Protein AF-A0A264W5E1-F1 (afdb_monomer)

Organism: NCBI:txid2020506

Structure (mmCIF, N/CA/C/O backbone):
data_AF-A0A264W5E1-F1
#
_entry.id   AF-A0A264W5E1-F1
#
loop_
_atom_site.group_PDB
_atom_site.id
_atom_site.type_symbol
_atom_site.label_atom_id
_atom_site.label_alt_id
_atom_site.label_comp_id
_atom_site.label_asym_id
_atom_site.label_entity_id
_atom_site.label_seq_id
_atom_site.pdbx_PDB_ins_code
_atom_site.Cartn_x
_atom_site.Cartn_y
_atom_site.Cartn_z
_atom_site.occupancy
_atom_site.B_iso_or_equiv
_atom_site.auth_seq_id
_atom_site.auth_comp_id
_atom_site.auth_asym_id
_atom_site.auth_atom_id
_atom_site.pdbx_PDB_model_num
ATOM 1 N N . MET A 1 1 ? -18.504 -47.252 7.169 1.00 36.72 1 MET A N 1
ATOM 2 C CA . MET A 1 1 ? -17.057 -47.548 7.202 1.00 36.72 1 MET A CA 1
ATOM 3 C C . MET A 1 1 ? -16.395 -46.365 7.879 1.00 36.72 1 MET A C 1
ATOM 5 O O . MET A 1 1 ? -16.572 -45.257 7.396 1.00 36.72 1 MET A O 1
ATOM 9 N N . ALA A 1 2 ? -15.767 -46.562 9.036 1.00 39.09 2 ALA A N 1
ATOM 10 C CA . ALA A 1 2 ? -15.030 -45.496 9.705 1.00 39.09 2 ALA A CA 1
ATOM 11 C C . ALA A 1 2 ? -13.755 -45.227 8.894 1.00 39.09 2 ALA A C 1
ATOM 13 O O . ALA A 1 2 ? -12.948 -46.137 8.716 1.00 39.09 2 ALA A O 1
ATOM 14 N N . HIS A 1 3 ? -13.598 -44.019 8.355 1.00 44.97 3 HIS A N 1
ATOM 15 C CA . HIS A 1 3 ? -12.312 -43.598 7.814 1.00 44.97 3 HIS A CA 1
ATOM 16 C C . HIS A 1 3 ? -11.329 -43.535 8.986 1.00 44.97 3 HIS A C 1
ATOM 18 O O . HIS A 1 3 ? -11.510 -42.723 9.889 1.00 44.97 3 HIS A O 1
ATOM 24 N N . SER A 1 4 ? -10.326 -44.419 9.009 1.00 46.34 4 SER A N 1
ATOM 25 C CA . SER A 1 4 ? -9.204 -44.267 9.930 1.00 46.34 4 SER A CA 1
ATOM 26 C C . SER A 1 4 ? -8.482 -42.984 9.537 1.00 46.34 4 SER A C 1
ATOM 28 O O . SER A 1 4 ? -7.853 -42.924 8.479 1.00 46.34 4 SER A O 1
ATOM 30 N N . THR A 1 5 ? -8.608 -41.942 10.345 1.00 49.25 5 THR A N 1
ATOM 31 C CA . THR A 1 5 ? -7.749 -40.771 10.235 1.00 49.25 5 THR A CA 1
ATOM 32 C C . THR A 1 5 ? -6.320 -41.248 10.472 1.00 49.25 5 THR A C 1
ATOM 34 O O . THR A 1 5 ? -5.993 -41.748 11.546 1.00 49.25 5 THR A O 1
ATOM 37 N N . SER A 1 6 ? -5.468 -41.181 9.447 1.00 52.34 6 SER A N 1
ATOM 38 C CA . SER A 1 6 ? -4.037 -41.401 9.634 1.00 52.34 6 SER A CA 1
ATOM 39 C C . SER A 1 6 ? -3.536 -40.307 10.572 1.00 52.34 6 SER A C 1
ATOM 41 O O . SER A 1 6 ? -3.460 -39.144 10.172 1.00 52.34 6 SER A O 1
ATOM 43 N N . SER A 1 7 ? -3.251 -40.639 11.830 1.00 56.91 7 SER A N 1
ATOM 44 C CA . SER A 1 7 ? -2.581 -39.699 12.720 1.00 56.91 7 SER A CA 1
ATOM 45 C C . SER A 1 7 ? -1.146 -39.551 12.228 1.00 56.91 7 SER A C 1
ATOM 47 O O . SER A 1 7 ? -0.390 -40.524 12.224 1.00 56.91 7 SER A O 1
ATOM 49 N N . PHE A 1 8 ? -0.781 -38.357 11.774 1.00 68.06 8 PHE A N 1
ATOM 50 C CA . PHE A 1 8 ? 0.616 -38.033 11.512 1.00 68.06 8 PHE A CA 1
ATOM 51 C C . PHE A 1 8 ? 1.403 -38.107 12.825 1.00 68.06 8 PHE A C 1
ATOM 53 O O . PHE A 1 8 ? 0.877 -37.747 13.880 1.00 68.06 8 PHE A O 1
ATOM 60 N N . GLU A 1 9 ? 2.652 -38.571 12.773 1.00 73.75 9 GLU A N 1
ATOM 61 C CA . GLU A 1 9 ? 3.551 -38.464 13.924 1.00 73.75 9 GLU A CA 1
ATOM 62 C C . GLU A 1 9 ? 3.736 -36.984 14.278 1.00 73.75 9 GLU A C 1
ATOM 64 O O . GLU A 1 9 ? 4.071 -36.161 13.420 1.00 73.75 9 GLU A O 1
ATOM 69 N N . SER A 1 10 ? 3.496 -36.637 15.543 1.00 69.44 10 SER A N 1
ATOM 70 C CA . SER A 1 10 ? 3.701 -35.283 16.049 1.00 69.44 10 SER A CA 1
ATOM 71 C C . SER A 1 10 ? 5.186 -34.934 15.980 1.00 69.44 10 SER A C 1
ATOM 73 O O . SER A 1 10 ? 6.007 -35.610 16.604 1.00 69.44 10 SER A O 1
ATOM 75 N N . LYS A 1 11 ? 5.534 -33.877 15.241 1.00 73.94 11 LYS A N 1
ATOM 76 C CA . LYS A 1 11 ? 6.900 -33.347 15.210 1.00 73.94 11 LYS A CA 1
ATOM 77 C C . LYS A 1 11 ? 7.106 -32.297 16.293 1.00 73.94 11 LYS A C 1
ATOM 79 O O . LYS A 1 11 ? 6.230 -31.464 16.510 1.00 73.94 11 LYS A O 1
ATOM 84 N N . THR A 1 12 ? 8.271 -32.313 16.932 1.00 79.00 12 THR A N 1
ATOM 85 C CA . THR A 1 12 ? 8.674 -31.262 17.877 1.00 79.00 12 THR A CA 1
ATOM 86 C C . THR A 1 12 ? 9.016 -29.962 17.144 1.00 79.00 12 THR A C 1
ATOM 88 O O . THR A 1 12 ? 9.249 -29.952 15.931 1.00 79.00 12 THR A O 1
ATOM 91 N N . LEU A 1 13 ? 9.076 -28.847 17.878 1.00 72.62 13 LEU A N 1
ATOM 92 C CA . LEU A 1 13 ? 9.447 -27.544 17.323 1.00 72.62 13 LEU A CA 1
ATOM 93 C C . LEU A 1 13 ? 10.837 -27.574 16.671 1.00 72.62 13 LEU A C 1
ATOM 95 O O . LEU A 1 13 ? 11.025 -27.026 15.588 1.00 72.62 13 LEU A O 1
ATOM 99 N N . GLU A 1 14 ? 11.802 -28.246 17.296 1.00 79.38 14 GLU A N 1
ATOM 100 C CA . GLU A 1 14 ? 13.153 -28.424 16.760 1.00 79.38 14 GLU A CA 1
ATOM 101 C C . GLU A 1 14 ? 13.130 -29.197 15.438 1.00 79.38 14 GLU A C 1
ATOM 103 O O . GLU A 1 14 ? 13.769 -28.783 14.474 1.00 79.38 14 GLU A O 1
ATOM 108 N N . GLN A 1 15 ? 12.328 -30.260 15.349 1.00 80.94 15 GLN A N 1
ATOM 109 C CA . GLN A 1 15 ? 12.189 -31.046 14.121 1.00 80.94 15 GLN A CA 1
ATOM 110 C C . GLN A 1 15 ? 11.545 -30.237 12.988 1.00 80.94 15 GLN A C 1
ATOM 112 O O . GLN A 1 15 ? 11.915 -30.398 11.823 1.00 80.94 15 GLN A O 1
ATOM 117 N N . TRP A 1 16 ? 10.595 -29.352 13.307 1.00 80.00 16 TRP A N 1
ATOM 118 C CA . TRP A 1 16 ? 10.041 -28.405 12.337 1.00 80.00 16 TRP A CA 1
ATOM 119 C C . TRP A 1 16 ? 11.069 -27.364 11.899 1.00 80.00 16 TRP A C 1
ATOM 121 O O . TRP A 1 16 ? 11.200 -27.110 10.699 1.00 80.00 16 TRP A O 1
ATOM 131 N N . LYS A 1 17 ? 11.840 -26.806 12.840 1.00 79.69 17 LYS A N 1
ATOM 132 C CA . LYS A 1 17 ? 12.917 -25.851 12.548 1.00 79.69 17 LYS A CA 1
ATOM 133 C C . LYS A 1 17 ? 13.980 -26.460 11.638 1.00 79.69 17 LYS A C 1
ATOM 135 O O . LYS A 1 17 ? 14.359 -25.829 10.654 1.00 79.69 17 LYS A O 1
ATOM 140 N N . GLU A 1 18 ? 14.418 -27.688 11.904 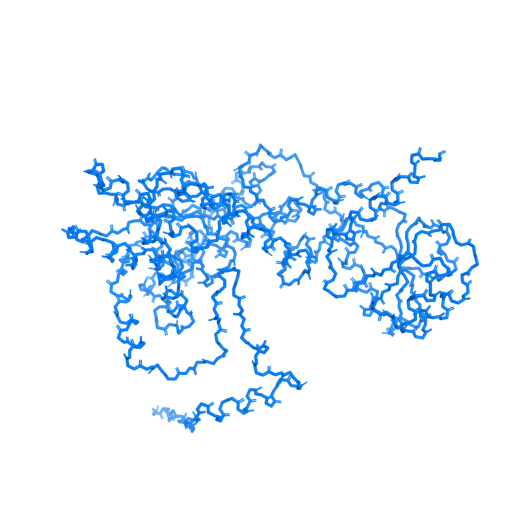1.00 81.69 18 GLU A N 1
ATOM 141 C CA . GLU A 1 18 ? 15.379 -28.410 11.061 1.00 81.69 18 GLU A CA 1
ATOM 142 C C . GLU A 1 18 ? 14.847 -28.624 9.641 1.00 81.69 18 GLU A C 1
ATOM 144 O O . GLU A 1 18 ? 15.544 -28.354 8.662 1.00 81.69 18 GLU A O 1
ATOM 149 N N . LEU A 1 19 ? 13.589 -29.053 9.512 1.00 81.38 19 LEU A N 1
ATOM 150 C CA . LEU A 1 19 ? 12.973 -29.331 8.215 1.00 81.38 19 LEU A CA 1
ATOM 151 C C . LEU A 1 19 ? 12.820 -28.056 7.377 1.00 81.38 19 LEU A C 1
ATOM 153 O O . LEU A 1 19 ? 13.173 -28.031 6.194 1.00 81.38 19 LEU A O 1
ATOM 157 N N . VAL A 1 20 ? 12.370 -26.971 8.001 1.00 79.81 20 VAL A N 1
ATOM 158 C CA . VAL A 1 20 ? 12.272 -25.662 7.355 1.00 79.81 20 VAL A CA 1
ATOM 159 C C . VAL A 1 20 ? 13.660 -25.132 6.986 1.00 79.81 20 VAL A C 1
ATOM 161 O O . VAL A 1 20 ? 13.865 -24.738 5.840 1.00 79.81 20 VAL A O 1
ATOM 164 N N . THR A 1 21 ? 14.648 -25.222 7.881 1.00 80.81 21 THR A N 1
ATOM 165 C CA . THR A 1 21 ? 16.029 -24.782 7.604 1.00 80.81 21 THR A CA 1
ATOM 166 C C . THR A 1 21 ? 16.658 -25.572 6.456 1.00 80.81 21 THR A C 1
ATOM 168 O O . THR A 1 21 ? 17.300 -24.992 5.581 1.00 80.81 21 THR A O 1
ATOM 171 N N . SER A 1 22 ? 16.405 -26.882 6.373 1.00 81.44 22 SER A N 1
ATOM 172 C CA . SER A 1 22 ? 16.862 -27.708 5.247 1.00 81.44 22 SER A CA 1
ATOM 173 C C . SER A 1 22 ? 16.266 -27.263 3.901 1.00 81.44 22 SER A C 1
ATOM 175 O O . SER A 1 22 ? 16.904 -27.390 2.855 1.00 81.44 22 SER A O 1
ATOM 177 N N . SER A 1 23 ? 15.073 -26.660 3.926 1.00 80.75 23 SER A N 1
ATOM 178 C CA . SER A 1 23 ? 14.373 -26.152 2.741 1.00 80.75 23 SER A CA 1
ATOM 179 C C . SER A 1 23 ? 14.832 -24.746 2.324 1.00 80.75 23 SER A C 1
ATOM 181 O O . SER A 1 23 ? 14.581 -24.333 1.191 1.00 80.75 23 SER A O 1
ATOM 183 N N . LEU A 1 24 ? 15.551 -24.020 3.190 1.00 79.44 24 LEU A N 1
ATOM 184 C CA . LEU A 1 24 ? 15.976 -22.630 2.971 1.00 79.44 24 LEU A CA 1
ATOM 185 C C . LEU A 1 24 ? 17.151 -22.448 1.994 1.00 79.44 24 LEU A C 1
ATOM 187 O O . LEU A 1 24 ? 17.560 -21.313 1.741 1.00 79.44 24 LEU A O 1
ATOM 191 N N . ARG A 1 25 ? 17.689 -23.530 1.407 1.00 78.50 25 ARG A N 1
ATOM 192 C CA . ARG A 1 25 ? 18.772 -23.507 0.394 1.00 78.50 25 ARG A CA 1
ATOM 193 C C . ARG A 1 25 ? 19.939 -22.570 0.767 1.00 78.50 25 ARG A C 1
ATOM 195 O O . ARG A 1 25 ? 20.420 -21.810 -0.070 1.00 78.50 25 ARG A O 1
ATOM 202 N N . GLY A 1 26 ? 20.377 -22.611 2.027 1.00 74.25 26 GLY A N 1
ATOM 203 C CA . GLY A 1 26 ? 21.511 -21.826 2.532 1.00 74.25 26 GLY A CA 1
ATOM 204 C C . GLY A 1 26 ? 21.170 -20.441 3.094 1.00 74.25 26 GLY A C 1
ATOM 205 O O . GLY A 1 26 ? 22.084 -19.724 3.491 1.00 74.25 26 GLY A O 1
ATOM 206 N N . LYS A 1 27 ? 19.888 -20.052 3.153 1.00 75.75 27 LYS A N 1
ATOM 207 C CA . LYS A 1 27 ? 19.450 -18.877 3.923 1.00 75.75 27 LYS A CA 1
ATOM 208 C C . LYS A 1 27 ? 19.271 -19.227 5.401 1.00 75.75 27 LYS A C 1
ATOM 210 O O . LYS A 1 27 ? 18.895 -20.346 5.736 1.00 75.75 27 LYS A O 1
ATOM 215 N N . ASP A 1 28 ? 19.526 -18.249 6.263 1.00 76.12 28 ASP A N 1
ATOM 216 C CA . ASP A 1 28 ? 19.372 -18.382 7.712 1.00 76.12 28 ASP A CA 1
ATOM 217 C C . ASP A 1 28 ? 17.895 -18.344 8.146 1.00 76.12 28 ASP A C 1
ATOM 219 O O . ASP A 1 28 ? 17.057 -17.751 7.460 1.00 76.12 28 ASP A O 1
ATOM 223 N N . TRP A 1 29 ? 17.585 -18.935 9.304 1.00 71.81 29 TRP A N 1
ATOM 224 C CA . TRP A 1 29 ? 16.253 -18.927 9.923 1.00 71.81 29 TRP A CA 1
ATOM 225 C C . TRP A 1 29 ? 15.644 -17.524 10.017 1.00 71.81 29 TRP A C 1
ATOM 227 O O . TRP A 1 29 ? 14.469 -17.328 9.707 1.00 71.81 29 TRP A O 1
ATOM 237 N N . SER A 1 30 ? 16.464 -16.531 10.372 1.00 72.69 30 SER A N 1
ATOM 238 C CA . SER A 1 30 ? 16.060 -15.125 10.483 1.00 72.69 30 SER A CA 1
ATOM 239 C C . SER A 1 30 ? 15.482 -14.542 9.188 1.00 72.69 30 SER A C 1
ATOM 241 O O . SER A 1 30 ? 14.743 -13.565 9.240 1.00 72.69 30 SER A O 1
ATOM 243 N N . SER A 1 31 ? 15.757 -15.149 8.027 1.00 74.00 31 SER A N 1
ATOM 244 C CA . SER A 1 31 ? 15.201 -14.714 6.738 1.00 74.00 31 SER A CA 1
ATOM 245 C C . SER A 1 31 ? 13.708 -15.002 6.563 1.00 74.00 31 SER A C 1
ATOM 247 O O . SER A 1 31 ? 13.093 -14.455 5.649 1.00 74.00 31 SER A O 1
ATOM 249 N N . LEU A 1 32 ? 13.138 -15.866 7.406 1.00 70.50 32 LEU A N 1
ATOM 250 C CA . LEU A 1 32 ? 11.710 -16.179 7.419 1.00 70.50 32 LEU A CA 1
ATOM 251 C C . LEU A 1 32 ? 10.912 -15.259 8.342 1.00 70.50 32 LEU A C 1
ATOM 253 O O . LEU A 1 32 ? 9.700 -15.122 8.186 1.00 70.50 32 LEU A O 1
ATOM 257 N N . THR A 1 33 ? 11.593 -14.618 9.285 1.00 72.81 33 THR A N 1
ATOM 258 C CA . THR A 1 33 ? 11.003 -13.612 10.153 1.00 72.81 33 THR A CA 1
ATOM 259 C C . THR A 1 33 ? 10.781 -12.341 9.344 1.00 72.81 33 THR A C 1
ATOM 261 O O . THR A 1 33 ? 11.730 -11.705 8.883 1.00 72.81 33 THR A O 1
ATOM 264 N N . THR A 1 34 ? 9.518 -11.965 9.155 1.00 68.88 34 THR A N 1
ATOM 265 C CA . THR A 1 34 ? 9.167 -10.764 8.389 1.00 68.88 34 THR A CA 1
ATOM 266 C C . THR A 1 34 ? 8.701 -9.680 9.348 1.00 68.88 34 THR A C 1
ATOM 268 O O . THR A 1 34 ? 7.765 -9.892 10.114 1.00 68.88 34 THR A O 1
ATOM 271 N N . ALA A 1 35 ? 9.358 -8.520 9.308 1.00 72.06 35 ALA A N 1
ATOM 272 C CA . ALA A 1 35 ? 8.879 -7.328 9.993 1.00 72.06 35 ALA A CA 1
ATOM 273 C C . ALA A 1 35 ? 7.852 -6.608 9.109 1.00 72.06 35 ALA A C 1
ATOM 275 O O . ALA A 1 35 ? 8.138 -6.317 7.943 1.00 72.06 35 ALA A O 1
ATOM 276 N N . THR A 1 36 ? 6.674 -6.319 9.654 1.00 73.62 36 THR A N 1
ATOM 277 C CA . THR A 1 36 ? 5.681 -5.467 8.986 1.00 73.62 36 THR A CA 1
ATOM 278 C C . THR A 1 36 ? 6.125 -3.994 9.024 1.00 73.62 36 THR A C 1
ATOM 280 O O . THR A 1 36 ? 7.024 -3.650 9.804 1.00 73.62 36 THR A O 1
ATOM 283 N N . PRO A 1 37 ? 5.532 -3.096 8.212 1.00 68.25 37 PRO A N 1
ATOM 284 C CA . PRO A 1 37 ? 5.804 -1.655 8.290 1.00 68.25 37 PRO A CA 1
ATOM 285 C C . PRO A 1 37 ? 5.642 -1.063 9.704 1.00 68.25 37 PRO A C 1
ATOM 287 O O . PRO A 1 37 ? 6.394 -0.173 10.085 1.00 68.25 37 PRO A O 1
ATOM 290 N N . GLU A 1 38 ? 4.742 -1.631 10.508 1.00 68.75 38 GLU A N 1
ATOM 291 C CA . GLU A 1 38 ? 4.448 -1.305 11.914 1.00 68.75 38 GLU A CA 1
ATOM 292 C C . GLU A 1 38 ? 5.498 -1.865 12.904 1.00 68.75 38 GLU A C 1
ATOM 294 O O . GLU A 1 38 ? 5.303 -1.875 14.127 1.00 68.75 38 GLU A O 1
ATOM 299 N N . MET A 1 39 ? 6.607 -2.408 12.390 1.00 73.25 39 MET A N 1
ATOM 300 C CA . MET A 1 39 ? 7.667 -3.089 13.142 1.00 73.25 39 MET A CA 1
ATOM 301 C C . MET A 1 39 ? 7.163 -4.300 13.948 1.00 73.25 39 MET A C 1
ATOM 303 O O . MET A 1 39 ? 7.697 -4.609 15.015 1.00 73.25 39 MET A O 1
ATOM 307 N N . ILE A 1 40 ? 6.069 -4.941 13.523 1.00 72.38 40 ILE A N 1
ATOM 308 C CA . ILE A 1 40 ? 5.546 -6.173 14.137 1.00 72.38 40 ILE A CA 1
ATOM 309 C C . ILE A 1 40 ? 6.305 -7.355 13.546 1.00 72.38 40 ILE A C 1
ATOM 311 O O . ILE A 1 40 ? 6.526 -7.408 12.337 1.00 72.38 40 ILE A O 1
ATOM 315 N N . THR A 1 41 ? 6.726 -8.287 14.398 1.00 73.38 41 THR A N 1
ATOM 316 C CA . THR A 1 41 ? 7.483 -9.460 13.960 1.00 73.38 41 THR A CA 1
ATOM 317 C C . THR A 1 41 ? 6.521 -10.610 13.693 1.00 73.38 41 THR A C 1
ATOM 319 O O . THR A 1 41 ? 5.848 -11.081 14.607 1.00 73.38 41 THR A O 1
ATOM 322 N N . ILE A 1 42 ? 6.457 -11.067 12.440 1.00 66.19 42 ILE A N 1
ATOM 323 C CA . ILE A 1 42 ? 5.701 -12.263 12.058 1.00 66.19 42 ILE A CA 1
ATOM 324 C C . ILE A 1 42 ? 6.657 -13.455 12.069 1.00 66.19 42 ILE A C 1
ATOM 326 O O . ILE A 1 42 ? 7.626 -13.500 11.301 1.00 66.19 42 ILE A O 1
ATOM 330 N N . GLU A 1 43 ? 6.381 -14.413 12.952 1.00 68.56 43 GLU A N 1
ATOM 331 C CA . GLU A 1 43 ? 7.133 -15.661 13.044 1.00 68.56 43 GLU A CA 1
ATOM 332 C C . GLU A 1 43 ? 6.652 -16.698 12.014 1.00 68.56 43 GLU A C 1
ATOM 334 O O . GLU A 1 43 ? 5.467 -16.749 11.680 1.00 68.56 43 GLU A O 1
ATOM 339 N N . PRO A 1 44 ? 7.555 -17.545 11.494 1.00 63.31 44 PRO A N 1
ATOM 340 C CA . PRO A 1 44 ? 7.250 -18.395 10.344 1.00 63.31 44 PRO A CA 1
ATOM 341 C C . PRO A 1 44 ? 6.620 -19.751 10.678 1.00 63.31 44 PRO A C 1
ATOM 343 O O . PRO A 1 44 ? 6.224 -20.471 9.761 1.00 63.31 44 PRO A O 1
ATOM 346 N N . LEU A 1 45 ? 6.568 -20.142 11.955 1.00 61.53 45 LEU A N 1
ATOM 347 C CA . LEU A 1 45 ? 6.051 -21.442 12.377 1.00 61.53 45 LEU A CA 1
ATOM 348 C C . LEU A 1 45 ? 4.835 -21.289 13.278 1.00 61.53 45 LEU A C 1
ATOM 350 O O . LEU A 1 45 ? 4.865 -20.560 14.262 1.00 61.53 45 LEU A O 1
ATOM 354 N N . TYR A 1 46 ? 3.816 -22.090 12.981 1.00 60.94 46 TYR A N 1
ATOM 355 C CA . TYR A 1 46 ? 2.770 -22.417 13.936 1.00 60.94 46 TYR A CA 1
ATOM 356 C C . TYR A 1 46 ? 3.393 -23.268 15.042 1.00 60.94 46 TYR A C 1
ATOM 358 O O . TYR A 1 46 ? 3.823 -24.398 14.794 1.00 60.94 46 TYR A O 1
ATOM 366 N N . THR A 1 47 ? 3.472 -22.720 16.246 1.00 60.25 47 THR A N 1
ATOM 367 C CA . THR A 1 47 ? 3.819 -23.485 17.442 1.00 60.25 47 THR A CA 1
ATOM 368 C C . THR A 1 47 ? 2.550 -23.875 18.179 1.00 60.25 47 THR A C 1
ATOM 370 O O . THR A 1 47 ? 1.514 -23.224 18.036 1.00 60.25 47 THR A O 1
ATOM 373 N N . GLU A 1 48 ? 2.623 -24.945 18.967 1.00 59.22 48 GLU A N 1
ATOM 374 C CA . GLU A 1 48 ? 1.597 -25.200 19.974 1.00 59.22 48 GLU A CA 1
ATOM 375 C C . GLU A 1 48 ? 1.471 -23.942 20.843 1.00 59.22 48 GLU A C 1
ATOM 377 O O . GLU A 1 48 ? 2.484 -23.365 21.256 1.00 59.22 48 GLU A O 1
ATOM 382 N N . LEU A 1 49 ? 0.239 -23.462 21.008 1.00 59.91 49 LEU A N 1
ATOM 383 C CA . LEU A 1 49 ? -0.034 -22.262 21.783 1.00 59.91 49 LEU A CA 1
ATOM 384 C C . LEU A 1 49 ? 0.367 -22.529 23.233 1.00 59.91 49 LEU A C 1
ATOM 386 O O . LEU A 1 49 ? 0.057 -23.580 23.797 1.00 59.91 49 LEU A O 1
ATOM 390 N N . THR A 1 50 ? 1.051 -21.581 23.864 1.00 68.75 50 THR A N 1
ATOM 391 C CA . THR A 1 50 ? 1.177 -21.626 25.320 1.00 68.75 50 THR A CA 1
ATOM 392 C C . THR A 1 50 ? -0.202 -21.396 25.935 1.00 68.75 50 THR A C 1
ATOM 394 O O . THR A 1 50 ? -1.045 -20.719 25.349 1.00 68.75 50 THR A O 1
ATOM 397 N N . LYS A 1 51 ? -0.438 -21.895 27.153 1.00 67.50 51 LYS A N 1
ATOM 398 C CA . LYS A 1 51 ? -1.701 -21.625 27.862 1.00 67.50 51 LYS A CA 1
ATOM 399 C C . LYS A 1 51 ? -2.024 -20.132 27.975 1.00 67.50 51 LYS A C 1
ATOM 401 O O . LYS A 1 51 ? -3.184 -19.756 27.922 1.00 67.50 51 LYS A O 1
ATOM 406 N N . GLU A 1 52 ? -1.006 -19.285 28.110 1.00 66.81 52 GLU A N 1
ATOM 407 C CA . GLU A 1 52 ? -1.183 -17.829 28.136 1.00 66.81 52 GLU A CA 1
ATOM 408 C C . GLU A 1 52 ? -1.694 -17.289 26.796 1.00 66.81 52 GLU A C 1
ATOM 410 O O . GLU A 1 52 ? -2.594 -16.452 26.793 1.00 66.81 52 GLU A O 1
ATOM 415 N N . GLN A 1 53 ? -1.183 -17.807 25.673 1.00 61.56 53 GLN A N 1
ATOM 416 C CA . GLN A 1 53 ? -1.667 -17.454 24.337 1.00 61.56 53 GLN A CA 1
ATOM 417 C C . GLN A 1 53 ? -3.088 -17.984 24.097 1.00 61.56 53 GLN A C 1
ATOM 419 O O . GLN A 1 53 ? -3.918 -17.271 23.542 1.00 61.56 53 GLN A O 1
ATOM 424 N N . GLU A 1 54 ? -3.405 -19.201 24.550 1.00 63.22 54 GLU A N 1
ATOM 425 C CA . GLU A 1 54 ? -4.771 -19.746 24.491 1.00 63.22 54 GLU A CA 1
ATOM 426 C C . GLU A 1 54 ? -5.759 -18.880 25.289 1.00 63.22 54 GLU A C 1
ATOM 428 O O . GLU A 1 54 ? -6.818 -18.510 24.779 1.00 63.22 54 GLU A O 1
ATOM 433 N N . ASP A 1 55 ? -5.396 -18.503 26.518 1.00 64.56 55 ASP A N 1
ATOM 434 C CA . ASP A 1 55 ? -6.213 -17.651 27.386 1.00 64.56 55 ASP A CA 1
ATOM 435 C C . ASP A 1 55 ? -6.365 -16.224 26.830 1.00 64.56 55 ASP A C 1
ATOM 437 O O . ASP A 1 55 ? -7.398 -15.583 27.049 1.00 64.56 55 ASP A O 1
ATOM 441 N N . GLN A 1 56 ? -5.354 -15.701 26.125 1.00 60.72 56 GLN A N 1
ATOM 442 C CA . GLN A 1 56 ? -5.437 -14.431 25.396 1.00 60.72 56 GLN A CA 1
ATOM 443 C C . GLN A 1 56 ? -6.420 -14.534 24.230 1.00 60.72 56 GLN A C 1
ATOM 445 O O . GLN A 1 56 ? -7.384 -13.770 24.193 1.00 60.72 56 GLN A O 1
ATOM 450 N N . ILE A 1 57 ? -6.261 -15.532 23.358 1.00 59.88 57 ILE A N 1
ATOM 451 C CA . ILE A 1 57 ? -7.150 -15.784 22.213 1.00 59.88 57 ILE A CA 1
ATOM 452 C C . ILE A 1 57 ? -8.610 -15.890 22.662 1.00 59.88 57 ILE A C 1
ATOM 454 O O . ILE A 1 57 ? -9.493 -15.250 22.087 1.00 59.88 57 ILE A O 1
ATOM 458 N N . LEU A 1 58 ? -8.873 -16.637 23.739 1.00 60.53 58 LEU A N 1
ATOM 459 C CA . LEU A 1 58 ? -10.226 -16.816 24.262 1.00 60.53 58 LEU A CA 1
ATOM 460 C C . LEU A 1 58 ? -10.862 -15.490 24.724 1.00 60.53 58 LEU A C 1
ATOM 462 O O . LEU A 1 58 ? -12.078 -15.324 24.622 1.00 60.53 58 LEU A O 1
ATOM 466 N N . LYS A 1 59 ? -10.061 -14.533 25.215 1.00 60.59 59 LYS A N 1
ATOM 467 C CA . LYS A 1 59 ? -10.533 -13.188 25.596 1.00 60.59 59 LYS A CA 1
ATOM 468 C C . LYS A 1 59 ? -10.838 -12.321 24.376 1.00 60.59 59 LYS A C 1
ATOM 470 O O . LYS A 1 59 ? -11.823 -11.587 24.405 1.00 60.59 59 LYS A O 1
ATOM 475 N N . LEU A 1 60 ? -10.038 -12.413 23.311 1.00 55.78 60 LEU A N 1
ATOM 476 C CA . LEU A 1 60 ? -10.251 -11.656 22.068 1.00 55.78 60 LEU A CA 1
ATOM 477 C C . LEU A 1 60 ? -11.527 -12.108 21.338 1.00 55.78 60 LEU A C 1
ATOM 479 O O . LEU A 1 60 ? -12.273 -11.283 20.810 1.00 55.78 60 LEU A O 1
ATOM 483 N N . GLN A 1 61 ? -11.814 -13.413 21.354 1.00 54.34 61 GLN A N 1
ATOM 484 C CA . GLN A 1 61 ? -12.975 -14.008 20.680 1.00 54.34 61 GLN A CA 1
ATOM 485 C C . GLN A 1 61 ? -14.329 -13.572 21.270 1.00 54.34 61 GLN A C 1
ATOM 487 O O . GLN A 1 61 ? -15.336 -13.582 20.568 1.00 54.34 61 GLN A O 1
ATOM 492 N N . GLN A 1 62 ? -14.378 -13.139 22.535 1.00 50.84 62 GLN A N 1
ATOM 493 C CA . GLN A 1 62 ? -15.624 -12.728 23.209 1.00 50.84 62 GLN A CA 1
ATOM 494 C C . GLN A 1 62 ? -16.126 -11.328 22.813 1.00 50.84 62 GLN A C 1
ATOM 496 O O . GLN A 1 62 ? -17.155 -10.878 23.314 1.00 50.84 62 GLN A O 1
ATOM 501 N N . VAL A 1 63 ? -15.410 -10.623 21.935 1.00 52.69 63 VAL A N 1
ATOM 502 C CA . VAL A 1 63 ? -15.681 -9.217 21.596 1.00 52.69 63 VAL A CA 1
ATOM 503 C C . VAL A 1 63 ? -16.530 -9.058 20.318 1.00 52.69 63 VAL A C 1
ATOM 505 O O . VAL A 1 63 ? -16.943 -7.954 19.956 1.00 52.69 63 VAL A O 1
ATOM 508 N N . TRP A 1 64 ? -16.824 -10.157 19.625 1.00 52.28 64 TRP A N 1
ATOM 509 C CA . TRP A 1 64 ? -17.523 -10.132 18.343 1.00 52.28 64 TRP A CA 1
ATOM 510 C C . TRP A 1 64 ? -19.047 -10.086 18.472 1.00 52.28 64 TRP A C 1
ATOM 512 O O . TRP A 1 64 ? -19.653 -10.830 19.239 1.00 52.28 64 TRP A O 1
ATOM 522 N N . VAL A 1 65 ? -19.674 -9.238 17.653 1.00 49.78 65 VAL A N 1
ATOM 523 C CA . VAL A 1 65 ? -21.130 -9.171 17.489 1.00 49.78 65 VAL A CA 1
ATOM 524 C C . VAL A 1 65 ? -21.430 -9.354 16.005 1.00 49.78 65 VAL A C 1
ATOM 526 O O . VAL A 1 65 ? -21.158 -8.464 15.202 1.00 49.78 65 VAL A O 1
ATOM 529 N N . ALA A 1 66 ? -21.946 -10.528 15.641 1.00 45.62 66 ALA A N 1
ATOM 530 C CA . ALA A 1 66 ? -22.344 -10.844 14.276 1.00 45.62 66 ALA A CA 1
ATOM 531 C C . ALA A 1 66 ? -23.743 -10.281 13.993 1.00 45.62 66 ALA A C 1
ATOM 533 O O . ALA A 1 66 ? -24.757 -10.925 14.262 1.00 45.62 66 ALA A O 1
ATOM 534 N N . GLU A 1 67 ? -23.784 -9.070 13.451 1.00 57.44 67 GLU A N 1
ATOM 535 C CA . GLU A 1 67 ? -24.931 -8.563 12.699 1.00 57.44 67 GLU A CA 1
ATOM 536 C C . GLU A 1 67 ? -24.538 -8.481 11.218 1.00 57.44 67 GLU A C 1
ATOM 538 O O . GLU A 1 67 ? -23.352 -8.389 10.896 1.00 57.44 67 GLU A O 1
ATOM 543 N N . GLY A 1 68 ? -25.518 -8.557 10.312 1.00 67.62 68 GLY A N 1
ATOM 544 C CA . GLY A 1 68 ? -25.269 -8.392 8.877 1.00 67.62 68 GLY A CA 1
ATOM 545 C C . GLY A 1 68 ? -24.559 -7.067 8.585 1.00 67.62 68 GLY A C 1
ATOM 546 O O . GLY A 1 68 ? -24.838 -6.051 9.226 1.00 67.62 68 GLY A O 1
ATOM 547 N N . VAL A 1 69 ? -23.625 -7.086 7.635 1.00 83.19 69 VAL A N 1
ATOM 548 C CA . VAL A 1 69 ? -22.839 -5.904 7.269 1.00 83.19 69 VAL A CA 1
ATOM 549 C C . VAL A 1 69 ? -23.706 -4.961 6.452 1.00 83.19 69 VAL A C 1
ATOM 551 O O . VAL A 1 69 ? -24.267 -5.342 5.432 1.00 83.19 69 VAL A O 1
ATOM 554 N N . LYS A 1 70 ? -23.802 -3.701 6.872 1.00 90.19 70 LYS A N 1
ATOM 555 C CA . LYS A 1 70 ? -24.573 -2.697 6.139 1.00 90.19 70 LYS A CA 1
ATOM 556 C C . LYS A 1 70 ? -23.689 -1.958 5.132 1.00 90.19 70 LYS A C 1
ATOM 558 O O . LYS A 1 70 ? -22.721 -1.304 5.519 1.00 90.19 70 LYS A O 1
ATOM 563 N N . ALA A 1 71 ? -24.066 -1.983 3.858 1.00 91.62 71 ALA A N 1
ATOM 564 C CA . ALA A 1 71 ? -23.451 -1.134 2.841 1.00 91.62 71 ALA A CA 1
ATOM 565 C C . ALA A 1 71 ? -23.770 0.355 3.086 1.00 91.62 71 ALA A C 1
ATOM 567 O O . ALA A 1 71 ? -24.909 0.722 3.399 1.00 91.62 71 ALA A O 1
ATOM 568 N N . ILE A 1 72 ? -22.760 1.211 2.944 1.00 95.00 72 ILE A N 1
ATOM 569 C C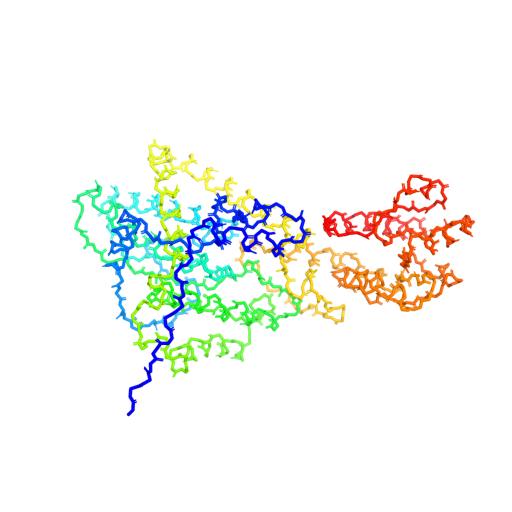A . ILE A 1 72 ? -22.852 2.668 3.109 1.00 95.00 72 ILE A CA 1
ATOM 570 C C . ILE A 1 72 ? -21.977 3.394 2.079 1.00 95.00 72 ILE A C 1
ATOM 572 O O . ILE A 1 72 ? -21.136 2.788 1.420 1.00 95.00 72 ILE A O 1
ATOM 576 N N . GLU A 1 73 ? -22.146 4.712 1.980 1.00 92.31 73 GLU A N 1
ATOM 577 C CA . GLU A 1 73 ? -21.313 5.556 1.121 1.00 92.31 73 GLU A CA 1
ATOM 578 C C . GLU A 1 73 ? -19.990 5.942 1.811 1.00 92.31 73 GLU A C 1
ATOM 580 O O . GLU A 1 73 ? -19.974 6.179 3.033 1.00 92.31 73 GLU A O 1
ATOM 585 N N . PRO A 1 74 ? -18.879 6.058 1.058 1.00 92.19 74 PRO A N 1
ATOM 586 C CA . PRO A 1 74 ? -17.622 6.572 1.593 1.00 92.19 74 PRO A CA 1
ATOM 587 C C . PRO A 1 74 ? -17.779 7.963 2.223 1.00 92.19 74 PRO A C 1
ATOM 589 O O . PRO A 1 74 ? -18.591 8.777 1.783 1.00 92.19 74 PRO A O 1
ATOM 592 N N . GLY A 1 75 ? -17.016 8.249 3.283 1.00 90.56 75 GLY A N 1
ATOM 593 C CA . GLY A 1 75 ? -17.125 9.533 3.990 1.00 90.56 75 GLY A CA 1
ATOM 594 C C . GLY A 1 75 ? -18.341 9.671 4.921 1.00 90.56 75 GLY A C 1
ATOM 595 O O . GLY A 1 75 ? -18.570 10.752 5.463 1.00 90.56 75 GLY A O 1
ATOM 596 N N . THR A 1 76 ? -19.099 8.594 5.170 1.00 93.25 76 THR A N 1
ATOM 597 C CA . THR A 1 76 ? -20.180 8.581 6.179 1.00 93.25 76 THR A CA 1
ATOM 598 C C . THR A 1 76 ? -19.670 9.077 7.540 1.00 93.25 76 THR A C 1
ATOM 600 O O . THR A 1 76 ? -18.607 8.652 7.994 1.00 93.25 76 THR A O 1
ATOM 603 N N . GLN A 1 77 ? -20.407 9.982 8.194 1.00 94.44 77 GLN A N 1
ATOM 604 C CA . GLN A 1 77 ? -20.023 10.567 9.486 1.00 94.44 77 GLN A CA 1
ATOM 605 C C . GLN A 1 77 ? -20.126 9.560 10.642 1.00 94.44 77 GLN A C 1
ATOM 607 O O . GLN A 1 77 ? -21.021 8.711 10.673 1.00 94.44 77 GLN A O 1
ATOM 612 N N . VAL A 1 78 ? -19.212 9.684 11.605 1.00 95.81 78 VAL A N 1
ATOM 613 C CA . VAL A 1 78 ? -19.072 8.806 12.777 1.00 95.81 78 VAL A CA 1
ATOM 614 C C . VAL A 1 78 ? -18.662 9.607 14.013 1.00 95.81 78 VAL A C 1
ATOM 616 O O . VAL A 1 78 ? -18.332 10.789 13.903 1.00 95.81 78 VAL A O 1
ATOM 619 N N . ASP A 1 79 ? -18.664 8.966 15.184 1.00 94.94 79 ASP A N 1
ATOM 620 C CA . ASP A 1 79 ? -18.233 9.616 16.419 1.00 94.94 79 ASP A CA 1
ATOM 621 C C . ASP A 1 79 ? -16.715 9.759 16.479 1.00 94.94 79 ASP A C 1
ATOM 623 O O . ASP A 1 79 ? -16.251 10.782 16.960 1.00 94.94 79 ASP A O 1
ATOM 627 N N . LEU A 1 80 ? -15.962 8.754 16.028 1.00 97.12 80 LEU A N 1
ATOM 628 C CA . LEU A 1 80 ? -14.497 8.718 16.057 1.00 97.12 80 LEU A CA 1
ATOM 629 C C . LEU A 1 80 ? -13.962 8.482 14.646 1.00 97.12 80 LEU A C 1
ATOM 631 O O . LEU A 1 80 ? -14.276 7.457 14.039 1.00 97.12 80 LEU A O 1
ATOM 635 N N . ASP A 1 81 ? -13.166 9.401 14.109 1.00 96.56 81 ASP A N 1
ATOM 636 C CA . ASP A 1 81 ? -12.765 9.368 12.701 1.00 96.56 81 ASP A CA 1
ATOM 637 C C . ASP A 1 81 ? -11.245 9.306 12.530 1.00 96.56 81 ASP A C 1
ATOM 639 O O . ASP A 1 81 ? -10.530 10.306 12.603 1.00 96.56 81 ASP A O 1
ATOM 643 N N . THR A 1 82 ? -10.739 8.106 12.237 1.00 97.69 82 THR A N 1
ATOM 644 C CA . THR A 1 82 ? -9.300 7.888 12.019 1.00 97.69 82 THR A CA 1
ATOM 645 C C . THR A 1 82 ? -8.872 8.085 10.563 1.00 97.69 82 THR A C 1
ATOM 647 O O . THR A 1 82 ? -7.673 8.110 10.266 1.00 97.69 82 THR A O 1
ATOM 650 N N . ARG A 1 83 ? -9.824 8.257 9.636 1.00 96.62 83 ARG A N 1
ATOM 651 C CA . ARG A 1 83 ? -9.568 8.229 8.186 1.00 96.62 83 ARG A CA 1
ATOM 652 C C . ARG A 1 83 ? -8.655 9.357 7.734 1.00 96.62 83 ARG A C 1
ATOM 654 O O . ARG A 1 83 ? -7.838 9.164 6.841 1.00 96.62 83 ARG A O 1
ATOM 661 N N . GLU A 1 84 ? -8.729 10.519 8.376 1.00 95.56 84 GLU A N 1
ATOM 662 C CA . GLU A 1 84 ? -7.829 11.642 8.089 1.00 95.56 84 GLU A CA 1
ATOM 663 C C . GLU A 1 84 ? -6.355 11.299 8.349 1.00 95.56 84 GLU A C 1
ATOM 665 O O . GLU A 1 84 ? -5.475 11.710 7.590 1.00 95.56 84 GLU A O 1
ATOM 670 N N . TRP A 1 85 ? -6.060 10.491 9.370 1.00 97.62 85 TRP A N 1
ATOM 671 C CA . TRP A 1 85 ? -4.699 10.015 9.624 1.00 97.62 85 TRP A CA 1
ATOM 672 C C . TRP A 1 85 ? -4.277 8.972 8.595 1.00 97.62 85 TRP A C 1
ATOM 674 O O . TRP A 1 85 ? -3.162 9.038 8.069 1.00 97.62 85 TRP A O 1
ATOM 684 N N . HIS A 1 86 ? -5.191 8.078 8.210 1.00 97.69 86 HIS A N 1
ATOM 685 C CA . HIS A 1 86 ? -4.949 7.145 7.115 1.00 97.69 86 HIS A CA 1
ATOM 686 C C . HIS A 1 86 ? -4.622 7.881 5.805 1.00 97.69 86 HIS A C 1
ATOM 688 O O . HIS A 1 86 ? -3.631 7.572 5.145 1.00 97.69 86 HIS A O 1
ATOM 694 N N . LYS A 1 87 ? -5.387 8.906 5.429 1.00 96.44 87 LYS A N 1
ATOM 695 C CA . LYS A 1 87 ? -5.110 9.723 4.235 1.00 96.44 87 LYS A CA 1
ATOM 696 C C . LYS A 1 87 ? -3.703 10.329 4.248 1.00 96.44 87 LYS A C 1
ATOM 698 O O . LYS A 1 87 ? -3.044 10.399 3.214 1.00 96.44 87 LYS A O 1
ATOM 703 N N . ARG A 1 88 ? -3.199 10.692 5.431 1.00 96.38 88 ARG A N 1
ATOM 704 C CA . ARG A 1 88 ? -1.856 11.267 5.632 1.00 96.38 88 ARG A CA 1
ATOM 705 C C . ARG A 1 88 ? -0.721 10.247 5.671 1.00 96.38 88 ARG A C 1
ATOM 707 O O . ARG A 1 88 ? 0.439 10.676 5.700 1.00 96.38 88 ARG A O 1
ATOM 714 N N . GLY A 1 89 ? -1.037 8.950 5.658 1.00 96.44 89 GLY A N 1
ATOM 715 C CA . GLY A 1 89 ? -0.054 7.871 5.614 1.00 96.44 89 GLY A CA 1
ATOM 716 C C . GLY A 1 89 ? 0.066 7.009 6.870 1.00 96.44 89 GLY A C 1
ATOM 717 O O . GLY A 1 89 ? 0.977 6.183 6.927 1.00 96.44 89 GLY A O 1
ATOM 718 N N . ALA A 1 90 ? -0.817 7.189 7.859 1.00 97.69 90 ALA A N 1
ATOM 719 C CA . ALA A 1 90 ? -0.813 6.398 9.088 1.00 97.69 90 ALA A CA 1
ATOM 720 C C . ALA A 1 90 ? -0.826 4.889 8.810 1.00 97.69 90 ALA A C 1
ATOM 722 O O . ALA A 1 90 ? -1.472 4.404 7.877 1.00 97.69 90 ALA A O 1
ATOM 723 N N . ASP A 1 91 ? -0.093 4.146 9.624 1.00 97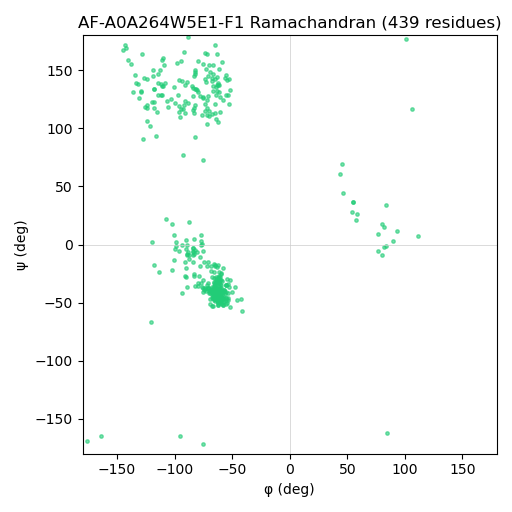.19 91 ASP A N 1
ATOM 724 C CA . ASP A 1 91 ? -0.199 2.694 9.678 1.00 97.19 91 ASP A CA 1
ATOM 725 C C . ASP A 1 91 ? -1.272 2.252 10.687 1.00 97.19 91 ASP A C 1
ATOM 727 O O . ASP A 1 91 ? -1.900 3.077 11.359 1.00 97.19 91 ASP A O 1
ATOM 731 N N . ALA A 1 92 ? -1.485 0.937 10.799 1.00 97.62 92 ALA A N 1
ATOM 732 C CA . ALA A 1 92 ? -2.519 0.378 11.665 1.00 97.62 92 ALA A CA 1
ATOM 733 C C . ALA A 1 92 ? -2.346 0.785 13.140 1.00 97.62 92 ALA A C 1
ATOM 735 O O . ALA A 1 92 ? -3.328 1.109 13.805 1.00 97.62 92 ALA A O 1
ATOM 736 N N . VAL A 1 93 ? -1.109 0.819 13.651 1.00 98.06 93 VAL A N 1
ATOM 737 C CA . VAL A 1 93 ? -0.831 1.229 15.040 1.00 98.06 93 VAL A CA 1
ATOM 738 C C . VAL A 1 93 ? -1.173 2.703 15.236 1.00 98.06 93 VAL A C 1
ATOM 740 O O . VAL A 1 93 ? -1.849 3.054 16.200 1.00 98.06 93 VAL A O 1
ATOM 743 N N . THR A 1 94 ? -0.749 3.566 14.314 1.00 98.50 94 THR A N 1
ATOM 744 C CA . THR A 1 94 ? -0.999 5.010 14.383 1.00 98.50 94 THR A CA 1
ATOM 745 C C . THR A 1 94 ? -2.497 5.326 14.326 1.00 98.50 94 THR A C 1
ATOM 747 O O . THR A 1 94 ? -2.968 6.173 15.084 1.00 98.50 94 THR A O 1
ATOM 750 N N . GLU A 1 95 ? -3.271 4.620 13.495 1.00 98.62 95 GLU A N 1
ATOM 751 C CA . GLU A 1 95 ? -4.738 4.745 13.456 1.00 98.62 95 GLU A CA 1
ATOM 752 C C . GLU A 1 95 ? -5.403 4.303 14.766 1.00 98.62 95 GLU A C 1
ATOM 754 O O . GLU A 1 95 ? -6.291 4.994 15.262 1.00 98.62 95 GLU A O 1
ATOM 759 N N . LEU A 1 96 ? -4.961 3.189 15.361 1.00 98.75 96 LEU A N 1
ATOM 760 C CA . LEU A 1 96 ? -5.481 2.709 16.648 1.00 98.75 96 LEU A CA 1
ATOM 761 C C . LEU A 1 96 ? -5.150 3.668 17.803 1.00 98.75 96 LEU A C 1
ATOM 763 O O . LEU A 1 96 ? -5.979 3.883 18.688 1.00 98.75 96 LEU A O 1
ATOM 767 N N . VAL A 1 97 ? -3.969 4.289 17.779 1.00 98.75 97 VAL A N 1
ATOM 768 C CA . VAL A 1 97 ? -3.589 5.341 18.734 1.00 98.75 97 VAL A CA 1
ATOM 769 C C . VAL A 1 97 ? -4.463 6.581 18.547 1.00 98.75 97 VAL A C 1
ATOM 771 O O . VAL A 1 97 ? -4.975 7.112 19.531 1.00 98.75 97 VAL A O 1
ATOM 774 N N . ALA A 1 98 ? -4.681 7.028 17.305 1.00 98.56 98 ALA A N 1
ATOM 775 C CA . ALA A 1 98 ? -5.571 8.152 17.012 1.00 98.56 98 ALA A CA 1
ATOM 776 C C . ALA A 1 98 ? -6.998 7.893 17.519 1.00 98.56 98 ALA A C 1
ATOM 778 O O . ALA A 1 98 ? -7.585 8.760 18.166 1.00 98.56 98 ALA A O 1
ATOM 779 N N . PHE A 1 99 ? -7.512 6.681 17.287 1.00 98.56 99 PHE A N 1
ATOM 780 C CA . PHE A 1 99 ? -8.797 6.218 17.806 1.00 98.56 99 PHE A CA 1
ATOM 781 C C . PHE A 1 99 ? -8.886 6.359 19.332 1.00 98.56 99 PHE A C 1
ATOM 783 O O . PHE A 1 99 ? -9.840 6.953 19.835 1.00 98.56 99 PHE A O 1
ATOM 790 N N . LEU A 1 100 ? -7.891 5.863 20.074 1.00 98.50 100 LEU A N 1
ATOM 791 C CA . LEU A 1 100 ? -7.892 5.930 21.538 1.00 98.50 100 LEU A CA 1
ATOM 792 C C . LEU A 1 100 ? -7.756 7.359 22.075 1.00 98.50 100 LEU A C 1
ATOM 794 O O . LEU A 1 100 ? -8.409 7.705 23.059 1.00 98.50 100 LEU A O 1
ATOM 798 N N . LEU A 1 101 ? -6.945 8.203 21.435 1.00 98.31 101 LEU A N 1
ATOM 799 C CA . LEU A 1 101 ? -6.799 9.611 21.818 1.00 98.31 101 LEU A CA 1
ATOM 800 C C . LEU A 1 101 ? -8.100 10.392 21.600 1.00 98.31 101 LEU A C 1
ATOM 802 O O . LEU A 1 101 ? -8.529 11.141 22.478 1.00 98.31 101 LEU A O 1
ATOM 806 N N . GLU A 1 102 ? -8.769 10.192 20.464 1.00 97.44 102 GLU A N 1
ATOM 807 C CA . GLU A 1 102 ? -10.054 10.839 20.205 1.00 97.44 102 GLU A CA 1
ATOM 808 C C . GLU A 1 102 ? -11.144 10.327 21.160 1.00 97.44 102 GLU A C 1
ATOM 810 O O . GLU A 1 102 ? -11.897 11.125 21.726 1.00 97.44 102 GLU A O 1
ATOM 815 N N . ALA A 1 103 ? -11.180 9.016 21.418 1.00 97.12 103 ALA A N 1
ATOM 816 C CA . ALA A 1 103 ? -12.064 8.414 22.411 1.00 97.12 103 ALA A CA 1
ATOM 817 C C . ALA A 1 103 ? -11.847 9.004 23.811 1.00 97.12 103 ALA A C 1
ATOM 819 O O . ALA A 1 103 ? -12.814 9.377 24.480 1.00 97.12 103 ALA A O 1
ATOM 820 N N . HIS A 1 104 ? -10.587 9.133 24.236 1.00 96.62 104 HIS A N 1
ATOM 821 C CA . HIS A 1 104 ? -10.211 9.763 25.497 1.00 96.62 104 HIS A CA 1
ATOM 822 C C . HIS A 1 104 ? -10.778 11.178 25.606 1.00 96.62 104 HIS A C 1
ATOM 824 O O . HIS A 1 104 ? -11.489 11.481 26.563 1.00 96.62 104 HIS A O 1
ATOM 830 N N . ASN A 1 105 ? -10.559 12.004 24.584 1.00 95.25 105 ASN A N 1
ATOM 831 C CA . ASN A 1 105 ? -11.046 13.379 24.559 1.00 95.25 105 ASN A CA 1
ATOM 832 C C . ASN A 1 105 ? -12.576 13.474 24.626 1.00 95.25 105 ASN A C 1
ATOM 834 O O . ASN A 1 105 ? -13.110 14.325 25.339 1.00 95.25 105 ASN A O 1
ATOM 838 N N . LYS A 1 106 ? -13.303 12.603 23.913 1.00 95.62 106 LYS A N 1
ATOM 839 C CA . LYS A 1 106 ? -14.775 12.597 23.959 1.00 95.62 106 LYS A CA 1
ATOM 840 C C . LYS A 1 106 ? -15.304 12.200 25.327 1.00 95.62 106 LYS A C 1
ATOM 842 O O . LYS A 1 106 ? -16.223 12.851 25.827 1.00 95.62 106 LYS A O 1
ATOM 847 N N . VAL A 1 107 ? -14.689 11.200 25.953 1.00 95.00 107 VAL A N 1
ATOM 848 C CA . VAL A 1 107 ? -15.054 10.767 27.304 1.00 95.00 107 VAL A CA 1
ATOM 849 C C . VAL A 1 107 ? -14.755 11.852 28.339 1.00 95.00 107 VAL A C 1
ATOM 851 O O . VAL A 1 107 ? -15.596 12.096 29.200 1.00 95.00 107 VAL A O 1
ATOM 854 N N . GLU A 1 108 ? -13.616 12.543 28.249 1.00 93.44 108 GLU A N 1
ATOM 855 C CA . GLU A 1 108 ? -13.310 13.704 29.106 1.00 93.44 108 GLU A CA 1
ATOM 856 C C . GLU A 1 108 ? -14.317 14.849 28.903 1.00 93.44 108 GLU A C 1
ATOM 858 O O . GLU A 1 108 ? -14.703 15.525 29.855 1.00 93.44 108 GLU A O 1
ATOM 863 N N . ALA A 1 109 ? -14.830 15.019 27.681 1.00 94.56 109 ALA A N 1
ATOM 864 C CA . ALA A 1 109 ? -15.920 15.945 27.374 1.00 94.56 109 ALA A CA 1
ATOM 865 C C . ALA A 1 109 ? -17.320 15.433 27.788 1.00 94.56 109 ALA A C 1
ATOM 867 O O . ALA A 1 109 ? -18.320 16.106 27.531 1.00 94.56 109 ALA A O 1
ATOM 868 N N . GLY A 1 110 ? -17.421 14.258 28.419 1.00 94.00 110 GLY A N 1
ATOM 869 C CA . GLY A 1 110 ? -18.674 13.684 28.918 1.00 94.00 110 GLY A CA 1
ATOM 870 C C . GLY A 1 110 ? -19.516 12.947 27.872 1.00 94.00 110 GLY A C 1
ATOM 871 O O . GLY A 1 110 ? -20.691 12.685 28.115 1.00 94.00 110 GLY A O 1
ATOM 872 N N . THR A 1 111 ? -18.944 12.614 26.712 1.00 93.56 111 THR A N 1
ATOM 873 C CA . THR A 1 111 ? -19.614 11.856 25.644 1.00 93.56 111 THR A CA 1
ATOM 874 C C . THR A 1 111 ? -18.979 10.478 25.496 1.00 93.56 111 THR A C 1
ATOM 876 O O . THR A 1 111 ? -17.767 10.370 25.333 1.00 93.56 111 THR A O 1
ATOM 879 N N . THR A 1 112 ? -19.787 9.416 25.504 1.00 89.69 112 THR A N 1
ATOM 880 C CA . THR A 1 112 ? -19.299 8.061 25.197 1.00 89.69 112 THR A CA 1
ATOM 881 C C . THR A 1 112 ? -19.550 7.781 23.716 1.00 89.69 112 THR A C 1
ATOM 883 O O . THR A 1 112 ? -20.714 7.685 23.331 1.00 89.69 112 THR A O 1
ATOM 886 N N . PRO A 1 113 ? -18.508 7.722 22.869 1.00 93.44 113 PRO A N 1
ATOM 887 C CA . PRO A 1 113 ? -18.678 7.404 21.456 1.00 93.44 113 PRO A CA 1
ATOM 888 C C . PRO A 1 113 ? -19.099 5.943 21.275 1.00 93.44 113 PRO A C 1
ATOM 890 O O . PRO A 1 113 ? -18.677 5.072 22.034 1.00 93.44 113 PRO A O 1
ATOM 893 N N . GLU A 1 114 ? -19.889 5.669 20.240 1.00 89.94 114 GLU A N 1
ATOM 894 C CA . GLU A 1 114 ? -20.345 4.315 19.914 1.00 89.94 114 GLU A CA 1
ATOM 895 C C . GLU A 1 114 ? -19.850 3.857 18.544 1.00 89.94 114 GLU A C 1
ATOM 897 O O . GLU A 1 114 ? -19.867 2.660 18.263 1.00 89.94 114 GLU A O 1
ATOM 902 N N . LYS A 1 115 ? -19.414 4.780 17.677 1.00 94.88 115 LYS A N 1
ATOM 903 C CA . LYS A 1 115 ? -19.095 4.490 16.278 1.00 94.88 115 LYS A CA 1
ATOM 904 C C . LYS A 1 115 ? -17.735 5.047 15.853 1.00 94.88 115 LYS A C 1
ATOM 906 O O . LYS A 1 115 ? -17.502 6.249 15.951 1.00 94.88 115 LYS A O 1
ATOM 911 N N . VAL A 1 116 ? -16.866 4.191 15.314 1.00 97.44 116 VAL A N 1
ATOM 912 C CA . VAL A 1 116 ? -15.536 4.557 14.786 1.00 97.44 116 VAL A CA 1
ATOM 913 C C . VAL A 1 116 ? -15.418 4.242 13.297 1.00 97.44 116 VAL A C 1
ATOM 915 O O . VAL A 1 116 ? -15.966 3.235 12.856 1.00 97.44 116 VAL A O 1
ATOM 918 N N . ALA A 1 117 ? -14.693 5.060 12.530 1.00 98.25 117 ALA A N 1
ATOM 919 C CA . ALA A 1 117 ? -14.334 4.775 11.140 1.00 98.25 117 ALA A CA 1
ATOM 920 C C . ALA A 1 117 ? -12.838 4.492 10.958 1.00 98.25 117 ALA A C 1
ATOM 922 O O . ALA A 1 117 ? -11.996 5.236 11.466 1.00 98.25 117 ALA A O 1
ATOM 923 N N . PHE A 1 118 ? -12.529 3.464 10.162 1.00 98.38 118 PHE A N 1
ATOM 924 C CA . PHE A 1 118 ? -11.188 3.115 9.683 1.00 98.38 118 PHE A CA 1
ATOM 925 C C . PHE A 1 118 ? -11.175 2.987 8.157 1.00 98.38 118 PHE A C 1
ATOM 927 O O . PHE A 1 118 ? -12.113 2.449 7.567 1.00 98.38 118 PHE A O 1
ATOM 934 N N . SER A 1 119 ? -10.090 3.419 7.511 1.00 97.81 119 SER A N 1
ATOM 935 C CA . SER A 1 119 ? -9.838 3.079 6.105 1.00 97.81 119 SER A CA 1
ATOM 936 C C . SER A 1 119 ? -9.006 1.796 6.030 1.00 97.81 119 SER A C 1
ATOM 938 O O . SER A 1 119 ? -8.056 1.645 6.797 1.00 97.81 119 SER A O 1
ATOM 940 N N . LEU A 1 120 ? -9.336 0.868 5.131 1.00 97.38 120 LEU A N 1
ATOM 941 C CA . LEU A 1 120 ? -8.635 -0.413 4.986 1.00 97.38 120 LEU A CA 1
ATOM 942 C C . LEU A 1 120 ? -7.916 -0.501 3.643 1.00 97.38 120 LEU A C 1
ATOM 944 O O . LEU A 1 120 ? -8.518 -0.295 2.588 1.00 97.38 120 LEU A O 1
ATOM 948 N N . ASP A 1 121 ? -6.631 -0.834 3.679 1.00 93.75 121 ASP A N 1
ATOM 949 C CA . ASP A 1 121 ? -5.798 -1.010 2.496 1.00 93.75 121 ASP A CA 1
ATOM 950 C C . ASP A 1 121 ? -5.731 -2.495 2.076 1.00 93.75 121 ASP A C 1
ATOM 952 O O . ASP A 1 121 ? -6.556 -3.331 2.452 1.00 93.75 121 ASP A O 1
ATOM 956 N N . THR A 1 122 ? -4.770 -2.837 1.226 1.00 95.25 122 THR A N 1
ATOM 957 C CA . THR A 1 122 ? -4.611 -4.152 0.599 1.00 95.25 122 THR A CA 1
ATO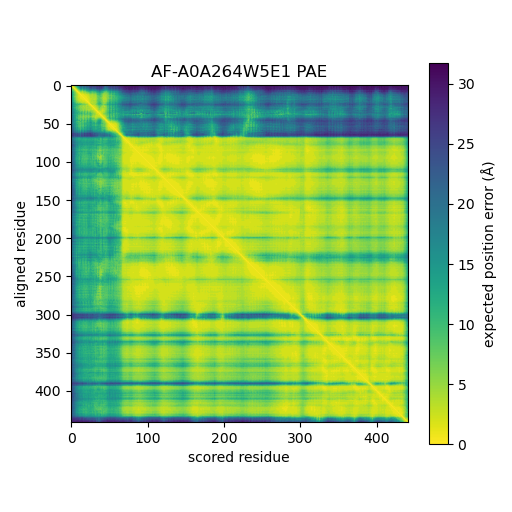M 958 C C . THR A 1 122 ? -3.868 -5.169 1.472 1.00 95.25 122 THR A C 1
ATOM 960 O O . THR A 1 122 ? -3.764 -6.339 1.098 1.00 95.25 122 THR A O 1
ATOM 963 N N . GLN A 1 123 ? -3.389 -4.769 2.657 1.00 94.06 123 GLN A N 1
ATOM 964 C CA . GLN A 1 123 ? -2.719 -5.650 3.622 1.00 94.06 123 GLN A CA 1
ATOM 965 C C . GLN A 1 123 ? -3.732 -6.555 4.348 1.00 94.06 123 GLN A C 1
ATOM 967 O O . GLN A 1 123 ? -4.025 -6.371 5.524 1.00 94.06 123 GLN A O 1
ATOM 972 N N . PHE A 1 124 ? -4.258 -7.553 3.639 1.00 94.69 124 PHE A N 1
ATOM 973 C CA . PHE A 1 124 ? -5.426 -8.354 4.028 1.00 94.69 124 PHE A CA 1
ATOM 974 C C . PHE A 1 124 ? -5.482 -8.765 5.513 1.00 94.69 124 PHE A C 1
ATOM 976 O O . PHE A 1 124 ? -6.424 -8.405 6.214 1.00 94.69 124 PHE A O 1
ATOM 983 N N . PHE A 1 125 ? -4.461 -9.466 6.021 1.00 94.25 125 PHE A N 1
ATOM 984 C CA . PHE A 1 125 ? -4.435 -9.928 7.417 1.00 94.25 125 PHE A CA 1
ATOM 985 C C . PHE A 1 125 ? -4.244 -8.798 8.436 1.00 94.25 125 PHE A C 1
ATOM 987 O O . PHE A 1 125 ? -4.796 -8.874 9.531 1.00 94.25 125 PHE A O 1
ATOM 994 N N . MET A 1 126 ? -3.491 -7.752 8.074 1.00 95.19 126 MET A N 1
ATOM 995 C CA . MET A 1 126 ? -3.287 -6.575 8.924 1.00 95.19 126 MET A CA 1
ATOM 996 C C . MET A 1 126 ? -4.602 -5.845 9.161 1.00 95.19 126 MET A C 1
ATOM 998 O O . MET A 1 126 ? -4.899 -5.480 10.292 1.00 95.19 126 MET A O 1
ATOM 1002 N N . GLU A 1 127 ? -5.418 -5.686 8.120 1.00 97.19 127 GLU A N 1
ATOM 1003 C CA . GLU A 1 127 ? -6.698 -4.989 8.239 1.00 97.19 127 GLU A CA 1
ATOM 1004 C C . GLU A 1 127 ? -7.711 -5.776 9.082 1.00 97.19 127 GLU A C 1
ATOM 1006 O O . GLU A 1 127 ? -8.388 -5.186 9.924 1.00 97.19 127 GLU A O 1
ATOM 1011 N N . ILE A 1 128 ? -7.754 -7.110 8.943 1.00 95.44 128 ILE A N 1
ATOM 1012 C CA . ILE A 1 128 ? -8.568 -7.978 9.816 1.00 95.44 128 ILE A CA 1
ATOM 1013 C C . ILE A 1 128 ? -8.133 -7.803 11.278 1.00 95.44 128 ILE A C 1
ATOM 1015 O O . ILE A 1 128 ? -8.959 -7.541 12.15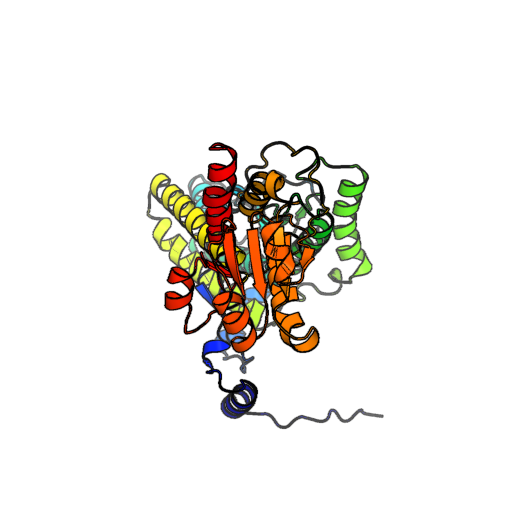4 1.00 95.44 128 ILE A O 1
ATOM 1019 N N . ALA A 1 129 ? -6.828 -7.910 11.545 1.00 95.31 129 ALA A N 1
ATOM 1020 C CA . ALA A 1 129 ? -6.282 -7.785 12.892 1.00 95.31 129 ALA A CA 1
ATOM 1021 C C . ALA A 1 129 ? -6.479 -6.379 13.484 1.00 95.31 129 ALA A C 1
ATOM 1023 O O . ALA A 1 129 ? -6.786 -6.262 14.667 1.00 95.31 129 ALA A O 1
ATOM 1024 N N . LYS A 1 130 ? -6.376 -5.314 12.676 1.00 97.75 130 LYS A N 1
ATOM 1025 C CA . LYS A 1 130 ? -6.608 -3.922 13.094 1.00 97.75 130 LYS A CA 1
ATOM 1026 C C . LYS A 1 130 ? -8.022 -3.722 13.626 1.00 97.75 130 LYS A C 1
ATOM 1028 O O . LYS A 1 130 ? -8.191 -3.169 14.711 1.00 97.75 130 LYS A O 1
ATOM 1033 N N . LEU A 1 131 ? -9.034 -4.198 12.898 1.00 96.12 131 LEU A N 1
ATOM 1034 C CA . LEU A 1 131 ? -10.425 -4.065 13.333 1.00 96.12 131 LEU A CA 1
ATOM 1035 C C . LEU A 1 131 ? -10.707 -4.864 14.611 1.00 96.12 131 LEU A C 1
ATOM 1037 O O . LEU A 1 131 ? -11.371 -4.356 15.516 1.00 96.12 131 LEU A O 1
ATOM 1041 N N . ARG A 1 132 ? -10.145 -6.073 14.731 1.00 93.75 132 ARG A N 1
ATOM 1042 C CA . ARG A 1 132 ? -10.234 -6.880 15.961 1.00 93.75 132 ARG A CA 1
ATOM 1043 C C . ARG A 1 132 ? -9.551 -6.166 17.135 1.00 93.75 132 ARG A C 1
ATOM 1045 O O . ARG A 1 132 ? -10.160 -6.012 18.194 1.00 93.75 132 ARG A O 1
ATOM 1052 N N . ALA A 1 133 ? -8.344 -5.639 16.925 1.00 95.75 133 ALA A N 1
ATOM 1053 C CA . ALA A 1 133 ? -7.577 -4.912 17.935 1.00 95.75 133 ALA A CA 1
ATOM 1054 C C . ALA A 1 133 ? -8.310 -3.652 18.416 1.00 95.75 133 ALA A C 1
ATOM 1056 O O . ALA A 1 133 ? -8.322 -3.380 19.614 1.00 95.75 133 ALA A O 1
ATOM 1057 N N . ALA A 1 134 ? -8.997 -2.925 17.528 1.00 96.88 134 ALA A N 1
ATOM 1058 C CA . ALA A 1 134 ? -9.794 -1.756 17.904 1.00 96.88 134 ALA A CA 1
ATOM 1059 C C . ALA A 1 134 ? -10.856 -2.091 18.964 1.00 96.88 134 ALA A C 1
ATOM 1061 O O . ALA A 1 134 ? -11.013 -1.357 19.940 1.00 96.88 134 ALA A O 1
ATOM 1062 N N . ARG A 1 135 ? -11.555 -3.224 18.822 1.00 94.00 135 ARG A N 1
ATOM 1063 C CA . ARG A 1 135 ? -12.584 -3.635 19.788 1.00 94.00 135 ARG A CA 1
ATOM 1064 C C . ARG A 1 135 ? -11.985 -4.078 21.125 1.00 94.00 135 ARG A C 1
ATOM 1066 O O . ARG A 1 135 ? -12.539 -3.789 22.184 1.00 94.00 135 ARG A O 1
ATOM 1073 N N . VAL A 1 136 ? -10.838 -4.751 21.081 1.00 92.44 136 VAL A N 1
ATOM 1074 C CA . VAL A 1 136 ? -10.083 -5.170 22.273 1.00 92.44 136 VAL A CA 1
ATOM 1075 C C . VAL A 1 136 ? -9.622 -3.946 23.059 1.00 92.44 136 VAL A C 1
ATOM 1077 O O . VAL A 1 136 ? -9.859 -3.851 24.264 1.00 92.44 136 VAL A O 1
ATOM 1080 N N . LEU A 1 137 ? -9.040 -2.973 22.358 1.00 96.12 137 LEU A N 1
ATOM 1081 C CA . LEU A 1 137 ? -8.601 -1.702 22.925 1.00 96.12 137 LEU A CA 1
ATOM 1082 C C . LEU A 1 137 ? -9.765 -0.894 23.488 1.00 96.12 137 LEU A C 1
ATOM 1084 O O . LEU A 1 137 ? -9.632 -0.315 24.560 1.00 96.12 137 LEU A O 1
ATOM 1088 N N . TRP A 1 138 ? -10.913 -0.891 22.812 1.00 95.50 138 TRP A N 1
ATOM 1089 C CA . TRP A 1 138 ? -12.119 -0.229 23.298 1.00 95.50 138 TRP A CA 1
ATOM 1090 C C . TRP A 1 138 ? -12.606 -0.798 24.631 1.00 95.50 138 TRP A C 1
ATOM 1092 O O . TRP A 1 138 ? -12.823 -0.050 25.583 1.00 95.50 138 TRP A O 1
ATOM 1102 N N . ASN A 1 139 ? -12.705 -2.125 24.738 1.00 92.19 139 ASN A N 1
ATOM 1103 C CA . ASN A 1 139 ? -13.092 -2.780 25.986 1.00 92.19 139 ASN A CA 1
ATOM 1104 C C . ASN A 1 139 ? -12.085 -2.496 27.109 1.00 92.19 139 ASN A C 1
ATOM 1106 O O . ASN A 1 139 ? -12.484 -2.189 28.234 1.00 92.19 139 ASN A O 1
ATOM 1110 N N . ALA A 1 140 ? -10.784 -2.557 26.804 1.00 91.50 140 ALA A N 1
ATOM 1111 C CA . ALA A 1 140 ? -9.729 -2.220 27.757 1.00 91.50 140 ALA A CA 1
ATOM 1112 C C . ALA A 1 140 ? -9.820 -0.754 28.216 1.00 91.50 140 ALA A C 1
ATOM 1114 O O . ALA A 1 140 ? -9.718 -0.473 29.411 1.00 91.50 140 ALA A O 1
ATOM 1115 N N . PHE A 1 141 ? -10.079 0.165 27.284 1.00 94.38 141 PHE A N 1
ATOM 1116 C CA . PHE A 1 141 ? -10.258 1.589 27.540 1.00 94.38 141 PHE A CA 1
ATOM 1117 C C . PHE A 1 141 ? -11.458 1.862 28.455 1.00 94.38 141 PHE A C 1
ATOM 1119 O O . PHE A 1 141 ? -11.294 2.505 29.494 1.00 94.38 141 PHE A O 1
ATOM 1126 N N . LEU A 1 142 ? -12.641 1.325 28.139 1.00 91.81 142 LEU A N 1
ATOM 1127 C CA . LEU A 1 142 ? -13.841 1.482 28.971 1.00 91.81 142 LEU A CA 1
ATOM 1128 C C . LEU A 1 142 ? -13.635 0.914 30.377 1.00 91.81 142 LEU A C 1
ATOM 1130 O O . LEU A 1 142 ? -13.942 1.580 31.369 1.00 91.81 142 LEU A O 1
ATOM 1134 N N . HIS A 1 143 ? -13.044 -0.280 30.471 1.00 91.12 143 HIS A N 1
ATOM 1135 C CA . HIS A 1 143 ? -12.740 -0.913 31.749 1.00 91.12 143 HIS A CA 1
ATOM 1136 C C . HIS A 1 143 ? -11.763 -0.072 32.587 1.00 91.12 143 HIS A C 1
ATOM 1138 O O . HIS A 1 143 ? -12.020 0.181 33.766 1.00 91.12 143 HIS A O 1
ATOM 1144 N N . ALA A 1 144 ? -10.680 0.434 31.985 1.00 90.56 144 ALA A N 1
ATOM 1145 C CA . ALA A 1 144 ? -9.718 1.309 32.659 1.00 90.56 144 ALA A CA 1
ATOM 1146 C C . ALA A 1 144 ? -10.367 2.612 33.160 1.00 90.56 144 ALA A C 1
ATOM 1148 O O . ALA A 1 144 ? -10.019 3.121 34.228 1.00 90.56 144 ALA A O 1
ATOM 1149 N N . ARG A 1 145 ? -11.354 3.124 32.419 1.00 90.06 145 ARG A N 1
ATOM 1150 C CA . ARG A 1 145 ? -12.133 4.321 32.757 1.00 90.06 145 ARG A CA 1
ATOM 1151 C C . ARG A 1 145 ? -13.305 4.056 33.705 1.00 90.06 145 ARG A C 1
ATOM 1153 O O . ARG A 1 145 ? -13.950 5.014 34.123 1.00 90.06 145 ARG A O 1
ATOM 1160 N N . LYS A 1 146 ? -13.549 2.796 34.089 1.00 92.50 146 LYS A N 1
ATOM 1161 C CA . LYS A 1 146 ? -14.694 2.362 34.913 1.00 92.50 146 LYS A CA 1
ATOM 1162 C C . LYS A 1 146 ? -16.042 2.787 34.317 1.00 92.50 146 LYS A C 1
ATOM 1164 O O . LYS A 1 146 ? -16.952 3.170 35.051 1.00 92.50 146 LYS A O 1
ATOM 1169 N N . LEU A 1 147 ? -16.135 2.752 32.992 1.00 90.12 147 LEU A N 1
ATOM 1170 C CA . LEU A 1 147 ? -17.364 2.988 32.247 1.00 90.12 147 LEU A CA 1
ATOM 1171 C C . LEU A 1 147 ? -18.057 1.658 31.951 1.00 90.12 147 LEU A C 1
ATOM 1173 O O . LEU A 1 147 ? -17.416 0.604 31.930 1.00 90.12 147 LEU A O 1
ATOM 1177 N N . ASP A 1 148 ? -19.361 1.721 31.701 1.00 86.88 148 ASP A N 1
ATOM 1178 C CA . ASP A 1 148 ? -20.113 0.558 31.246 1.00 86.88 148 ASP A CA 1
ATOM 1179 C C . ASP A 1 148 ? -19.574 0.083 29.894 1.00 86.88 148 ASP A C 1
ATOM 1181 O O . ASP A 1 148 ? -19.285 0.884 29.002 1.00 86.88 148 ASP A O 1
ATOM 1185 N N . ILE A 1 149 ? -19.432 -1.235 29.745 1.00 80.50 149 ILE A N 1
ATOM 1186 C CA . ILE A 1 149 ? -18.966 -1.838 28.497 1.00 80.50 149 ILE A CA 1
ATOM 1187 C C . ILE A 1 149 ? -20.083 -1.709 27.463 1.00 80.50 149 ILE A C 1
ATOM 1189 O O . ILE A 1 149 ? -21.121 -2.364 27.574 1.00 80.50 149 ILE A O 1
ATOM 1193 N N . VAL A 1 150 ? -19.851 -0.879 26.447 1.00 85.50 150 VAL A N 1
ATOM 1194 C CA . VAL A 1 150 ? -20.752 -0.694 25.306 1.00 85.50 150 VAL A CA 1
ATOM 1195 C C . VAL A 1 150 ? -20.108 -1.237 24.026 1.00 85.50 150 VAL A C 1
ATOM 1197 O O . VAL A 1 150 ? -18.912 -1.014 23.812 1.00 85.50 150 VAL A O 1
ATOM 1200 N N . PRO A 1 151 ? -20.855 -1.946 23.157 1.00 87.19 151 PRO A N 1
ATOM 1201 C CA . PRO A 1 151 ? -20.313 -2.435 21.894 1.00 87.19 151 PRO A CA 1
ATOM 1202 C C . PRO A 1 151 ? -19.854 -1.291 20.984 1.00 87.19 151 PRO A C 1
ATOM 1204 O O . PRO A 1 151 ? -20.607 -0.355 20.728 1.00 87.19 151 PRO A O 1
ATOM 1207 N N . LEU A 1 152 ? -18.641 -1.401 20.440 1.00 91.31 152 LEU A N 1
ATOM 1208 C CA . LEU A 1 152 ? -18.142 -0.482 19.417 1.00 91.31 152 LEU A CA 1
ATOM 1209 C C . LEU A 1 152 ? -18.738 -0.838 18.052 1.00 91.31 152 LEU A C 1
ATOM 1211 O O . LEU A 1 152 ? -18.605 -1.973 17.598 1.00 91.31 152 LEU A O 1
ATOM 1215 N N . LYS A 1 153 ? -19.341 0.117 17.351 1.00 93.62 153 LYS A N 1
ATOM 1216 C CA . LYS A 1 153 ? -19.711 -0.031 15.940 1.00 93.62 153 LYS A CA 1
ATOM 1217 C C . LYS A 1 153 ? -18.547 0.404 15.063 1.00 93.62 153 LYS A C 1
ATOM 1219 O O . LYS A 1 153 ? -18.094 1.544 15.132 1.00 93.62 153 LYS A O 1
ATOM 1224 N N . VAL A 1 154 ? -18.071 -0.505 14.225 1.00 95.50 154 VAL A N 1
ATOM 1225 C CA . VAL A 1 154 ? -16.948 -0.266 13.319 1.00 95.50 154 VAL A CA 1
ATOM 1226 C C . VAL A 1 154 ? -17.483 0.032 11.925 1.00 95.50 154 VAL A C 1
ATOM 1228 O O . VAL A 1 154 ? -18.176 -0.789 11.330 1.00 95.50 154 VAL A O 1
ATOM 1231 N N . VAL A 1 155 ? -17.135 1.201 11.405 1.00 97.25 155 VAL A N 1
ATOM 1232 C CA . VAL A 1 155 ? -17.276 1.562 9.998 1.00 97.25 155 VAL A CA 1
ATOM 1233 C C . VAL A 1 155 ? -15.943 1.336 9.309 1.00 97.25 155 VAL A C 1
ATOM 1235 O O . VAL A 1 155 ? -14.915 1.839 9.760 1.00 97.25 155 VAL A O 1
ATOM 1238 N N . ALA A 1 156 ? -15.960 0.611 8.203 1.00 97.12 156 ALA A N 1
ATOM 1239 C CA . ALA A 1 156 ? -14.802 0.454 7.344 1.00 97.12 156 ALA A CA 1
ATOM 1240 C C . ALA A 1 156 ? -15.062 1.109 5.989 1.00 97.12 156 ALA A C 1
ATOM 1242 O O . ALA A 1 156 ? -16.137 0.966 5.414 1.00 97.12 156 ALA A O 1
ATOM 1243 N N . GLU A 1 157 ? -14.064 1.791 5.445 1.00 96.88 157 GLU A N 1
ATOM 1244 C CA . GLU A 1 157 ? -14.060 2.179 4.037 1.00 96.88 157 GLU A CA 1
ATOM 1245 C C . GLU A 1 157 ? -12.807 1.649 3.348 1.00 96.88 157 GLU A C 1
ATOM 1247 O O . GLU A 1 157 ? -11.729 1.623 3.938 1.00 96.88 157 GLU A O 1
ATOM 1252 N N . THR A 1 158 ? -12.916 1.202 2.100 1.00 97.56 158 THR A N 1
ATOM 1253 C CA . THR A 1 158 ? -11.720 0.825 1.330 1.00 97.56 158 THR A CA 1
ATOM 1254 C C . THR A 1 158 ? -10.795 2.033 1.154 1.00 97.56 158 THR A C 1
ATOM 1256 O O . THR A 1 158 ? -11.264 3.164 1.118 1.00 97.56 158 THR A O 1
ATOM 1259 N N . SER A 1 159 ? -9.489 1.827 1.032 1.00 96.56 159 SER A N 1
ATOM 1260 C CA . SER A 1 159 ? -8.527 2.923 0.898 1.00 96.56 159 SER A CA 1
ATOM 1261 C C . SER A 1 159 ? -8.207 3.273 -0.555 1.00 96.56 159 SER A C 1
ATOM 1263 O O . SER A 1 159 ? -7.970 2.390 -1.380 1.00 96.56 159 SER A O 1
ATOM 1265 N N . LEU A 1 160 ? -8.082 4.573 -0.841 1.00 96.12 160 LEU A N 1
ATOM 1266 C CA . LEU A 1 160 ? -7.528 5.079 -2.101 1.00 96.12 160 LEU A CA 1
ATOM 1267 C C . LEU A 1 160 ? -5.989 5.126 -2.108 1.00 96.12 160 LEU A C 1
ATOM 1269 O O . LEU A 1 160 ? -5.396 5.362 -3.158 1.00 96.12 160 LEU A O 1
ATOM 1273 N N . ARG A 1 161 ? -5.313 4.874 -0.975 1.00 95.94 161 ARG A N 1
ATOM 1274 C CA . ARG A 1 161 ? -3.841 4.935 -0.842 1.00 95.94 161 ARG A CA 1
ATOM 1275 C C . ARG A 1 161 ? -3.121 4.050 -1.863 1.00 95.94 161 ARG A C 1
ATOM 1277 O O . ARG A 1 161 ? -2.108 4.460 -2.431 1.00 95.94 161 ARG A O 1
ATOM 1284 N N . SER A 1 162 ? -3.647 2.851 -2.102 1.00 94.12 162 SER A N 1
ATOM 1285 C CA . SER A 1 162 ? -3.092 1.894 -3.066 1.00 94.12 162 SER A CA 1
ATOM 1286 C C . SER A 1 162 ? -3.647 2.050 -4.482 1.00 94.12 162 SER A C 1
ATOM 1288 O O . SER A 1 162 ? -3.246 1.289 -5.361 1.00 94.12 162 SER A O 1
ATOM 1290 N N . TYR A 1 163 ? -4.566 2.988 -4.729 1.00 95.75 163 TYR A N 1
ATOM 1291 C CA . TYR A 1 163 ? -5.143 3.160 -6.059 1.00 95.75 163 TYR A CA 1
ATOM 1292 C C . TYR A 1 163 ? -4.153 3.815 -7.020 1.00 95.75 163 TYR A C 1
ATOM 1294 O O . TYR A 1 163 ? -3.423 4.747 -6.665 1.00 95.75 163 TYR A O 1
ATOM 1302 N N . SER A 1 164 ? -4.191 3.346 -8.263 1.00 94.19 164 SER A N 1
ATOM 1303 C CA . SER A 1 164 ? -3.415 3.879 -9.378 1.00 94.19 164 SER A CA 1
ATOM 1304 C C . SER A 1 164 ? -4.324 4.503 -10.436 1.00 94.19 164 SER A C 1
ATOM 1306 O O . SER A 1 164 ? -5.446 4.043 -10.654 1.00 94.19 164 SER A O 1
ATOM 1308 N N . LEU A 1 165 ? -3.829 5.556 -11.088 1.00 92.62 165 LEU A N 1
ATOM 1309 C CA . LEU A 1 165 ? -4.429 6.180 -12.270 1.00 92.62 165 LEU A CA 1
ATOM 1310 C C . LEU A 1 165 ? -4.316 5.267 -13.496 1.00 92.62 165 LEU A C 1
ATOM 1312 O O . LEU A 1 165 ? -5.249 5.166 -14.289 1.00 92.62 165 LEU A O 1
ATOM 1316 N N . TYR A 1 166 ? -3.169 4.602 -13.635 1.00 90.06 166 TYR A N 1
ATOM 1317 C CA . TYR A 1 166 ? -2.931 3.583 -14.655 1.00 90.06 166 TYR A CA 1
ATOM 1318 C C . TYR A 1 166 ? -3.490 2.232 -14.201 1.00 90.06 166 TYR A C 1
ATOM 1320 O O . TYR A 1 166 ? -3.527 1.948 -13.001 1.00 90.06 166 TYR A O 1
ATOM 1328 N N . ASP A 1 167 ? -3.909 1.414 -15.165 1.00 90.94 167 ASP A N 1
ATOM 1329 C CA . ASP A 1 167 ? -4.583 0.131 -14.953 1.00 90.94 167 ASP A CA 1
ATOM 1330 C C . ASP A 1 167 ? -5.679 0.164 -13.855 1.00 90.94 167 ASP A C 1
ATOM 1332 O O . ASP A 1 167 ? -5.597 -0.541 -12.840 1.00 90.94 167 ASP A O 1
ATOM 1336 N N . PRO A 1 168 ? -6.730 0.999 -14.010 1.00 91.00 168 PRO A N 1
ATOM 1337 C CA . PRO A 1 168 ? -7.734 1.206 -12.965 1.00 91.00 168 PRO A CA 1
ATOM 1338 C C . PRO A 1 168 ? -8.563 -0.053 -12.670 1.00 91.00 168 PRO A C 1
ATOM 1340 O O . PRO A 1 168 ? -9.164 -0.156 -11.604 1.00 91.00 168 PRO A O 1
ATOM 1343 N N . MET A 1 169 ? -8.567 -1.059 -13.555 1.00 92.81 169 MET A N 1
ATOM 1344 C CA . MET A 1 169 ? -9.195 -2.357 -13.276 1.00 92.81 169 MET A CA 1
ATOM 1345 C C . MET A 1 169 ? -8.546 -3.060 -12.077 1.00 92.81 169 MET A C 1
ATOM 1347 O O . MET A 1 169 ? -9.229 -3.766 -11.338 1.00 92.81 169 MET A O 1
ATOM 1351 N N . VAL A 1 170 ? -7.253 -2.835 -11.819 1.00 95.88 170 VAL A N 1
ATOM 1352 C CA . VAL A 1 170 ? -6.583 -3.376 -10.627 1.00 95.88 170 VAL A CA 1
ATOM 1353 C C . VAL A 1 170 ? -7.157 -2.759 -9.348 1.00 95.88 170 VAL A C 1
ATOM 1355 O O . VAL A 1 170 ? -7.226 -3.446 -8.329 1.00 95.88 170 VAL A O 1
ATOM 1358 N N . ASN A 1 171 ? -7.661 -1.518 -9.382 1.00 96.44 171 ASN A N 1
ATOM 1359 C CA . ASN A 1 171 ? -8.325 -0.906 -8.223 1.00 96.44 171 ASN A CA 1
ATOM 1360 C C . ASN A 1 171 ? -9.582 -1.679 -7.799 1.00 96.44 171 ASN A C 1
ATOM 1362 O O . ASN A 1 171 ? -9.858 -1.751 -6.605 1.00 96.44 171 ASN A O 1
ATOM 1366 N N . LEU A 1 172 ? -10.285 -2.330 -8.736 1.00 96.75 172 LEU A N 1
ATOM 1367 C CA . LEU A 1 172 ? -11.415 -3.212 -8.419 1.00 96.75 172 LEU A CA 1
ATOM 1368 C C . LEU A 1 172 ? -10.972 -4.415 -7.572 1.00 96.75 172 LEU A C 1
ATOM 1370 O O . LEU A 1 172 ? -11.657 -4.818 -6.638 1.00 96.75 172 LEU A O 1
ATOM 1374 N N . LEU A 1 173 ? -9.800 -4.981 -7.875 1.00 97.44 173 LEU A N 1
ATOM 1375 C CA . LEU A 1 173 ? -9.233 -6.089 -7.101 1.00 97.44 173 LEU A CA 1
ATOM 1376 C C . LEU A 1 173 ? -8.788 -5.621 -5.711 1.00 97.44 173 LEU A C 1
ATOM 1378 O O . LEU A 1 173 ? -8.997 -6.322 -4.722 1.00 97.44 173 LEU A O 1
ATOM 1382 N N . ARG A 1 174 ? -8.198 -4.420 -5.633 1.00 97.62 174 ARG A N 1
ATOM 1383 C CA . ARG A 1 174 ? -7.799 -3.792 -4.365 1.00 97.62 174 ARG A CA 1
ATOM 1384 C C . ARG A 1 174 ? -9.013 -3.573 -3.466 1.00 97.62 174 ARG A C 1
ATOM 1386 O O . ARG A 1 174 ? -8.986 -3.982 -2.310 1.00 97.62 174 ARG A O 1
ATOM 1393 N N . SER A 1 175 ? -10.081 -2.993 -4.010 1.00 97.06 175 SER A N 1
ATOM 1394 C CA . SER A 1 175 ? -11.300 -2.701 -3.258 1.00 97.06 175 SER A CA 1
ATOM 1395 C C . SER A 1 175 ? -12.033 -3.967 -2.822 1.00 97.06 175 SER A C 1
ATOM 1397 O O . SER A 1 175 ? -12.444 -4.041 -1.668 1.00 97.06 175 SER A O 1
ATOM 1399 N N . ALA A 1 176 ? -12.102 -4.999 -3.669 1.00 97.38 176 ALA A N 1
ATOM 1400 C CA . ALA A 1 176 ? -12.656 -6.299 -3.292 1.00 97.38 176 ALA A CA 1
ATOM 1401 C C . ALA A 1 176 ? -11.874 -6.953 -2.140 1.00 97.38 176 ALA A C 1
ATOM 1403 O O . ALA A 1 176 ? -12.474 -7.429 -1.178 1.00 97.38 176 ALA A O 1
ATOM 1404 N N . ASN A 1 177 ? -10.537 -6.926 -2.196 1.00 97.50 177 ASN A N 1
ATOM 1405 C CA . ASN A 1 177 ? -9.685 -7.434 -1.120 1.00 97.50 177 ASN A CA 1
ATOM 1406 C C . ASN A 1 177 ? -9.904 -6.670 0.197 1.00 97.50 177 ASN A C 1
ATOM 1408 O O . ASN A 1 177 ? -10.077 -7.296 1.240 1.00 97.50 177 ASN A O 1
ATOM 1412 N N . SER A 1 178 ? -9.913 -5.335 0.150 1.00 97.62 178 SER A N 1
ATOM 1413 C CA . SER A 1 178 ? -10.119 -4.483 1.329 1.00 97.62 178 SER A CA 1
ATOM 1414 C C . SER A 1 178 ? -11.535 -4.595 1.907 1.00 97.62 178 SER A C 1
ATOM 1416 O O . SER A 1 178 ? -11.713 -4.573 3.121 1.00 97.62 178 SER A O 1
ATOM 1418 N N . ALA A 1 179 ? -12.555 -4.748 1.060 1.00 96.75 179 ALA A N 1
ATOM 1419 C CA . ALA A 1 179 ? -13.923 -4.992 1.507 1.00 96.75 179 ALA A CA 1
ATOM 1420 C C . ALA A 1 179 ? -14.034 -6.357 2.195 1.00 96.75 179 ALA A C 1
ATOM 1422 O O . ALA A 1 179 ? -14.651 -6.479 3.250 1.00 96.75 179 ALA A O 1
ATOM 1423 N N . PHE A 1 180 ? -13.388 -7.383 1.639 1.00 96.00 180 PHE A N 1
ATOM 1424 C CA . PHE A 1 180 ? -13.421 -8.712 2.232 1.00 96.00 180 PHE A CA 1
ATOM 1425 C C . PHE A 1 180 ? -12.678 -8.771 3.574 1.00 96.00 180 PHE A C 1
ATOM 1427 O O . PHE A 1 180 ? -13.194 -9.366 4.521 1.00 96.00 180 PHE A O 1
ATOM 1434 N N . SER A 1 181 ? -11.531 -8.093 3.712 1.00 95.62 181 SER A N 1
ATOM 1435 C CA . SER A 1 181 ? -10.864 -7.961 5.014 1.00 95.62 181 SER A CA 1
ATOM 1436 C C . SER A 1 181 ? -11.699 -7.166 6.023 1.00 95.62 181 SER A C 1
ATOM 1438 O O . SER A 1 181 ? -11.690 -7.513 7.201 1.00 95.62 181 SER A O 1
ATOM 1440 N N . ALA A 1 182 ? -12.472 -6.162 5.588 1.00 95.00 182 ALA A N 1
ATOM 1441 C CA . ALA A 1 182 ? -13.399 -5.436 6.461 1.00 95.00 182 ALA A CA 1
ATOM 1442 C C . ALA A 1 182 ? -14.477 -6.351 7.051 1.00 95.00 182 ALA A C 1
ATOM 1444 O O . ALA A 1 182 ? -14.708 -6.342 8.261 1.00 95.00 182 ALA A O 1
ATOM 1445 N N . VAL A 1 183 ? -15.112 -7.160 6.198 1.00 92.88 183 VAL A N 1
ATOM 1446 C CA . VAL A 1 183 ? -16.161 -8.101 6.611 1.00 92.88 183 VAL A CA 1
ATOM 1447 C C . VAL A 1 183 ? -15.588 -9.158 7.556 1.00 92.88 183 VAL A C 1
ATOM 1449 O O . VAL A 1 183 ? -16.133 -9.371 8.63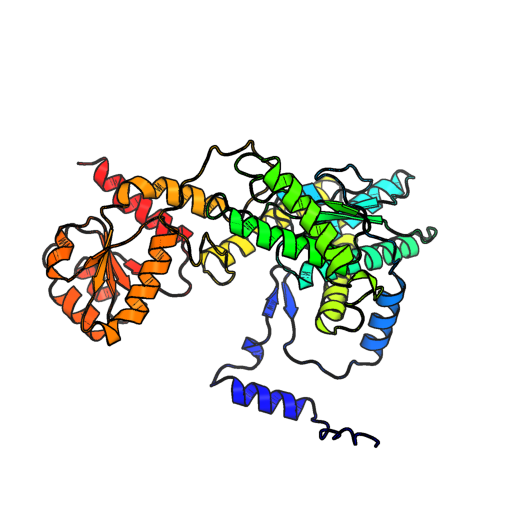6 1.00 92.88 183 VAL A O 1
ATOM 1452 N N . LEU A 1 184 ? -14.440 -9.754 7.217 1.00 91.69 184 LEU A N 1
ATOM 1453 C CA . LEU A 1 184 ? -13.762 -10.734 8.078 1.00 91.69 184 LEU A CA 1
ATOM 1454 C C . LEU A 1 184 ? -13.172 -10.136 9.362 1.00 91.69 184 LEU A C 1
ATOM 1456 O O . LEU A 1 184 ? -12.945 -10.865 10.320 1.00 91.69 184 LEU A O 1
ATOM 1460 N N . GLY A 1 185 ? -12.904 -8.830 9.391 1.00 91.25 185 GLY A N 1
ATOM 1461 C CA . GLY A 1 185 ? -12.499 -8.091 10.589 1.00 91.25 185 GLY A CA 1
ATOM 1462 C C . GLY A 1 185 ? -13.674 -7.640 11.461 1.00 91.25 185 GLY A C 1
ATOM 1463 O O . GLY A 1 185 ? -13.455 -7.099 12.546 1.00 91.25 185 GLY A O 1
ATOM 1464 N N . GLY A 1 186 ? -14.912 -7.859 11.008 1.00 89.50 186 GLY A N 1
ATOM 1465 C CA . GLY A 1 186 ? -16.120 -7.606 11.787 1.00 89.50 186 GLY A CA 1
ATOM 1466 C C . GLY A 1 186 ? -16.579 -6.161 11.736 1.00 89.50 186 GLY A C 1
ATOM 1467 O O . GLY A 1 186 ? -17.072 -5.637 12.738 1.00 89.50 186 GLY A O 1
ATOM 1468 N N . ALA A 1 187 ? -16.383 -5.485 10.603 1.00 93.19 187 ALA A N 1
ATOM 1469 C CA . ALA A 1 187 ? -16.996 -4.187 10.359 1.00 93.19 187 ALA A CA 1
ATOM 1470 C C . ALA A 1 187 ? -18.530 -4.304 10.376 1.00 93.19 187 ALA A C 1
ATOM 1472 O O . ALA A 1 187 ? -19.102 -5.228 9.806 1.00 93.19 187 ALA A O 1
ATOM 1473 N N . ASN A 1 188 ? -19.201 -3.352 11.022 1.00 92.94 188 ASN A N 1
ATOM 1474 C CA . ASN A 1 188 ? -20.661 -3.269 11.057 1.00 92.94 188 ASN A CA 1
ATOM 1475 C C . ASN A 1 188 ? -21.213 -2.587 9.800 1.00 92.94 188 ASN A C 1
ATOM 1477 O O . ASN A 1 188 ? -22.282 -2.943 9.310 1.00 92.94 188 ASN A O 1
ATOM 1481 N N . GLU A 1 189 ? -20.489 -1.595 9.284 1.00 94.56 189 GLU A N 1
ATOM 1482 C CA . GLU A 1 189 ? -20.839 -0.890 8.053 1.00 94.56 189 GLU A CA 1
ATOM 1483 C C . GLU A 1 189 ? -19.612 -0.812 7.143 1.00 94.56 189 GLU A C 1
ATOM 1485 O O . GLU A 1 189 ? -18.508 -0.555 7.631 1.00 94.56 189 GLU A O 1
ATOM 1490 N N . VAL A 1 190 ? -19.792 -1.031 5.839 1.00 96.06 190 VAL A N 1
ATOM 1491 C CA . VAL A 1 190 ? -18.692 -1.016 4.864 1.00 96.06 190 VAL A CA 1
ATOM 1492 C C . VAL A 1 190 ? -19.021 -0.111 3.682 1.00 96.06 190 VAL A C 1
ATOM 1494 O O . VAL A 1 190 ? -20.089 -0.218 3.082 1.00 96.06 190 VAL A O 1
ATOM 1497 N N . ALA A 1 191 ? -18.072 0.758 3.339 1.00 96.69 191 ALA A N 1
ATOM 1498 C CA . ALA A 1 191 ? -18.067 1.563 2.125 1.00 96.69 191 ALA A CA 1
ATOM 1499 C C . ALA A 1 191 ? -16.961 1.098 1.169 1.00 96.69 191 ALA A C 1
ATOM 1501 O O . ALA A 1 191 ? -15.816 0.872 1.571 1.00 96.69 191 ALA A O 1
ATOM 1502 N N . VAL A 1 192 ? -17.286 1.005 -0.117 1.00 97.69 192 VAL A N 1
ATOM 1503 C CA . VAL A 1 192 ? -16.346 0.608 -1.171 1.00 97.69 192 VAL A CA 1
ATOM 1504 C C . VAL A 1 192 ? -16.235 1.750 -2.170 1.00 97.69 192 VAL A C 1
ATOM 1506 O O . VAL A 1 192 ? -17.240 2.164 -2.740 1.00 97.69 192 VAL A O 1
ATOM 1509 N N . TYR A 1 193 ? -15.022 2.260 -2.395 1.00 96.44 193 TYR A N 1
ATOM 1510 C CA . TYR A 1 193 ? -14.802 3.240 -3.455 1.00 96.44 193 TYR A CA 1
ATOM 1511 C C . TYR A 1 193 ? -14.884 2.556 -4.834 1.00 96.44 193 TYR A C 1
ATOM 1513 O O . TYR A 1 193 ? -14.366 1.445 -5.012 1.00 96.44 193 TYR A O 1
ATOM 1521 N N . PRO A 1 194 ? -15.505 3.206 -5.831 1.00 95.81 194 PRO A N 1
ATOM 1522 C CA . PRO A 1 194 ? -15.426 2.804 -7.230 1.00 95.81 194 PRO A CA 1
ATOM 1523 C C . PRO A 1 194 ? -13.985 2.726 -7.746 1.00 95.81 194 PRO A C 1
ATOM 1525 O O . PRO A 1 194 ? -13.145 3.560 -7.424 1.00 95.81 194 PRO A O 1
ATOM 1528 N N . PHE A 1 195 ? -13.693 1.752 -8.611 1.00 95.12 195 PHE A N 1
ATOM 1529 C CA . PHE A 1 195 ? -12.335 1.521 -9.129 1.00 95.12 195 PHE A CA 1
ATOM 1530 C C . PHE A 1 195 ? -11.763 2.715 -9.932 1.00 95.12 195 PHE A C 1
ATOM 1532 O O . PHE A 1 195 ? -10.546 2.858 -10.058 1.00 95.12 195 PHE A O 1
ATOM 1539 N N . ASP A 1 196 ? -12.637 3.565 -10.475 1.00 93.12 196 ASP A N 1
ATOM 1540 C CA . ASP A 1 196 ? -12.344 4.771 -11.256 1.00 93.12 196 ASP A CA 1
ATOM 1541 C C . ASP A 1 196 ? -12.506 6.066 -10.436 1.00 93.12 196 ASP A C 1
ATOM 1543 O O . ASP A 1 196 ? -12.538 7.153 -11.014 1.00 93.12 196 ASP A O 1
ATOM 1547 N N . GLN A 1 197 ? -12.532 5.985 -9.095 1.00 93.75 197 GLN A N 1
ATOM 1548 C CA . GLN A 1 197 ? -12.635 7.145 -8.191 1.00 93.75 197 GLN A CA 1
ATOM 1549 C C . GLN A 1 197 ? -11.660 8.278 -8.552 1.00 93.75 197 GLN A C 1
ATOM 1551 O O . GLN A 1 197 ? -11.982 9.461 -8.435 1.00 93.75 197 GLN A O 1
ATOM 1556 N N . LEU A 1 198 ? -10.452 7.917 -8.998 1.00 92.50 198 LEU A N 1
ATOM 1557 C CA . LEU A 1 198 ? -9.393 8.865 -9.344 1.00 92.50 198 LEU A CA 1
ATOM 1558 C C . LEU A 1 198 ? -9.583 9.537 -10.711 1.00 92.50 198 LEU A C 1
ATOM 1560 O O . LEU A 1 198 ? -8.966 10.569 -10.956 1.00 92.50 198 LEU A O 1
ATOM 1564 N N . THR A 1 199 ? -10.405 8.976 -11.599 1.00 88.38 199 THR A N 1
ATOM 1565 C CA . THR A 1 199 ? -10.589 9.459 -12.982 1.00 88.38 199 THR A CA 1
ATOM 1566 C C . THR A 1 199 ? -12.019 9.888 -13.308 1.00 88.38 199 THR A C 1
ATOM 1568 O O . THR A 1 199 ? -12.312 10.272 -14.439 1.00 88.38 199 THR A O 1
ATOM 1571 N N . GLY A 1 200 ? -12.913 9.826 -12.323 1.00 86.44 200 GLY A N 1
ATOM 1572 C CA . GLY A 1 200 ? -14.324 10.162 -12.466 1.00 86.44 200 GLY A CA 1
ATOM 1573 C C . GLY A 1 200 ? -15.189 8.908 -12.466 1.00 86.44 200 GLY A C 1
ATOM 1574 O O . GLY A 1 200 ? -15.093 8.071 -13.360 1.00 86.44 200 GLY A O 1
ATOM 1575 N N . GLU A 1 201 ? -16.040 8.808 -11.450 1.00 88.94 201 GLU A N 1
ATOM 1576 C CA . GLU A 1 201 ? -16.926 7.669 -11.239 1.00 88.94 201 GLU A CA 1
ATOM 1577 C C . GLU A 1 201 ? -17.967 7.533 -12.359 1.00 88.94 201 GLU A C 1
ATOM 1579 O O . GLU A 1 201 ? -18.556 8.515 -12.821 1.00 88.94 201 GLU A O 1
ATOM 1584 N N . THR A 1 202 ? -18.262 6.294 -12.740 1.00 92.00 202 THR A N 1
ATOM 1585 C CA . THR A 1 202 ? -19.339 5.944 -13.666 1.00 92.00 202 THR A CA 1
ATOM 1586 C C . THR A 1 202 ? -20.458 5.197 -12.939 1.00 92.00 202 THR A C 1
ATOM 1588 O O . THR A 1 202 ? -20.255 4.560 -11.909 1.00 92.00 202 THR A O 1
ATOM 1591 N N . GLU A 1 203 ? -21.670 5.192 -13.497 1.00 95.25 203 GLU A N 1
ATOM 1592 C CA . GLU A 1 203 ? -22.766 4.378 -12.938 1.00 95.25 203 GLU A CA 1
ATOM 1593 C C . GLU A 1 203 ? -22.416 2.880 -12.919 1.00 95.25 203 GLU A C 1
ATOM 1595 O O . GLU A 1 203 ? -22.836 2.134 -12.033 1.00 95.25 203 GLU A O 1
ATOM 1600 N N . LEU A 1 204 ? -21.597 2.434 -13.879 1.00 95.38 204 LEU A N 1
ATOM 1601 C CA . LEU A 1 204 ? -21.066 1.077 -13.892 1.00 95.38 204 LEU A CA 1
ATOM 1602 C C . LEU A 1 204 ? -20.137 0.829 -12.701 1.00 95.38 204 LEU A C 1
ATOM 1604 O O . LEU A 1 204 ? -20.270 -0.206 -12.051 1.00 95.38 204 LEU A O 1
ATOM 1608 N N . SER A 1 205 ? -19.203 1.736 -12.420 1.00 95.06 205 SER A N 1
ATOM 1609 C CA . SER A 1 205 ? -18.216 1.535 -11.362 1.00 95.06 205 SER A CA 1
ATOM 1610 C C . SER A 1 205 ? -18.822 1.608 -9.964 1.00 95.06 205 SER A C 1
ATOM 1612 O O . SER A 1 205 ? -18.486 0.768 -9.131 1.00 95.06 205 SER A O 1
ATOM 1614 N N . LYS A 1 206 ? -19.795 2.499 -9.737 1.00 94.94 206 LYS A N 1
ATOM 1615 C CA . LYS A 1 206 ? -20.608 2.522 -8.508 1.00 94.94 206 LYS A CA 1
ATOM 1616 C C . LYS A 1 206 ? -21.359 1.213 -8.297 1.00 94.94 206 LYS A C 1
ATOM 1618 O O . LYS A 1 206 ? -21.312 0.634 -7.215 1.00 94.94 206 LYS A O 1
ATOM 1623 N N . ARG A 1 207 ? -21.996 0.691 -9.353 1.00 95.50 207 ARG A N 1
ATOM 1624 C CA . ARG A 1 207 ? -22.666 -0.615 -9.292 1.00 95.50 207 ARG A CA 1
ATOM 1625 C C . ARG A 1 207 ? -21.685 -1.740 -8.969 1.00 95.50 207 ARG A C 1
ATOM 1627 O O . ARG A 1 207 ? -22.021 -2.616 -8.185 1.00 95.50 207 ARG A O 1
ATOM 1634 N N . LEU A 1 208 ? -20.491 -1.743 -9.564 1.00 96.69 208 LEU A N 1
ATOM 1635 C CA . LEU A 1 208 ? -19.474 -2.755 -9.260 1.00 96.69 208 LEU A CA 1
ATOM 1636 C C . LEU A 1 208 ? -18.983 -2.658 -7.809 1.00 96.69 208 LEU A C 1
ATOM 1638 O O . LEU A 1 208 ? -18.826 -3.695 -7.172 1.00 96.69 208 LEU A O 1
ATOM 1642 N N . ALA A 1 209 ? -18.800 -1.447 -7.277 1.00 95.50 209 ALA A N 1
ATOM 1643 C CA . ALA A 1 209 ? -18.444 -1.234 -5.875 1.00 95.50 209 ALA A CA 1
ATOM 1644 C C . ALA A 1 209 ? -19.516 -1.779 -4.916 1.00 95.50 209 ALA A C 1
ATOM 1646 O O . ALA A 1 209 ? -19.182 -2.498 -3.977 1.00 95.50 209 ALA A O 1
ATOM 1647 N N . ALA A 1 210 ? -20.798 -1.523 -5.192 1.00 93.06 210 ALA A N 1
ATOM 1648 C CA . ALA A 1 210 ? -21.903 -2.091 -4.417 1.00 93.06 210 ALA A CA 1
ATOM 1649 C C . ALA A 1 210 ? -21.969 -3.626 -4.541 1.00 93.06 210 ALA A C 1
ATOM 1651 O O . ALA A 1 210 ? -22.056 -4.332 -3.538 1.00 93.06 210 ALA A O 1
ATOM 1652 N N . ASN A 1 211 ? -21.845 -4.156 -5.763 1.00 94.94 211 ASN A N 1
ATOM 1653 C CA . ASN A 1 211 ? -21.900 -5.596 -6.022 1.00 94.94 211 ASN A CA 1
ATOM 1654 C C . ASN A 1 211 ? -20.791 -6.385 -5.311 1.00 94.94 211 ASN A C 1
ATOM 1656 O O . ASN A 1 211 ? -20.991 -7.562 -5.034 1.00 94.94 211 ASN A O 1
ATOM 1660 N N . ILE A 1 212 ? -19.634 -5.779 -5.017 1.00 96.31 212 ILE A N 1
ATOM 1661 C CA . ILE A 1 212 ? -18.590 -6.435 -4.212 1.00 96.31 212 ILE A CA 1
ATOM 1662 C C . ILE A 1 212 ? -19.161 -6.888 -2.864 1.00 96.31 212 ILE A C 1
ATOM 1664 O O . ILE A 1 212 ? -18.929 -8.027 -2.466 1.00 96.31 212 ILE A O 1
ATOM 1668 N N . LEU A 1 213 ? -19.925 -6.030 -2.181 1.00 92.75 213 LEU A N 1
ATOM 1669 C CA . LEU A 1 213 ? -20.513 -6.358 -0.881 1.00 92.75 213 LEU A CA 1
ATOM 1670 C C . LEU A 1 213 ? -21.623 -7.403 -1.011 1.00 92.75 213 LEU A C 1
ATOM 1672 O O . LEU A 1 213 ? -21.637 -8.352 -0.236 1.00 92.75 213 LEU A O 1
ATOM 1676 N N . GLU A 1 214 ? -22.473 -7.288 -2.033 1.00 91.56 214 GLU A N 1
ATOM 1677 C CA . GLU A 1 214 ? -23.531 -8.268 -2.327 1.00 91.56 214 GLU A CA 1
ATOM 1678 C C . GLU A 1 214 ? -22.958 -9.670 -2.589 1.00 91.56 214 GLU A C 1
ATOM 1680 O O . GLU A 1 214 ? -23.441 -10.661 -2.044 1.00 91.56 214 GLU A O 1
ATOM 1685 N N . ILE A 1 215 ? -21.885 -9.765 -3.383 1.00 94.12 215 ILE A N 1
ATOM 1686 C CA . ILE A 1 215 ? -21.193 -11.034 -3.652 1.00 94.12 215 ILE A CA 1
ATOM 1687 C C . ILE A 1 215 ? -20.594 -11.585 -2.357 1.00 94.12 215 ILE A C 1
ATOM 1689 O O . ILE A 1 215 ? -20.748 -12.772 -2.064 1.00 94.12 215 ILE A O 1
ATOM 1693 N N . ILE A 1 216 ? -19.926 -10.739 -1.562 1.00 91.81 216 ILE A N 1
ATOM 1694 C CA . ILE A 1 216 ? -19.372 -11.155 -0.271 1.00 91.81 216 ILE A CA 1
ATOM 1695 C C . ILE A 1 216 ? -20.491 -11.707 0.625 1.00 91.81 216 ILE A C 1
ATOM 1697 O O . ILE A 1 216 ? -20.360 -12.821 1.127 1.00 91.81 216 ILE A O 1
ATOM 1701 N N . GLU A 1 217 ? -21.606 -11.000 0.778 1.00 86.94 217 GLU A N 1
ATOM 1702 C CA . GLU A 1 217 ? -22.698 -11.405 1.664 1.00 86.94 217 GLU A CA 1
ATOM 1703 C C . GLU A 1 217 ? -23.427 -12.671 1.189 1.00 86.94 217 GLU A C 1
ATOM 1705 O O . GLU A 1 217 ? -23.676 -13.579 1.989 1.00 86.94 217 GLU A O 1
ATOM 1710 N N . HIS A 1 218 ? -23.762 -12.750 -0.101 1.00 88.31 218 HIS A N 1
ATOM 1711 C CA . HIS A 1 218 ? -24.693 -13.752 -0.623 1.00 88.31 218 HIS A CA 1
ATOM 1712 C C . HIS A 1 218 ? -24.033 -14.929 -1.348 1.00 88.31 218 HIS A C 1
ATOM 1714 O O . HIS A 1 218 ? -24.646 -15.994 -1.434 1.00 88.31 218 HIS A O 1
ATOM 1720 N N . GLU A 1 219 ? -22.802 -14.785 -1.848 1.00 91.75 219 GLU A N 1
ATOM 1721 C CA . GLU A 1 219 ? -22.153 -15.815 -2.675 1.00 91.75 219 GLU A CA 1
ATOM 1722 C C . GLU A 1 219 ? -20.933 -16.465 -2.009 1.00 91.75 219 GLU A C 1
ATOM 1724 O O . GLU A 1 219 ? -20.593 -17.603 -2.338 1.00 91.75 219 GLU A O 1
ATOM 1729 N N . THR A 1 220 ? -20.280 -15.796 -1.050 1.00 87.69 220 THR A N 1
ATOM 1730 C CA . THR A 1 220 ? -19.073 -16.352 -0.400 1.00 87.69 220 THR A CA 1
ATOM 1731 C C . THR A 1 220 ? -19.354 -17.202 0.837 1.00 87.69 220 THR A C 1
ATOM 1733 O O . THR A 1 220 ? -18.443 -17.854 1.345 1.00 87.69 220 THR A O 1
ATOM 1736 N N . PHE A 1 221 ? -20.599 -17.212 1.329 1.00 84.81 221 PHE A N 1
ATOM 1737 C CA . PHE A 1 221 ? -20.992 -17.841 2.599 1.00 84.81 221 PHE A CA 1
ATOM 1738 C C . PHE A 1 221 ? -20.238 -17.305 3.828 1.00 84.81 221 PHE A C 1
ATOM 1740 O O . PHE A 1 221 ? -20.204 -17.971 4.863 1.00 84.81 221 PHE A O 1
ATOM 1747 N N . VAL A 1 222 ? -19.659 -16.100 3.758 1.00 82.69 222 VAL A N 1
ATOM 1748 C CA . VAL A 1 222 ? -18.926 -15.501 4.887 1.00 82.69 222 VAL A CA 1
ATOM 1749 C C . VAL A 1 222 ? -19.799 -15.344 6.137 1.00 82.69 222 VAL A C 1
ATOM 1751 O O . VAL A 1 222 ? -19.316 -15.506 7.249 1.00 82.69 222 VAL A O 1
ATOM 1754 N N . SER A 1 223 ? -21.103 -15.125 5.956 1.00 75.56 223 SER A N 1
ATOM 1755 C CA . SER A 1 223 ? -22.097 -14.994 7.027 1.00 75.56 223 SER A CA 1
ATOM 1756 C C . SER A 1 223 ? -22.492 -16.324 7.684 1.00 75.56 223 SER A C 1
ATOM 1758 O O . SER A 1 223 ? -23.228 -16.327 8.672 1.00 75.56 223 SER A O 1
ATOM 1760 N N . ALA A 1 224 ? -22.008 -17.466 7.178 1.00 81.19 224 ALA A N 1
ATOM 1761 C CA . ALA A 1 224 ? -22.286 -18.775 7.769 1.00 81.19 224 ALA A CA 1
ATOM 1762 C C . ALA A 1 224 ? -21.553 -19.004 9.106 1.00 81.19 224 ALA A C 1
ATOM 1764 O O . ALA A 1 224 ? -21.942 -19.888 9.870 1.00 81.19 224 ALA A O 1
ATOM 1765 N N . VAL A 1 225 ? -20.499 -18.230 9.392 1.00 78.88 225 VAL A N 1
ATOM 1766 C CA . VAL A 1 225 ? -19.688 -18.302 10.618 1.00 78.88 225 VAL A CA 1
ATOM 1767 C C . VAL A 1 225 ? -19.474 -16.885 11.155 1.00 78.88 225 VAL A C 1
ATOM 1769 O O . VAL A 1 225 ? -19.233 -15.969 10.381 1.00 78.88 225 VAL A O 1
ATOM 1772 N N . GLN A 1 226 ? -19.563 -16.696 12.476 1.00 72.62 226 GLN A N 1
ATOM 1773 C CA . GLN A 1 226 ? -19.518 -15.360 13.090 1.00 72.62 226 GLN A CA 1
ATOM 1774 C C . GLN A 1 226 ? -18.144 -14.672 13.002 1.00 72.62 226 GLN A C 1
ATOM 1776 O O . GLN A 1 226 ? -18.081 -13.533 12.562 1.00 72.62 226 GLN A O 1
ATOM 1781 N N . ASP A 1 227 ? -17.063 -15.349 13.407 1.00 76.88 227 ASP A N 1
ATOM 1782 C CA . ASP A 1 227 ? -15.674 -14.884 13.238 1.00 76.88 227 ASP A CA 1
ATOM 1783 C C . ASP A 1 227 ? -14.870 -16.004 12.555 1.00 76.88 227 ASP A C 1
ATOM 1785 O O . ASP A 1 227 ? -14.338 -16.885 13.235 1.00 76.88 227 ASP A O 1
ATOM 1789 N N . PRO A 1 228 ? -14.798 -16.029 11.210 1.00 80.25 228 PRO A N 1
ATOM 1790 C CA . PRO A 1 228 ? -14.031 -17.042 10.486 1.00 80.25 228 PRO A CA 1
ATOM 1791 C C . PRO A 1 228 ? -12.518 -16.972 10.747 1.00 80.25 228 PRO A C 1
ATOM 1793 O O . PRO A 1 228 ? -11.808 -17.934 10.456 1.00 80.25 228 PRO A O 1
ATOM 1796 N N . ALA A 1 229 ? -12.016 -15.839 11.253 1.00 82.69 229 ALA A N 1
ATOM 1797 C CA . ALA A 1 229 ? -10.603 -15.627 11.551 1.00 82.69 229 ALA A CA 1
ATOM 1798 C C . ALA A 1 229 ? -10.215 -16.091 12.968 1.00 82.69 229 ALA A C 1
ATOM 1800 O O . ALA A 1 229 ? -9.021 -16.217 13.259 1.00 82.69 229 ALA A O 1
ATOM 1801 N N . ALA A 1 230 ? -11.195 -16.370 13.833 1.00 79.25 230 ALA A N 1
ATOM 1802 C CA . ALA A 1 230 ? -10.975 -16.830 15.197 1.00 79.25 230 ALA A CA 1
ATOM 1803 C C . ALA A 1 230 ? -10.097 -18.091 15.247 1.00 79.25 230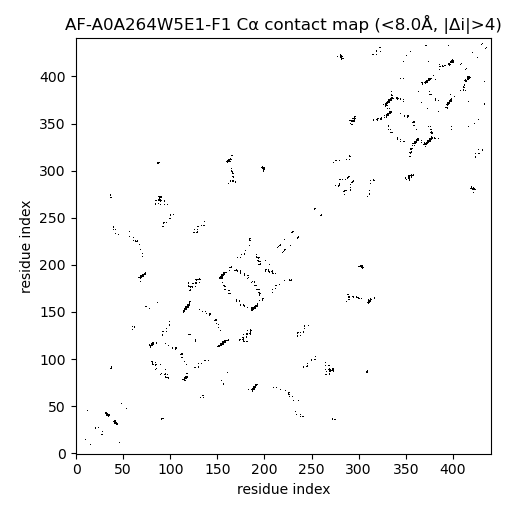 ALA A C 1
ATOM 1805 O O . ALA A 1 230 ? -10.361 -19.095 14.584 1.00 79.25 230 ALA A O 1
ATOM 1806 N N . GLY A 1 231 ? -9.049 -18.047 16.071 1.00 77.69 231 GLY A N 1
ATOM 1807 C CA . GLY A 1 231 ? -8.116 -19.160 16.261 1.00 77.69 231 GLY A CA 1
ATOM 1808 C C . GLY A 1 231 ? -7.033 -19.274 15.184 1.00 77.69 231 GLY A C 1
ATOM 1809 O O . GLY A 1 231 ? -6.143 -20.119 15.301 1.00 77.69 231 GLY A O 1
ATOM 1810 N N . ALA A 1 232 ? -7.039 -18.416 14.159 1.00 83.62 232 ALA A N 1
ATOM 1811 C CA . ALA A 1 232 ? -5.923 -18.321 13.229 1.00 83.62 232 ALA A CA 1
ATOM 1812 C C . ALA A 1 232 ? -4.724 -17.660 13.928 1.00 83.62 232 ALA A C 1
ATOM 1814 O O . ALA A 1 232 ? -4.690 -16.440 14.074 1.00 83.62 232 ALA A O 1
ATOM 1815 N N . TYR A 1 233 ? -3.719 -18.458 14.314 1.00 80.31 233 TYR A N 1
ATOM 1816 C CA . TYR A 1 233 ? -2.527 -18.007 15.055 1.00 80.31 233 TYR A CA 1
ATOM 1817 C C . TYR A 1 233 ? -1.943 -16.680 14.546 1.00 80.31 233 TYR A C 1
ATOM 1819 O O . TYR A 1 233 ? -1.674 -15.780 15.335 1.00 80.31 233 TYR A O 1
ATOM 1827 N N . ALA A 1 234 ? -1.783 -16.539 13.226 1.00 81.19 234 ALA A N 1
ATOM 1828 C CA . ALA A 1 234 ? -1.219 -15.332 12.631 1.00 81.19 234 ALA A CA 1
ATOM 1829 C C . ALA A 1 234 ? -2.086 -14.082 12.871 1.00 81.19 234 ALA A C 1
ATOM 1831 O O . ALA A 1 234 ? -1.544 -13.020 13.155 1.00 81.19 234 ALA A O 1
ATOM 1832 N N . ILE A 1 235 ? -3.415 -14.199 12.774 1.00 87.56 235 ILE A N 1
ATOM 1833 C CA . ILE A 1 235 ? -4.340 -13.075 12.980 1.00 87.56 235 ILE A CA 1
ATOM 1834 C C . ILE A 1 235 ? -4.458 -12.762 14.471 1.00 87.56 235 ILE A C 1
ATOM 1836 O O . ILE A 1 235 ? -4.455 -11.590 14.835 1.00 87.56 235 ILE A O 1
ATOM 1840 N N . GLU A 1 236 ? -4.517 -13.779 15.330 1.00 82.75 236 GLU A N 1
ATOM 1841 C CA . GLU A 1 236 ? -4.566 -13.598 16.784 1.00 82.75 236 GLU A CA 1
ATOM 1842 C C . GLU A 1 236 ? -3.297 -12.911 17.304 1.00 82.75 236 GLU A C 1
ATOM 1844 O O . GLU A 1 236 ? -3.377 -11.842 17.902 1.00 82.75 236 GLU A O 1
ATOM 1849 N N . SER A 1 237 ? -2.118 -13.440 16.958 1.00 84.00 237 SER A N 1
ATOM 1850 C CA . SER A 1 237 ? -0.828 -12.844 17.330 1.00 84.00 237 SER A CA 1
ATOM 1851 C C . SER A 1 237 ? -0.679 -11.415 16.800 1.00 84.00 237 SER A C 1
ATOM 1853 O O . SER A 1 237 ? -0.195 -10.530 17.505 1.00 84.00 237 SER A O 1
ATOM 1855 N N . LEU A 1 238 ? -1.129 -11.155 15.568 1.00 88.50 238 LEU A N 1
ATOM 1856 C CA . LEU A 1 238 ? -1.104 -9.810 15.000 1.00 88.50 238 LEU A CA 1
ATOM 1857 C C . LEU A 1 238 ? -2.069 -8.861 15.725 1.00 88.50 238 LEU A C 1
ATOM 1859 O O . LEU A 1 238 ? -1.720 -7.707 15.961 1.00 88.50 238 LEU A O 1
ATOM 1863 N N . THR A 1 239 ? -3.254 -9.348 16.101 1.00 92.00 239 THR A N 1
ATOM 1864 C CA . THR A 1 239 ? -4.258 -8.594 16.869 1.00 92.00 239 THR A CA 1
ATOM 1865 C C . THR A 1 239 ? -3.688 -8.186 18.227 1.00 92.00 239 THR A C 1
ATOM 1867 O O . THR A 1 239 ? -3.754 -7.008 18.583 1.00 92.00 239 THR A O 1
ATOM 1870 N N . ASP A 1 240 ? -3.075 -9.129 18.947 1.00 87.75 240 ASP A N 1
ATOM 1871 C CA . ASP A 1 240 ? -2.447 -8.881 20.247 1.00 87.75 240 ASP A CA 1
ATOM 1872 C C . ASP A 1 240 ? -1.303 -7.872 20.145 1.00 87.75 240 ASP A C 1
ATOM 1874 O O . ASP A 1 240 ? -1.276 -6.888 20.883 1.00 87.75 240 ASP A O 1
ATOM 1878 N N . GLN A 1 241 ? -0.392 -8.054 19.183 1.00 89.38 241 GLN A N 1
ATOM 1879 C CA . GLN A 1 241 ? 0.740 -7.144 18.993 1.00 89.38 241 GLN A CA 1
ATOM 1880 C C . GLN A 1 241 ? 0.294 -5.725 18.605 1.00 89.38 241 GLN A C 1
ATOM 1882 O O . GLN A 1 241 ? 0.901 -4.749 19.051 1.00 89.38 241 GLN A O 1
ATOM 1887 N N . LEU A 1 242 ? -0.756 -5.585 17.785 1.00 95.88 242 LEU A N 1
ATOM 1888 C CA . LEU A 1 242 ? -1.341 -4.281 17.457 1.00 95.88 242 LEU A CA 1
ATOM 1889 C C . LEU A 1 242 ? -1.949 -3.619 18.694 1.00 95.88 242 LEU A C 1
ATOM 1891 O O . LEU A 1 242 ? -1.693 -2.438 18.935 1.00 95.88 242 LEU A O 1
ATOM 1895 N N . ALA A 1 243 ? -2.726 -4.374 19.474 1.00 94.75 243 ALA A N 1
ATOM 1896 C CA . ALA A 1 243 ? -3.355 -3.873 20.686 1.00 94.75 243 ALA A CA 1
ATOM 1897 C C . ALA A 1 243 ? -2.305 -3.433 21.718 1.00 94.75 243 ALA A C 1
ATOM 1899 O O . ALA A 1 243 ? -2.351 -2.300 22.191 1.00 94.75 243 ALA A O 1
ATOM 1900 N N . GLU A 1 244 ? -1.314 -4.274 22.017 1.00 93.88 244 GLU A N 1
ATOM 1901 C CA . GLU A 1 244 ? -0.254 -3.954 22.976 1.00 93.88 244 GLU A CA 1
ATOM 1902 C C . GLU A 1 244 ? 0.504 -2.686 22.569 1.00 93.88 244 GLU A C 1
ATOM 1904 O O . GLU A 1 244 ? 0.585 -1.732 23.345 1.00 93.88 244 GLU A O 1
ATOM 1909 N N . LYS A 1 245 ? 0.982 -2.621 21.320 1.00 96.56 245 LYS A N 1
ATOM 1910 C CA . LYS A 1 245 ? 1.720 -1.455 20.820 1.00 96.56 245 LYS A CA 1
ATOM 1911 C C . LYS A 1 245 ? 0.892 -0.178 20.864 1.00 96.56 245 LYS A C 1
ATOM 1913 O O . LYS A 1 245 ? 1.382 0.848 21.338 1.00 96.56 245 LYS A O 1
ATOM 1918 N N . ALA A 1 246 ? -0.344 -0.227 20.368 1.00 98.00 246 ALA A N 1
ATOM 1919 C CA . ALA A 1 246 ? -1.217 0.939 20.362 1.00 98.00 246 ALA A CA 1
ATOM 1920 C C . ALA A 1 246 ? -1.534 1.401 21.790 1.00 98.00 246 ALA A C 1
ATOM 1922 O O . ALA A 1 246 ? -1.503 2.600 22.055 1.00 98.00 246 ALA A O 1
ATOM 1923 N N . TRP A 1 247 ? -1.771 0.472 22.722 1.00 97.50 247 TRP A N 1
ATOM 1924 C CA . TRP A 1 247 ? -2.039 0.789 24.123 1.00 97.50 247 TRP A CA 1
ATOM 1925 C C . TRP A 1 247 ? -0.841 1.435 24.824 1.00 97.50 247 TRP A C 1
ATOM 1927 O O . TRP A 1 247 ? -1.007 2.435 25.528 1.00 97.50 247 TRP A O 1
ATOM 1937 N N . THR A 1 248 ? 0.366 0.900 24.618 1.00 97.44 248 THR A N 1
ATOM 1938 C CA . THR A 1 248 ? 1.605 1.468 25.168 1.00 97.44 248 THR A CA 1
ATOM 1939 C C . THR A 1 248 ? 1.796 2.903 24.696 1.00 97.44 248 THR A C 1
ATOM 1941 O O . THR A 1 248 ? 1.942 3.808 25.514 1.00 97.44 248 THR A O 1
ATOM 1944 N N . VAL A 1 249 ? 1.718 3.131 23.384 1.00 97.94 249 VAL A N 1
ATOM 1945 C CA . VAL A 1 249 ? 1.889 4.467 22.804 1.00 97.94 249 VAL A CA 1
ATOM 1946 C C . VAL A 1 249 ? 0.779 5.418 23.254 1.00 97.94 249 VAL A C 1
ATOM 1948 O O . VAL A 1 249 ? 1.060 6.551 23.639 1.00 97.94 249 VAL A O 1
ATOM 1951 N N . PHE A 1 250 ? -0.478 4.968 23.251 1.00 98.31 250 PHE A N 1
ATOM 1952 C CA . PHE A 1 250 ? -1.602 5.755 23.754 1.00 98.31 250 PHE A CA 1
ATOM 1953 C C . PHE A 1 250 ? -1.368 6.209 25.199 1.00 98.31 250 PHE A C 1
ATOM 1955 O O . PHE A 1 250 ? -1.529 7.391 25.487 1.00 98.31 250 PHE A O 1
ATOM 1962 N N . SER A 1 251 ? -0.923 5.307 26.078 1.00 97.00 251 SER A N 1
ATOM 1963 C CA . SER A 1 251 ? -0.659 5.611 27.491 1.00 97.00 251 SER A CA 1
ATOM 1964 C C . SER A 1 251 ? 0.441 6.667 27.675 1.00 97.00 251 SER A C 1
ATOM 1966 O O . SER A 1 251 ? 0.396 7.462 28.609 1.00 97.00 251 SER A O 1
ATOM 1968 N N . GLU A 1 252 ? 1.436 6.709 26.785 1.00 96.75 252 GLU A N 1
ATOM 1969 C CA . GLU A 1 252 ? 2.479 7.745 26.797 1.00 96.75 252 GLU A CA 1
ATOM 1970 C C . GLU A 1 252 ? 1.988 9.102 26.264 1.00 96.75 252 GLU A C 1
ATOM 1972 O O . GLU A 1 252 ? 2.512 10.156 26.649 1.00 96.75 252 GLU A O 1
ATOM 1977 N N . LEU A 1 253 ? 1.026 9.084 25.337 1.00 97.69 253 LEU A N 1
ATOM 1978 C CA . LEU A 1 253 ? 0.496 10.269 24.663 1.00 97.69 253 LEU A CA 1
ATOM 1979 C C . LEU A 1 253 ? -0.708 10.892 25.377 1.00 97.69 253 LEU A C 1
ATOM 1981 O O . LEU A 1 253 ? -0.904 12.101 25.245 1.00 97.69 253 LEU A O 1
ATOM 1985 N N . SER A 1 254 ? -1.491 10.121 26.137 1.00 94.38 254 SER A N 1
ATOM 1986 C CA . SER A 1 254 ? -2.695 10.606 26.830 1.00 94.38 254 SER A CA 1
ATOM 1987 C C . SER A 1 254 ? -2.391 11.719 27.834 1.00 94.38 254 SER A C 1
ATOM 1989 O O . SER A 1 254 ? -3.193 12.626 28.007 1.00 94.38 254 SER A O 1
ATOM 1991 N N . GLU A 1 255 ? -1.197 11.705 28.430 1.00 93.44 255 GLU A N 1
ATOM 1992 C CA . GLU A 1 255 ? -0.725 12.728 29.377 1.00 93.44 255 GLU A CA 1
ATOM 1993 C C . GLU A 1 255 ? -0.148 13.985 28.692 1.00 93.44 255 GLU A C 1
ATOM 1995 O O . GLU A 1 255 ? 0.265 14.940 29.355 1.00 93.44 255 GLU A O 1
ATOM 2000 N N . LYS A 1 256 ? -0.046 13.989 27.357 1.00 96.31 256 LYS A N 1
ATOM 2001 C CA . LYS A 1 256 ? 0.502 15.108 26.577 1.00 96.31 256 LYS A CA 1
ATOM 2002 C C . LYS A 1 256 ? -0.594 16.074 26.142 1.00 96.31 256 LYS A C 1
ATOM 2004 O O . LYS A 1 256 ? -1.779 15.762 26.163 1.00 96.31 256 LYS A O 1
ATOM 2009 N N . THR A 1 257 ? -0.197 17.265 25.698 1.00 96.81 257 THR A N 1
ATOM 2010 C CA . THR A 1 257 ? -1.159 18.222 25.137 1.00 96.81 257 THR A CA 1
ATOM 2011 C C . THR A 1 257 ? -1.681 17.747 23.779 1.00 96.81 257 THR A C 1
ATOM 2013 O O . THR A 1 257 ? -0.974 17.061 23.038 1.00 96.81 257 THR A O 1
ATOM 2016 N N . GLN A 1 258 ? -2.883 18.191 23.395 1.00 95.06 258 GLN A N 1
ATOM 2017 C CA . GLN A 1 258 ? -3.460 17.901 22.074 1.00 95.06 258 GLN A CA 1
ATOM 2018 C C . GLN A 1 258 ? -2.513 18.266 20.921 1.00 95.06 258 GLN A C 1
ATOM 2020 O O . GLN A 1 258 ? -2.448 17.568 19.912 1.00 95.06 258 GLN A O 1
ATOM 2025 N N . GLN A 1 259 ? -1.761 19.361 21.068 1.00 97.38 259 GLN A N 1
ATOM 2026 C CA . GLN A 1 259 ? -0.777 19.770 20.071 1.00 97.38 259 GLN A CA 1
ATOM 2027 C C . GLN A 1 259 ? 0.319 18.710 19.916 1.00 97.38 259 GLN A C 1
ATOM 2029 O O . GLN A 1 259 ? 0.594 18.284 18.800 1.00 97.38 259 GLN A O 1
ATOM 2034 N N . GLN A 1 260 ? 0.901 18.247 21.024 1.00 97.88 260 GLN A N 1
ATOM 2035 C CA . GLN A 1 260 ? 1.956 17.229 21.007 1.00 97.88 260 GLN A CA 1
ATOM 2036 C C . GLN A 1 260 ? 1.452 15.888 20.459 1.00 97.88 260 GLN A C 1
ATOM 2038 O O . GLN A 1 260 ? 2.171 15.211 19.728 1.00 97.88 260 GLN A O 1
ATOM 2043 N N . GLN A 1 261 ? 0.212 15.515 20.784 1.00 97.88 261 GLN A N 1
ATOM 2044 C CA . GLN A 1 261 ? -0.445 14.327 20.235 1.00 97.88 261 GLN A CA 1
ATOM 2045 C C . GLN A 1 261 ? -0.591 14.424 18.709 1.00 97.88 261 GLN A C 1
ATOM 2047 O O . GLN A 1 261 ? -0.189 13.513 17.987 1.00 97.88 261 GLN A O 1
ATOM 2052 N N . ASN A 1 262 ? -1.096 15.554 18.205 1.00 97.44 262 ASN A N 1
ATOM 2053 C CA . ASN A 1 262 ? -1.262 15.786 16.770 1.00 97.44 262 ASN A CA 1
ATOM 2054 C C . ASN A 1 262 ? 0.083 15.837 16.028 1.00 97.44 262 ASN A C 1
ATOM 2056 O O . ASN A 1 262 ? 0.192 15.306 14.924 1.00 97.44 262 ASN A O 1
ATOM 2060 N N . GLU A 1 263 ? 1.107 16.454 16.622 1.00 98.12 263 GLU A N 1
ATOM 2061 C CA . GLU A 1 263 ? 2.471 16.471 16.079 1.00 98.12 263 GLU A CA 1
ATOM 2062 C C . GLU A 1 263 ? 3.043 15.053 15.970 1.00 98.12 263 GLU A C 1
ATOM 2064 O O . GLU A 1 263 ? 3.612 14.699 14.934 1.00 98.12 263 GLU A O 1
ATOM 2069 N N . TRP A 1 264 ? 2.837 14.215 16.993 1.00 98.38 264 TRP A N 1
ATOM 2070 C CA . TRP A 1 264 ? 3.248 12.812 16.959 1.00 98.38 264 TRP A CA 1
ATOM 2071 C C . TRP A 1 264 ? 2.525 12.040 15.849 1.00 98.38 264 TRP A C 1
ATOM 2073 O O . TRP A 1 264 ? 3.186 11.400 15.031 1.00 98.38 264 TRP A O 1
ATOM 2083 N N . LEU A 1 265 ? 1.194 12.154 15.764 1.00 98.31 265 LEU A N 1
ATOM 2084 C CA . LEU A 1 265 ? 0.382 11.478 14.743 1.00 98.31 265 LEU A CA 1
ATOM 2085 C C . LEU A 1 265 ? 0.798 11.886 13.324 1.00 98.31 265 LEU A C 1
ATOM 2087 O O . LEU A 1 265 ? 0.936 11.036 12.442 1.00 98.31 265 LEU A O 1
ATOM 2091 N N . GLN A 1 266 ? 1.059 13.176 13.102 1.00 98.00 266 GLN A N 1
ATOM 2092 C CA . GLN A 1 266 ? 1.515 13.697 11.815 1.00 98.00 266 GLN A CA 1
ATOM 2093 C C . GLN A 1 266 ? 2.899 13.155 11.431 1.00 98.00 266 GLN A C 1
ATOM 2095 O O . GLN A 1 266 ? 3.120 12.774 10.274 1.00 98.00 266 GLN A O 1
ATOM 2100 N N . LEU A 1 267 ? 3.828 13.128 12.391 1.00 98.19 267 LEU A N 1
ATOM 2101 C CA . LEU A 1 267 ? 5.181 12.623 12.181 1.00 98.19 267 LEU A CA 1
ATOM 2102 C C . LEU A 1 267 ? 5.163 11.125 11.862 1.00 98.19 267 LEU A C 1
ATOM 2104 O O . LEU A 1 267 ? 5.761 10.719 10.867 1.00 98.19 267 LEU A O 1
ATOM 2108 N N . GLN A 1 268 ? 4.439 10.319 12.645 1.00 97.81 268 GLN A N 1
ATOM 2109 C CA . GLN A 1 268 ? 4.338 8.879 12.391 1.00 97.81 268 GLN A CA 1
ATOM 2110 C C . GLN A 1 268 ? 3.660 8.581 11.059 1.00 97.81 268 GLN A C 1
ATOM 2112 O O . GLN A 1 268 ? 4.196 7.808 10.275 1.00 97.81 268 GLN A O 1
ATOM 2117 N N . SER A 1 269 ? 2.565 9.273 10.732 1.00 97.75 269 SER A N 1
ATOM 2118 C CA . SER A 1 269 ? 1.899 9.113 9.431 1.00 97.75 269 SER A CA 1
ATOM 2119 C C . SER A 1 269 ? 2.847 9.384 8.258 1.00 97.75 269 SER A C 1
ATOM 2121 O O . SER A 1 269 ? 2.832 8.676 7.253 1.00 97.75 269 SER A O 1
ATOM 2123 N N . THR A 1 270 ? 3.711 10.395 8.385 1.00 97.56 270 THR A N 1
ATOM 2124 C CA . THR A 1 270 ? 4.701 10.718 7.348 1.00 97.56 270 THR A CA 1
ATOM 2125 C C . THR A 1 270 ? 5.785 9.645 7.260 1.00 97.56 270 THR A C 1
ATOM 2127 O O . THR A 1 270 ? 6.068 9.158 6.166 1.00 97.56 270 THR A O 1
ATOM 2130 N N . ASN A 1 271 ? 6.338 9.223 8.397 1.00 97.50 271 ASN A N 1
ATOM 2131 C CA . ASN A 1 271 ? 7.371 8.189 8.450 1.00 97.50 271 ASN A CA 1
ATOM 2132 C C . ASN A 1 271 ? 6.872 6.849 7.892 1.00 97.50 271 ASN A C 1
ATOM 2134 O O . ASN A 1 271 ? 7.547 6.241 7.058 1.00 97.50 271 ASN A O 1
ATOM 2138 N N . SER A 1 272 ? 5.683 6.402 8.304 1.00 96.19 272 SER A N 1
ATOM 2139 C CA . SER A 1 272 ? 5.099 5.135 7.857 1.00 96.19 272 SER A CA 1
ATOM 2140 C C . SER A 1 272 ? 4.809 5.150 6.354 1.00 96.19 272 SER A C 1
ATOM 2142 O O . SER A 1 272 ? 5.084 4.159 5.671 1.00 96.19 272 SER A O 1
ATOM 2144 N N . PHE A 1 273 ? 4.350 6.279 5.801 1.00 96.81 273 PHE A N 1
ATOM 2145 C CA . PHE A 1 273 ? 4.202 6.432 4.352 1.00 96.81 273 PHE A CA 1
ATOM 2146 C C . PHE A 1 273 ? 5.539 6.364 3.617 1.00 96.81 273 PHE A C 1
ATOM 2148 O O . PHE A 1 273 ? 5.655 5.652 2.623 1.00 96.81 273 PHE A O 1
ATOM 2155 N N . GLU A 1 274 ? 6.572 7.055 4.103 1.00 96.94 274 GLU A N 1
ATOM 2156 C CA . GLU A 1 274 ? 7.897 7.000 3.482 1.00 96.94 274 GLU A CA 1
ATOM 2157 C C . GLU A 1 274 ? 8.492 5.589 3.490 1.00 96.94 274 GLU A C 1
ATOM 2159 O O . GLU A 1 274 ? 9.144 5.187 2.524 1.00 96.94 274 GLU A O 1
ATOM 2164 N N . VAL A 1 275 ? 8.288 4.828 4.569 1.00 96.44 275 VAL A N 1
ATOM 2165 C CA . VAL A 1 275 ? 8.721 3.428 4.662 1.00 96.44 275 VAL A CA 1
ATOM 2166 C C . VAL A 1 275 ? 8.016 2.580 3.603 1.00 96.44 275 VAL A C 1
ATOM 2168 O O . VAL A 1 275 ? 8.690 1.859 2.859 1.00 96.44 275 VAL A O 1
ATOM 2171 N N . GLN A 1 276 ? 6.691 2.707 3.480 1.00 95.56 276 GLN A N 1
ATOM 2172 C CA . GLN A 1 276 ? 5.903 2.009 2.458 1.00 95.56 276 GLN A CA 1
ATOM 2173 C C . GLN A 1 276 ? 6.341 2.410 1.043 1.00 95.56 276 GLN A C 1
ATOM 2175 O O . GLN A 1 276 ? 6.629 1.547 0.213 1.00 95.56 276 GLN A O 1
ATOM 2180 N N . LEU A 1 277 ? 6.503 3.709 0.776 1.00 97.31 277 LEU A N 1
ATOM 2181 C CA . LEU A 1 277 ? 6.941 4.214 -0.522 1.00 97.31 277 LEU A CA 1
ATOM 2182 C C . LEU A 1 277 ? 8.338 3.699 -0.887 1.00 97.31 277 LEU A C 1
ATOM 2184 O O . LEU A 1 277 ? 8.551 3.248 -2.011 1.00 97.31 277 LEU A O 1
ATOM 2188 N N . LYS A 1 278 ? 9.286 3.681 0.060 1.00 97.12 278 LYS A N 1
ATOM 2189 C CA . LYS A 1 278 ? 10.626 3.100 -0.147 1.00 97.12 278 LYS A CA 1
ATOM 2190 C C . LYS A 1 278 ? 10.550 1.600 -0.445 1.00 97.12 278 LYS A C 1
ATOM 2192 O O . LYS A 1 278 ? 11.318 1.107 -1.277 1.00 97.12 278 LYS A O 1
ATOM 2197 N N . ALA A 1 279 ? 9.647 0.863 0.206 1.00 96.06 279 ALA A N 1
ATOM 2198 C CA . ALA A 1 279 ? 9.436 -0.559 -0.061 1.00 96.06 279 ALA A CA 1
ATOM 2199 C C . ALA A 1 279 ? 8.862 -0.799 -1.468 1.00 96.06 279 ALA A C 1
ATOM 2201 O O . ALA A 1 279 ? 9.358 -1.679 -2.177 1.00 96.06 279 ALA A O 1
ATOM 2202 N N . VAL A 1 280 ? 7.893 0.015 -1.897 1.00 96.81 280 VAL A N 1
ATOM 2203 C CA . VAL A 1 280 ? 7.308 -0.023 -3.247 1.00 96.81 280 VAL A CA 1
ATOM 2204 C C . VAL A 1 280 ? 8.332 0.384 -4.310 1.00 96.81 280 VAL A C 1
ATOM 2206 O O . VAL A 1 280 ? 8.520 -0.333 -5.293 1.00 96.81 280 VAL A O 1
ATOM 2209 N N . ALA A 1 281 ? 9.084 1.464 -4.084 1.00 97.06 281 ALA A N 1
ATOM 2210 C CA . ALA A 1 281 ? 10.121 1.950 -4.995 1.00 97.06 281 ALA A CA 1
ATOM 2211 C C . ALA A 1 281 ? 11.243 0.932 -5.208 1.00 97.06 281 ALA A C 1
ATOM 2213 O O . ALA A 1 281 ? 11.796 0.849 -6.300 1.00 97.06 281 ALA A O 1
ATOM 2214 N N . LYS A 1 282 ? 11.564 0.120 -4.196 1.00 96.12 282 LYS A N 1
ATOM 2215 C CA . LYS A 1 282 ? 12.539 -0.979 -4.306 1.00 96.12 282 LYS A CA 1
ATOM 2216 C C . LYS A 1 282 ? 11.911 -2.314 -4.718 1.00 96.12 282 LYS A C 1
ATOM 2218 O O . LYS A 1 282 ? 12.621 -3.320 -4.756 1.00 96.12 282 LYS A O 1
ATOM 2223 N N . ARG A 1 283 ? 10.602 -2.338 -5.009 1.00 93.81 283 ARG A N 1
ATOM 2224 C CA . ARG A 1 283 ? 9.799 -3.532 -5.333 1.00 93.81 283 ARG A CA 1
ATOM 2225 C C . ARG A 1 283 ? 9.879 -4.640 -4.275 1.00 93.81 283 ARG A C 1
ATOM 2227 O O . ARG A 1 283 ? 9.725 -5.816 -4.592 1.00 93.81 283 ARG A O 1
ATOM 2234 N N . LYS A 1 284 ? 10.129 -4.275 -3.012 1.00 92.75 284 LYS A N 1
ATOM 2235 C CA . LYS A 1 284 ? 9.949 -5.182 -1.866 1.00 92.75 284 LYS A CA 1
ATOM 2236 C C . LYS A 1 284 ? 8.464 -5.420 -1.598 1.00 92.75 284 LYS A C 1
ATOM 2238 O O . LYS A 1 284 ? 8.082 -6.524 -1.235 1.00 92.75 284 LYS A O 1
ATOM 2243 N N . GLN A 1 285 ? 7.656 -4.387 -1.821 1.00 93.06 285 GLN A N 1
ATOM 2244 C CA . GLN A 1 285 ? 6.205 -4.463 -1.895 1.00 93.06 285 GLN A CA 1
ATOM 2245 C C . GLN A 1 285 ? 5.793 -4.210 -3.346 1.00 93.06 285 GLN A C 1
ATOM 2247 O O . GLN A 1 285 ? 6.250 -3.249 -3.965 1.00 93.06 285 GLN A O 1
ATOM 2252 N N . ALA A 1 286 ? 4.981 -5.099 -3.913 1.00 92.25 286 ALA A N 1
ATOM 2253 C CA . ALA A 1 286 ? 4.524 -4.964 -5.289 1.00 92.25 286 ALA A CA 1
ATOM 2254 C C . ALA A 1 286 ? 3.333 -4.003 -5.368 1.00 92.25 286 ALA A C 1
ATOM 2256 O O . ALA A 1 286 ? 2.379 -4.139 -4.605 1.00 92.25 286 ALA A O 1
ATOM 2257 N N . LEU A 1 287 ? 3.364 -3.084 -6.334 1.00 95.19 287 LEU A N 1
ATOM 2258 C CA . LEU A 1 287 ? 2.205 -2.292 -6.732 1.00 95.19 287 LEU A CA 1
ATOM 2259 C C . LEU A 1 287 ? 1.860 -2.656 -8.180 1.00 95.19 287 LEU A C 1
ATOM 2261 O O . LEU A 1 287 ? 2.469 -2.156 -9.127 1.00 95.19 287 LEU A O 1
ATOM 2265 N N . ILE A 1 288 ? 0.942 -3.613 -8.333 1.00 95.75 288 ILE A N 1
ATOM 2266 C CA . ILE A 1 288 ? 0.574 -4.200 -9.631 1.00 95.75 288 ILE A CA 1
ATOM 2267 C C . ILE A 1 288 ? -0.036 -3.136 -10.552 1.00 95.75 288 ILE A C 1
ATOM 2269 O O . ILE A 1 288 ? -0.813 -2.301 -10.095 1.00 95.75 288 ILE A O 1
ATOM 2273 N N . GLY A 1 289 ? 0.354 -3.147 -11.826 1.00 92.31 289 GLY A N 1
ATOM 2274 C CA . GLY A 1 289 ? -0.058 -2.149 -12.819 1.00 92.31 289 GLY A CA 1
ATOM 2275 C C . GLY A 1 289 ? 0.732 -0.836 -12.738 1.00 92.31 289 GLY A C 1
ATOM 2276 O O . GLY A 1 289 ? 0.641 -0.009 -13.639 1.00 92.31 289 GLY A O 1
ATOM 2277 N N . THR A 1 290 ? 1.561 -0.649 -11.701 1.00 92.94 290 THR A N 1
ATOM 2278 C CA . THR A 1 290 ? 2.377 0.563 -11.510 1.00 92.94 290 THR A CA 1
ATOM 2279 C C . THR A 1 290 ? 3.870 0.256 -11.462 1.00 92.94 290 THR A C 1
ATOM 2281 O O . THR A 1 290 ? 4.592 0.645 -12.367 1.00 92.94 290 THR A O 1
ATOM 2284 N N . THR A 1 291 ? 4.361 -0.454 -10.439 1.00 94.31 291 THR A N 1
ATOM 2285 C CA . THR A 1 291 ? 5.798 -0.786 -10.294 1.00 94.31 291 THR A CA 1
ATOM 2286 C C . THR A 1 291 ? 6.142 -2.203 -10.737 1.00 94.31 291 THR A C 1
ATOM 2288 O O . THR A 1 291 ? 7.315 -2.562 -10.876 1.00 94.31 291 THR A O 1
ATOM 2291 N N . VAL A 1 292 ? 5.117 -3.033 -10.929 1.00 93.56 292 VAL A N 1
ATOM 2292 C CA . VAL A 1 292 ? 5.231 -4.410 -11.404 1.00 93.56 292 VAL A CA 1
ATOM 2293 C C . VAL A 1 292 ? 4.143 -4.641 -12.445 1.00 93.56 292 VAL A C 1
ATOM 2295 O O . VAL A 1 292 ? 2.981 -4.327 -12.197 1.00 93.56 292 VAL A O 1
ATOM 2298 N N . TYR A 1 293 ? 4.524 -5.200 -13.596 1.00 92.88 293 TYR A N 1
ATOM 2299 C CA . TYR A 1 293 ? 3.626 -5.438 -14.736 1.00 92.88 293 TYR A CA 1
ATOM 2300 C C . TYR A 1 293 ? 2.885 -4.179 -15.215 1.00 92.88 293 TYR A C 1
ATOM 2302 O O . TYR A 1 293 ? 1.728 -4.253 -15.609 1.00 92.88 293 TYR A O 1
ATOM 2310 N N . ALA A 1 294 ? 3.547 -3.021 -15.173 1.00 94.00 294 ALA A N 1
ATOM 2311 C CA . ALA A 1 294 ? 3.002 -1.791 -15.735 1.00 94.00 294 ALA A CA 1
ATOM 2312 C C . ALA A 1 294 ? 2.799 -1.925 -17.248 1.00 94.00 294 ALA A C 1
ATOM 2314 O O . ALA A 1 294 ? 3.664 -2.469 -17.939 1.00 94.00 294 ALA A O 1
ATOM 2315 N N . ASN A 1 295 ? 1.688 -1.398 -17.759 1.00 93.69 295 ASN A N 1
ATOM 2316 C CA . ASN A 1 295 ? 1.418 -1.352 -19.190 1.00 93.69 295 ASN A CA 1
ATOM 2317 C C . ASN A 1 295 ? 1.820 0.018 -19.770 1.00 93.69 295 ASN A C 1
ATOM 2319 O O . ASN A 1 295 ? 1.169 1.016 -19.445 1.00 93.69 295 ASN A O 1
ATOM 2323 N N . PRO A 1 296 ? 2.839 0.101 -20.649 1.00 91.69 296 PRO A N 1
ATOM 2324 C CA . PRO A 1 296 ? 3.256 1.354 -21.286 1.00 91.69 296 PRO A CA 1
ATOM 2325 C C . PRO A 1 296 ? 2.167 2.014 -22.136 1.00 91.69 296 PRO A C 1
ATOM 2327 O O . PRO A 1 296 ? 2.153 3.234 -22.265 1.00 91.69 296 PRO A O 1
ATOM 2330 N N . ALA A 1 297 ? 1.243 1.219 -22.682 1.00 90.12 297 ALA A N 1
ATOM 2331 C CA . ALA A 1 297 ? 0.170 1.710 -23.541 1.00 90.12 297 ALA A CA 1
ATOM 2332 C C . ALA A 1 297 ? -0.990 2.360 -22.768 1.00 90.12 297 ALA A C 1
ATOM 2334 O O . ALA A 1 297 ? -1.858 2.971 -23.390 1.00 90.12 297 ALA A O 1
ATOM 2335 N N . ASP A 1 298 ? -1.026 2.229 -21.436 1.00 87.75 298 ASP A N 1
ATOM 2336 C CA . ASP A 1 298 ? -2.064 2.872 -20.631 1.00 87.75 298 ASP A CA 1
ATOM 2337 C C . ASP A 1 298 ? -1.983 4.396 -20.750 1.00 87.75 298 ASP A C 1
ATOM 2339 O O . ASP A 1 298 ? -0.924 5.003 -20.562 1.00 87.75 298 ASP A O 1
ATOM 2343 N N . ALA A 1 299 ? -3.137 5.006 -20.999 1.00 79.38 299 ALA A N 1
ATOM 2344 C CA . ALA A 1 299 ? -3.329 6.445 -20.975 1.00 79.38 299 ALA A CA 1
ATOM 2345 C C . ALA A 1 299 ? -4.151 6.828 -19.743 1.00 79.38 299 ALA A C 1
ATOM 2347 O O . ALA A 1 299 ? -5.124 6.154 -19.401 1.00 79.38 299 ALA A O 1
ATOM 2348 N N . VAL A 1 300 ? -3.777 7.927 -19.091 1.00 74.56 300 VAL A N 1
ATOM 2349 C CA . VAL A 1 300 ? -4.558 8.479 -17.979 1.00 74.56 300 VAL A CA 1
ATOM 2350 C C . VAL A 1 300 ? -5.711 9.299 -18.545 1.00 74.56 300 VAL A C 1
ATOM 2352 O O . VAL A 1 300 ? -5.524 10.099 -19.463 1.00 74.56 300 VAL A O 1
ATOM 2355 N N . ALA A 1 301 ? -6.908 9.098 -18.000 1.00 64.31 301 ALA A N 1
ATOM 2356 C CA . ALA A 1 301 ? -8.052 9.964 -18.260 1.00 64.31 301 ALA A CA 1
ATOM 2357 C C . ALA A 1 301 ? -7.928 11.297 -17.485 1.00 64.31 301 ALA A C 1
ATOM 2359 O O . ALA A 1 301 ? -6.897 11.607 -16.899 1.00 64.31 301 ALA A O 1
ATOM 2360 N N . VAL A 1 302 ? -8.977 12.120 -17.481 1.00 68.25 302 VAL A N 1
ATOM 2361 C CA . VAL A 1 302 ? -9.024 13.331 -16.645 1.00 68.25 302 VAL A CA 1
ATOM 2362 C C . VAL A 1 302 ? -8.836 12.935 -15.177 1.00 68.25 302 VAL A C 1
ATOM 2364 O O . VAL A 1 302 ? -9.586 12.108 -14.668 1.00 68.25 302 VAL A O 1
ATOM 2367 N N . VAL A 1 303 ? -7.842 13.516 -14.503 1.00 74.50 303 VAL A N 1
ATOM 2368 C CA . VAL A 1 303 ? -7.636 13.312 -13.062 1.00 74.50 303 VAL A CA 1
ATOM 2369 C C . VAL A 1 303 ? -8.752 14.039 -12.308 1.00 74.50 303 VAL A C 1
ATOM 2371 O O . VAL A 1 303 ? -9.023 15.214 -12.568 1.00 74.50 303 VAL A O 1
ATOM 2374 N N . SER A 1 304 ? -9.428 13.324 -11.410 1.00 64.25 304 SER A N 1
ATOM 2375 C CA . SER A 1 304 ? -10.440 13.875 -10.504 1.00 64.25 304 SER A CA 1
ATOM 2376 C C . SER A 1 304 ? -9.818 14.878 -9.518 1.00 64.25 304 SER A C 1
ATOM 2378 O O . SER A 1 304 ? -8.602 15.038 -9.444 1.00 64.25 304 SER A O 1
ATOM 2380 N N . GLN A 1 305 ? -10.656 15.574 -8.752 1.00 64.38 305 GLN A N 1
ATOM 2381 C CA . GLN A 1 305 ? -10.198 16.479 -7.696 1.00 64.38 305 GLN A CA 1
ATOM 2382 C C . GLN A 1 305 ? -9.348 15.748 -6.642 1.00 64.38 305 GLN A C 1
ATOM 2384 O O . GLN A 1 305 ? -9.467 14.534 -6.455 1.00 64.38 305 GLN A O 1
ATOM 2389 N N . ASP A 1 306 ? -8.510 16.515 -5.940 1.00 75.94 306 ASP A N 1
ATOM 2390 C CA . ASP A 1 306 ? -7.726 16.034 -4.804 1.00 75.94 306 ASP A CA 1
ATOM 2391 C C . ASP A 1 306 ? -8.639 15.342 -3.776 1.00 75.94 306 ASP A C 1
ATOM 2393 O O . ASP A 1 306 ? -9.592 15.927 -3.260 1.00 75.94 306 ASP A O 1
ATOM 2397 N N . ASN A 1 307 ? -8.352 14.068 -3.513 1.00 81.50 307 ASN A N 1
ATOM 2398 C CA . ASN A 1 307 ? -9.090 13.222 -2.575 1.00 81.50 307 ASN A CA 1
ATOM 2399 C C . ASN A 1 307 ? -8.459 13.219 -1.166 1.00 81.50 307 ASN A C 1
ATOM 2401 O O . ASN A 1 307 ? -8.965 12.552 -0.260 1.00 81.50 307 ASN A O 1
ATOM 2405 N N . GLY A 1 308 ? -7.362 13.956 -0.974 1.00 88.00 308 GLY A N 1
ATOM 2406 C CA . GLY A 1 308 ? -6.637 14.094 0.284 1.00 88.00 308 GLY A CA 1
ATOM 2407 C C . GLY A 1 308 ? -5.751 12.902 0.648 1.00 88.00 308 GLY A C 1
ATOM 2408 O O . GLY A 1 308 ? -5.031 12.984 1.645 1.00 88.00 308 GLY A O 1
ATOM 2409 N N . TYR A 1 309 ? -5.772 11.800 -0.114 1.00 93.00 309 TYR A N 1
ATOM 2410 C CA . TYR A 1 309 ? -4.892 10.660 0.138 1.00 93.00 309 TYR A CA 1
ATOM 2411 C C . TYR A 1 309 ? -3.496 10.917 -0.416 1.00 93.00 309 TYR A C 1
ATOM 2413 O O . TYR A 1 309 ? -3.321 11.177 -1.603 1.00 93.00 309 TYR A O 1
ATOM 2421 N N . LYS A 1 310 ? -2.481 10.663 0.410 1.00 94.31 310 LYS A N 1
ATOM 2422 C CA . LYS A 1 310 ? -1.145 10.344 -0.092 1.00 94.31 310 LYS A CA 1
ATOM 2423 C C . LYS A 1 310 ? -1.180 8.960 -0.729 1.00 94.31 310 LYS A C 1
ATOM 2425 O O . LYS A 1 310 ? -1.331 7.962 -0.019 1.00 94.31 310 LYS A O 1
ATOM 2430 N N . ARG A 1 311 ? -1.052 8.881 -2.053 1.00 95.25 311 ARG A N 1
ATOM 2431 C CA . ARG A 1 311 ? -1.107 7.604 -2.782 1.00 95.25 311 ARG A CA 1
ATOM 2432 C C . ARG A 1 311 ? 0.285 7.052 -3.047 1.00 95.25 311 ARG A C 1
ATOM 2434 O O . ARG A 1 311 ? 1.205 7.781 -3.397 1.00 95.25 311 ARG A O 1
ATOM 2441 N N . LEU A 1 312 ? 0.433 5.733 -2.944 1.00 96.31 312 LEU A N 1
ATOM 2442 C CA . LEU A 1 312 ? 1.699 5.049 -3.236 1.00 96.31 312 LEU A CA 1
ATOM 2443 C C . LEU A 1 312 ? 2.066 5.114 -4.726 1.00 96.31 312 LEU A C 1
ATOM 2445 O O . LEU A 1 312 ? 3.245 5.054 -5.064 1.00 96.31 312 LEU A O 1
ATOM 2449 N N . ALA A 1 313 ? 1.066 5.216 -5.606 1.00 95.56 313 ALA A N 1
ATOM 2450 C CA . ALA A 1 313 ? 1.253 5.262 -7.053 1.00 95.56 313 ALA A CA 1
ATOM 2451 C C . ALA A 1 313 ? 1.690 6.645 -7.565 1.00 95.56 313 ALA A C 1
ATOM 2453 O O . ALA A 1 313 ? 2.381 6.724 -8.577 1.00 95.56 313 ALA A O 1
ATOM 2454 N N . GLU A 1 314 ? 1.329 7.717 -6.857 1.00 94.19 314 GLU A N 1
ATOM 2455 C CA . GLU A 1 314 ? 1.457 9.104 -7.319 1.00 94.19 314 GLU A CA 1
ATOM 2456 C C . GLU A 1 314 ? 2.887 9.491 -7.740 1.00 94.19 314 GLU A C 1
ATOM 2458 O O . GLU A 1 314 ? 3.054 9.921 -8.883 1.00 94.19 314 GLU A O 1
ATOM 2463 N N . PRO A 1 315 ? 3.952 9.210 -6.959 1.00 95.38 315 PRO A N 1
ATOM 2464 C CA . PRO A 1 315 ? 5.316 9.526 -7.393 1.00 95.38 315 PRO A CA 1
ATOM 2465 C C . PRO A 1 315 ? 5.753 8.795 -8.675 1.00 95.38 315 PRO A C 1
ATOM 2467 O O . PRO A 1 315 ? 6.587 9.293 -9.428 1.00 95.38 315 PRO A O 1
ATOM 2470 N N . PHE A 1 316 ? 5.210 7.602 -8.943 1.00 95.31 316 PHE A N 1
ATOM 2471 C CA . PHE A 1 316 ? 5.496 6.859 -10.177 1.00 95.31 316 PHE A CA 1
ATOM 2472 C C . PHE A 1 316 ? 4.685 7.392 -11.356 1.00 95.31 316 PHE A C 1
ATOM 2474 O O . PHE A 1 316 ? 5.168 7.382 -12.486 1.00 95.31 316 PHE A O 1
ATOM 2481 N N . GLU A 1 317 ? 3.466 7.860 -11.099 1.00 93.44 317 GLU A N 1
ATOM 2482 C CA . GLU A 1 317 ? 2.594 8.468 -12.100 1.00 93.44 317 GLU A CA 1
ATOM 2483 C C . GLU A 1 317 ? 3.174 9.790 -12.614 1.00 93.44 317 GLU A C 1
ATOM 2485 O O . GLU A 1 317 ? 3.261 9.985 -13.828 1.00 93.44 317 GLU A O 1
ATOM 2490 N N . GLU A 1 318 ? 3.642 10.648 -11.703 1.00 92.25 318 GLU A N 1
ATOM 2491 C CA . GLU A 1 318 ? 4.342 11.903 -12.013 1.00 92.25 318 GLU A CA 1
ATOM 2492 C C . GLU A 1 318 ? 5.634 11.653 -12.796 1.00 92.25 318 GLU A C 1
ATOM 2494 O O . GLU A 1 318 ? 5.927 12.319 -13.796 1.00 92.25 318 GLU A O 1
ATOM 2499 N N . LEU A 1 319 ? 6.400 10.650 -12.366 1.00 92.50 319 LEU A N 1
ATOM 2500 C CA . LEU A 1 319 ? 7.634 10.257 -13.027 1.00 92.50 319 LEU A CA 1
ATOM 2501 C C . LEU A 1 319 ? 7.374 9.744 -14.449 1.00 92.50 319 LEU A C 1
ATOM 2503 O O . LEU A 1 319 ? 8.061 10.147 -15.386 1.00 92.50 319 LEU A O 1
ATOM 2507 N N . ARG A 1 320 ? 6.366 8.884 -14.628 1.00 92.25 320 ARG A N 1
ATOM 2508 C CA . ARG A 1 320 ? 5.955 8.377 -15.943 1.00 92.25 320 ARG A CA 1
ATOM 2509 C C . ARG A 1 320 ? 5.512 9.509 -16.870 1.00 92.25 320 ARG A C 1
ATOM 2511 O O . ARG A 1 320 ? 5.908 9.516 -18.032 1.00 92.25 320 ARG A O 1
ATOM 2518 N N . ALA A 1 321 ? 4.748 10.479 -16.365 1.00 90.50 321 ALA A N 1
ATOM 2519 C CA . ALA A 1 321 ? 4.359 11.658 -17.138 1.00 90.50 321 ALA A CA 1
ATOM 2520 C C . ALA A 1 321 ? 5.583 12.489 -17.566 1.00 90.50 321 ALA A C 1
ATOM 2522 O O . ALA A 1 321 ? 5.692 12.889 -18.723 1.00 90.50 321 ALA A O 1
ATOM 2523 N N . SER A 1 322 ? 6.547 12.675 -16.660 1.00 90.31 322 SER A N 1
ATOM 2524 C CA . SER A 1 322 ? 7.784 13.418 -16.935 1.00 90.31 322 SER A CA 1
ATOM 2525 C C . SER A 1 322 ? 8.672 12.732 -17.983 1.00 90.31 322 SER A C 1
ATOM 2527 O O . SER A 1 322 ? 9.329 13.403 -18.773 1.00 90.31 322 SER A O 1
ATOM 2529 N N . LEU A 1 323 ? 8.680 11.396 -18.021 1.00 90.88 323 LEU A N 1
ATOM 2530 C CA . LEU A 1 323 ? 9.486 10.594 -18.950 1.00 90.88 323 LEU A CA 1
ATOM 2531 C C . LEU A 1 323 ? 8.794 10.306 -20.295 1.00 90.88 323 LEU A C 1
ATOM 2533 O O . LEU A 1 323 ? 9.428 9.757 -21.201 1.00 90.88 323 LEU A O 1
ATOM 2537 N N . GLN A 1 324 ? 7.521 10.678 -20.458 1.00 88.19 324 GLN A N 1
ATOM 2538 C CA . GLN A 1 324 ? 6.738 10.411 -21.668 1.00 88.19 324 GLN A CA 1
ATOM 2539 C C . GLN A 1 324 ? 7.397 10.907 -22.978 1.00 88.19 324 GLN A C 1
ATOM 2541 O O . GLN A 1 324 ? 7.387 10.136 -23.947 1.00 88.19 324 GLN A O 1
ATOM 2546 N N . PRO A 1 325 ? 8.017 12.110 -23.047 1.00 88.38 325 PRO A N 1
ATOM 2547 C CA . PRO A 1 325 ? 8.651 12.608 -24.277 1.00 88.38 325 PRO A CA 1
ATOM 2548 C C . PRO A 1 325 ? 9.772 11.709 -24.819 1.00 88.38 325 PRO A C 1
ATOM 2550 O O . PRO A 1 325 ? 10.050 11.709 -26.015 1.00 88.38 325 PRO A O 1
ATOM 2553 N N . LEU A 1 326 ? 10.396 10.907 -23.953 1.00 86.19 326 LEU A N 1
ATOM 2554 C CA . LEU A 1 326 ? 11.530 10.051 -24.300 1.00 86.19 326 LEU A CA 1
ATOM 2555 C C . LEU A 1 326 ? 11.114 8.651 -24.772 1.00 86.19 326 LEU A C 1
ATOM 2557 O O . LEU A 1 326 ? 11.976 7.870 -25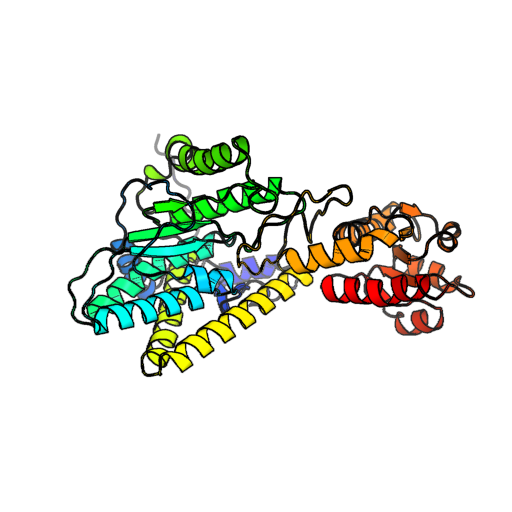.166 1.00 86.19 326 LEU A O 1
ATOM 2561 N N . SER A 1 327 ? 9.819 8.320 -24.745 1.00 81.50 327 SER A N 1
ATOM 2562 C CA . SER A 1 327 ? 9.304 6.952 -24.929 1.00 81.50 327 SER A CA 1
ATOM 2563 C C . SER A 1 327 ? 9.739 6.247 -26.219 1.00 81.50 327 SER A C 1
ATOM 2565 O O . SER A 1 327 ? 10.010 5.049 -26.186 1.00 81.50 327 SER A O 1
ATOM 2567 N N . GLU A 1 328 ? 9.891 6.972 -27.328 1.00 82.88 328 GLU A N 1
ATOM 2568 C CA . GLU A 1 328 ? 10.338 6.408 -28.614 1.00 82.88 328 GLU A CA 1
ATOM 2569 C C . GLU A 1 328 ? 11.870 6.301 -28.745 1.00 82.88 328 GLU A C 1
ATOM 2571 O O . GLU A 1 328 ? 12.379 5.686 -29.682 1.00 82.88 328 GLU A O 1
ATOM 2576 N N . LYS A 1 329 ? 12.631 6.881 -27.808 1.00 88.81 329 LYS A N 1
ATOM 2577 C CA . LYS A 1 329 ? 14.101 6.974 -27.853 1.00 88.81 329 LYS A CA 1
ATOM 2578 C C . LYS A 1 329 ? 14.799 6.044 -26.854 1.00 88.81 329 LYS A C 1
ATOM 2580 O O . LYS A 1 329 ? 15.968 6.272 -26.527 1.00 88.81 329 LYS A O 1
ATOM 2585 N N . VAL A 1 330 ? 14.118 4.987 -26.403 1.00 94.94 330 VAL A N 1
ATOM 2586 C CA . VAL A 1 330 ? 14.641 4.002 -25.442 1.00 94.94 330 VAL A CA 1
ATOM 2587 C C . VAL A 1 330 ? 14.720 2.600 -26.047 1.00 94.94 330 VAL A C 1
ATOM 2589 O O . VAL A 1 330 ? 13.757 2.116 -26.643 1.00 94.94 330 VAL A O 1
ATOM 2592 N N . ALA A 1 331 ? 15.844 1.909 -25.840 1.00 97.19 331 ALA A N 1
ATOM 2593 C CA . ALA A 1 331 ? 16.013 0.522 -26.272 1.00 97.19 331 ALA A CA 1
ATOM 2594 C C . ALA A 1 331 ? 16.771 -0.358 -25.268 1.00 97.19 331 ALA A C 1
ATOM 2596 O O . ALA A 1 331 ? 17.544 0.107 -24.433 1.00 97.19 331 ALA A O 1
ATOM 2597 N N . ILE A 1 332 ? 16.576 -1.670 -25.387 1.00 98.19 332 ILE A N 1
ATOM 2598 C CA . ILE A 1 332 ? 17.359 -2.695 -24.697 1.00 98.19 332 ILE A CA 1
ATOM 2599 C C . ILE A 1 332 ? 18.282 -3.346 -25.725 1.00 98.19 332 ILE A C 1
ATOM 2601 O O . ILE A 1 332 ? 17.824 -3.957 -26.691 1.00 98.19 332 ILE A O 1
ATOM 2605 N N . VAL A 1 333 ? 19.589 -3.239 -25.511 1.00 97.56 333 VAL A N 1
ATOM 2606 C CA . VAL A 1 333 ? 20.599 -3.893 -26.343 1.00 97.56 333 VAL A CA 1
ATOM 2607 C C . VAL A 1 333 ? 20.757 -5.333 -25.868 1.00 97.56 333 VAL A C 1
ATOM 2609 O O . VAL A 1 333 ? 21.240 -5.578 -24.762 1.00 97.56 333 VAL A O 1
ATOM 2612 N N . GLN A 1 334 ? 20.369 -6.292 -26.706 1.00 97.56 334 GLN A N 1
ATOM 2613 C CA . GLN A 1 334 ? 20.571 -7.710 -26.430 1.00 97.56 334 GLN A CA 1
ATOM 2614 C C . GLN A 1 334 ? 22.040 -8.076 -26.676 1.00 97.56 334 GLN A C 1
ATOM 2616 O O . GLN A 1 334 ? 22.507 -8.088 -27.817 1.00 97.56 334 GLN A O 1
ATOM 2621 N N . ALA A 1 335 ? 22.767 -8.384 -25.604 1.00 94.94 335 ALA A N 1
ATOM 2622 C CA . ALA A 1 335 ? 24.152 -8.830 -25.667 1.00 94.94 335 ALA A CA 1
ATOM 2623 C C . ALA A 1 335 ? 24.207 -10.366 -25.619 1.00 94.94 335 ALA A C 1
ATOM 2625 O O . ALA A 1 335 ? 23.751 -10.980 -24.653 1.00 94.94 335 ALA A O 1
ATOM 2626 N N . GLY A 1 336 ? 24.755 -10.978 -26.672 1.00 92.25 336 GLY A N 1
ATOM 2627 C CA . GLY A 1 336 ? 24.881 -12.432 -26.795 1.00 92.25 336 GLY A CA 1
ATOM 2628 C C . GLY A 1 336 ? 23.630 -13.141 -27.337 1.00 92.25 336 GLY A C 1
ATOM 2629 O O . GLY A 1 336 ? 22.751 -12.540 -27.965 1.00 92.25 336 GLY A O 1
ATOM 2630 N N . ASP A 1 337 ? 23.567 -14.458 -27.115 1.00 92.88 337 ASP A N 1
ATOM 2631 C CA . ASP A 1 337 ? 22.460 -15.317 -27.558 1.00 92.88 337 ASP A CA 1
ATOM 2632 C C . ASP A 1 337 ? 21.143 -14.987 -26.833 1.00 92.88 337 ASP A C 1
ATOM 2634 O O . ASP A 1 337 ? 21.118 -14.645 -25.645 1.00 92.88 337 ASP A O 1
ATOM 2638 N N . TYR A 1 338 ? 20.026 -15.144 -27.548 1.00 91.81 338 TYR A N 1
ATOM 2639 C CA . TYR A 1 338 ? 18.683 -14.868 -27.040 1.00 91.81 338 TYR A CA 1
ATOM 2640 C C . TYR A 1 338 ? 18.375 -15.606 -25.731 1.00 91.81 338 TYR A C 1
ATOM 2642 O O . TYR A 1 338 ? 17.907 -14.995 -24.776 1.00 91.81 338 TYR A O 1
ATOM 2650 N N . LYS A 1 339 ? 18.650 -16.913 -25.638 1.00 93.50 339 LYS A N 1
ATOM 2651 C CA . LYS A 1 339 ? 18.301 -17.712 -24.453 1.00 93.50 339 LYS A CA 1
ATOM 2652 C C . LYS A 1 339 ? 19.058 -17.259 -23.207 1.00 93.50 339 LYS A C 1
ATOM 2654 O O . LYS A 1 339 ? 18.480 -17.262 -22.123 1.00 93.50 339 LYS A O 1
ATOM 2659 N N . ALA A 1 340 ? 20.326 -16.884 -23.360 1.00 91.88 340 ALA A N 1
ATOM 2660 C CA . ALA A 1 340 ? 21.177 -16.462 -22.250 1.00 91.88 340 ALA A CA 1
ATOM 2661 C C . ALA A 1 340 ? 20.837 -15.043 -21.757 1.00 91.88 340 ALA A C 1
ATOM 2663 O O . ALA A 1 340 ? 20.838 -14.782 -20.555 1.00 91.88 340 ALA A O 1
ATOM 2664 N N . SER A 1 341 ? 20.497 -14.140 -22.680 1.00 93.75 341 SER A N 1
ATOM 2665 C CA . SER A 1 341 ? 20.171 -12.736 -22.389 1.00 93.75 341 SER A CA 1
ATOM 2666 C C . SER A 1 341 ? 18.723 -12.513 -21.941 1.00 93.75 341 SER A C 1
ATOM 2668 O O . SER A 1 341 ? 18.467 -11.582 -21.169 1.00 93.75 341 SER A O 1
ATOM 2670 N N . LYS A 1 342 ? 17.784 -13.380 -22.356 1.00 95.38 342 LYS A N 1
ATOM 2671 C CA . LYS A 1 342 ? 16.337 -13.228 -22.120 1.00 95.38 342 LYS A CA 1
ATOM 2672 C C . LYS A 1 342 ? 15.966 -12.833 -20.681 1.00 95.38 342 LYS A C 1
ATOM 2674 O O . LYS A 1 342 ? 15.201 -11.885 -20.541 1.00 95.38 342 LYS A O 1
ATOM 2679 N N . PRO A 1 343 ? 16.491 -13.460 -19.607 1.00 96.19 343 PRO A N 1
ATOM 2680 C CA . PRO A 1 343 ? 16.082 -13.103 -18.246 1.00 96.19 343 PRO A CA 1
ATOM 2681 C C . PRO A 1 343 ? 16.397 -11.648 -17.867 1.00 96.19 343 PRO A C 1
ATOM 2683 O O . PRO A 1 343 ? 15.590 -10.994 -17.207 1.00 96.19 343 PRO A O 1
ATOM 2686 N N . ARG A 1 344 ? 17.557 -11.121 -18.290 1.00 96.81 344 ARG A N 1
ATOM 2687 C CA . ARG A 1 344 ? 17.943 -9.724 -18.031 1.00 96.81 344 ARG A CA 1
ATOM 2688 C C . ARG A 1 344 ? 17.198 -8.760 -18.953 1.00 96.81 344 ARG A C 1
ATOM 2690 O O . ARG A 1 344 ? 16.793 -7.701 -18.489 1.00 96.81 344 ARG A O 1
ATOM 2697 N N . VAL A 1 345 ? 16.954 -9.150 -20.206 1.00 97.69 345 VAL A N 1
ATOM 2698 C CA . VAL A 1 345 ? 16.119 -8.379 -21.144 1.00 97.69 345 VAL A CA 1
ATOM 2699 C C . VAL A 1 345 ? 14.696 -8.224 -20.601 1.00 97.69 345 VAL A C 1
ATOM 2701 O O . VAL A 1 345 ? 14.213 -7.101 -20.500 1.00 97.69 345 VAL A O 1
ATOM 2704 N N . ASP A 1 346 ? 14.048 -9.316 -20.181 1.00 96.62 346 ASP A N 1
ATOM 2705 C CA . ASP A 1 346 ? 12.695 -9.285 -19.606 1.00 96.62 346 ASP A CA 1
ATOM 2706 C C . ASP A 1 346 ? 12.650 -8.436 -18.324 1.00 96.62 346 ASP A C 1
ATOM 2708 O O . ASP A 1 346 ? 11.720 -7.653 -18.120 1.00 96.62 346 ASP A O 1
ATOM 2712 N N . PHE A 1 347 ? 13.670 -8.560 -17.465 1.00 96.31 347 PHE A N 1
ATOM 2713 C CA . PHE A 1 347 ? 13.787 -7.758 -16.248 1.00 96.31 347 PHE A CA 1
ATOM 2714 C C . PHE A 1 347 ? 13.874 -6.262 -16.561 1.00 96.31 347 PHE A C 1
ATOM 2716 O O . PHE A 1 347 ? 13.122 -5.476 -15.985 1.00 96.31 347 PHE A O 1
ATOM 2723 N N . CYS A 1 348 ? 14.756 -5.867 -17.483 1.00 97.12 348 CYS A N 1
ATOM 2724 C CA . CYS A 1 348 ? 14.875 -4.482 -17.927 1.00 97.12 348 CYS A CA 1
ATOM 2725 C C . CYS A 1 348 ? 13.583 -3.998 -18.581 1.00 97.12 348 CYS A C 1
ATOM 2727 O O . CYS A 1 348 ? 13.139 -2.899 -18.263 1.00 97.12 348 CYS A O 1
ATOM 2729 N N . LYS A 1 349 ? 12.925 -4.824 -19.404 1.00 96.94 349 LYS A N 1
ATOM 2730 C CA . LYS A 1 349 ? 11.639 -4.470 -20.011 1.00 96.94 349 LYS A CA 1
ATOM 2731 C C . LYS A 1 349 ? 10.600 -4.132 -18.942 1.00 96.94 349 LYS A C 1
ATOM 2733 O O . LYS A 1 349 ? 10.012 -3.061 -19.003 1.00 96.94 349 LYS A O 1
ATOM 2738 N N . GLY A 1 350 ? 10.456 -4.969 -17.913 1.00 95.31 350 GLY A N 1
ATOM 2739 C CA . GLY A 1 350 ? 9.538 -4.697 -16.801 1.00 95.31 350 GLY A CA 1
ATOM 2740 C C . GLY A 1 350 ? 9.847 -3.398 -16.041 1.00 95.31 350 GLY A C 1
ATOM 2741 O O . GLY A 1 350 ? 8.924 -2.704 -15.616 1.00 95.31 350 GLY A O 1
ATOM 2742 N N . ILE A 1 351 ? 11.130 -3.040 -15.896 1.00 95.75 351 ILE A N 1
ATOM 2743 C CA . ILE A 1 351 ? 11.534 -1.761 -15.291 1.00 95.75 351 ILE A CA 1
ATOM 2744 C C . ILE A 1 351 ? 11.149 -0.580 -16.168 1.00 95.75 351 ILE A C 1
ATOM 2746 O O . ILE A 1 351 ? 10.484 0.336 -15.696 1.00 95.75 351 ILE A O 1
ATOM 2750 N N . LEU A 1 352 ? 11.538 -0.611 -17.439 1.00 96.06 352 LEU A N 1
ATOM 2751 C CA . LEU A 1 352 ? 11.288 0.491 -18.364 1.00 96.06 352 LEU A CA 1
ATOM 2752 C C . LEU A 1 352 ? 9.784 0.698 -18.588 1.00 96.06 352 LEU A C 1
ATOM 2754 O O . LEU A 1 352 ? 9.333 1.835 -18.699 1.00 96.06 352 LEU A O 1
ATOM 2758 N N . SER A 1 353 ? 8.982 -0.369 -18.524 1.00 95.25 353 SER A N 1
ATOM 2759 C CA . SER A 1 353 ? 7.525 -0.254 -18.584 1.00 95.25 353 SER A CA 1
ATOM 2760 C C . SER A 1 353 ? 6.914 0.512 -17.406 1.00 95.25 353 SER A C 1
ATOM 2762 O O . SER A 1 353 ? 5.894 1.170 -17.592 1.00 95.25 353 SER A O 1
ATOM 2764 N N . THR A 1 354 ? 7.547 0.513 -16.224 1.00 94.06 354 THR A N 1
ATOM 2765 C CA . THR A 1 354 ? 7.117 1.357 -15.083 1.00 94.06 354 THR A CA 1
ATOM 2766 C C . THR A 1 354 ? 7.227 2.846 -15.416 1.00 94.06 354 THR A C 1
ATOM 2768 O O . THR A 1 354 ? 6.408 3.648 -14.978 1.00 94.06 354 THR A O 1
ATOM 2771 N N . PHE A 1 355 ? 8.205 3.216 -16.242 1.00 94.31 355 PHE A N 1
ATOM 2772 C CA . PHE A 1 355 ? 8.394 4.583 -16.729 1.00 94.31 355 PHE A CA 1
ATOM 2773 C C . PHE A 1 355 ? 7.514 4.917 -17.943 1.00 94.31 355 PHE A C 1
ATOM 2775 O O . PHE A 1 355 ? 7.626 6.004 -18.498 1.00 94.31 355 PHE A O 1
ATOM 2782 N N . GLY A 1 356 ? 6.632 4.001 -18.359 1.00 92.88 356 GLY A N 1
ATOM 2783 C CA . GLY A 1 356 ? 5.776 4.175 -19.531 1.00 92.88 356 GLY A CA 1
ATOM 2784 C C . GLY A 1 356 ? 6.474 3.903 -20.862 1.00 92.88 356 GLY A C 1
ATOM 2785 O O . GLY A 1 356 ? 5.970 4.322 -21.899 1.00 92.88 356 GLY A O 1
ATOM 2786 N N . TRP A 1 357 ? 7.616 3.211 -20.863 1.00 94.56 357 TRP A N 1
ATOM 2787 C CA . TRP A 1 357 ? 8.370 2.921 -22.082 1.00 94.56 357 TRP A CA 1
ATOM 2788 C C . TRP A 1 357 ? 8.181 1.473 -22.546 1.00 94.56 357 TRP A C 1
ATOM 2790 O O . TRP A 1 357 ? 8.457 0.524 -21.805 1.00 94.56 357 TRP A O 1
ATOM 2800 N N . ASP A 1 358 ? 7.765 1.293 -23.801 1.00 93.94 358 ASP A N 1
ATOM 2801 C CA . ASP A 1 358 ? 7.845 0.005 -24.502 1.00 93.94 358 ASP A CA 1
ATOM 2802 C C . ASP A 1 358 ? 9.161 -0.066 -25.283 1.00 93.94 358 ASP A C 1
ATOM 2804 O O . ASP A 1 358 ? 9.225 0.173 -26.486 1.00 93.94 358 ASP A O 1
ATOM 2808 N N . ALA A 1 359 ? 10.247 -0.330 -24.555 1.00 95.12 359 ALA A N 1
ATOM 2809 C CA . ALA A 1 359 ? 11.588 -0.323 -25.123 1.00 95.12 359 ALA A CA 1
ATOM 2810 C C . ALA A 1 359 ? 11.765 -1.420 -26.187 1.00 95.12 359 ALA A C 1
ATOM 2812 O O . ALA A 1 359 ? 11.527 -2.609 -25.932 1.00 95.12 359 ALA A O 1
ATOM 2813 N N . ALA A 1 360 ? 12.260 -1.028 -27.362 1.00 94.62 360 ALA A N 1
ATOM 2814 C CA . ALA A 1 360 ? 12.606 -1.961 -28.426 1.00 94.62 360 ALA A CA 1
ATOM 2815 C C . ALA A 1 360 ? 13.812 -2.824 -28.023 1.00 94.62 360 ALA A C 1
ATOM 2817 O O . ALA A 1 360 ? 14.775 -2.325 -27.440 1.00 94.62 360 ALA A O 1
ATOM 2818 N N . VAL A 1 361 ? 13.795 -4.114 -28.364 1.00 96.62 361 VAL A N 1
ATOM 2819 C CA . VAL A 1 361 ? 14.963 -4.993 -28.196 1.00 96.62 361 VAL A CA 1
ATOM 2820 C C . VAL A 1 361 ? 15.774 -4.971 -29.486 1.00 96.62 361 VAL A C 1
ATOM 2822 O O . VAL A 1 361 ? 15.260 -5.318 -30.549 1.00 96.62 361 VAL A O 1
ATOM 2825 N N . ILE A 1 362 ? 17.033 -4.550 -29.396 1.00 96.25 362 ILE A N 1
ATOM 2826 C CA . ILE A 1 362 ? 17.890 -4.272 -30.552 1.00 96.25 362 ILE A CA 1
ATOM 2827 C C . ILE A 1 362 ? 19.236 -4.989 -30.454 1.00 96.25 362 ILE A C 1
ATOM 2829 O O . ILE A 1 362 ? 19.667 -5.420 -29.384 1.00 96.25 362 ILE A O 1
ATOM 2833 N N . SER A 1 363 ? 19.931 -5.073 -31.587 1.00 94.62 363 SER A N 1
ATOM 2834 C CA . SER A 1 363 ? 21.331 -5.504 -31.623 1.00 94.62 363 SER A CA 1
ATOM 2835 C C . SER A 1 363 ? 22.286 -4.360 -31.233 1.00 94.62 363 SER A C 1
ATOM 2837 O O . SER A 1 363 ? 21.936 -3.189 -31.415 1.00 94.62 363 SER A O 1
ATOM 2839 N N . PRO A 1 364 ? 23.521 -4.656 -30.776 1.00 93.00 364 PRO A N 1
ATOM 2840 C CA . PRO A 1 364 ? 24.507 -3.628 -30.419 1.00 93.00 364 PRO A CA 1
ATOM 2841 C C . PRO A 1 364 ? 24.798 -2.602 -31.525 1.00 93.00 364 PRO A C 1
ATOM 2843 O O . PRO A 1 364 ? 25.065 -1.442 -31.230 1.00 93.00 364 PRO A O 1
ATOM 2846 N N . ALA A 1 365 ? 24.685 -2.990 -32.799 1.00 91.12 365 ALA A N 1
ATOM 2847 C CA . ALA A 1 365 ? 24.936 -2.108 -33.941 1.00 91.12 365 ALA A CA 1
ATOM 2848 C C . ALA A 1 365 ? 23.897 -0.980 -34.107 1.00 91.12 365 ALA A C 1
ATOM 2850 O O . ALA A 1 365 ? 24.154 -0.011 -34.812 1.00 91.12 365 ALA A O 1
ATOM 2851 N N . GLN A 1 366 ? 22.720 -1.103 -33.487 1.00 91.56 366 GLN A N 1
ATOM 2852 C CA . GLN A 1 366 ? 21.615 -0.143 -33.614 1.00 91.56 366 GLN A CA 1
ATOM 2853 C C . GLN A 1 366 ? 21.549 0.846 -32.443 1.00 91.56 366 GLN A C 1
ATOM 2855 O O . GLN A 1 366 ? 20.682 1.718 -32.422 1.00 91.56 366 GLN A O 1
ATOM 2860 N N . MET A 1 367 ? 22.453 0.708 -31.469 1.00 90.94 367 MET A N 1
ATOM 2861 C CA . MET A 1 367 ? 22.494 1.503 -30.241 1.00 90.94 367 MET A CA 1
ATOM 2862 C C . MET A 1 367 ? 22.546 3.010 -30.507 1.00 90.94 367 MET A C 1
ATOM 2864 O O . MET A 1 367 ? 21.912 3.775 -29.787 1.00 90.94 367 MET A O 1
ATOM 2868 N N . SER A 1 368 ? 23.222 3.437 -31.578 1.00 89.75 368 SER A N 1
ATOM 2869 C CA . SER A 1 368 ? 23.379 4.854 -31.918 1.00 89.75 368 SER A CA 1
ATOM 2870 C C . SER A 1 368 ? 22.069 5.589 -32.226 1.00 89.75 368 SER A C 1
ATOM 2872 O O . SER A 1 368 ? 22.046 6.816 -32.201 1.00 89.75 368 SER A O 1
ATOM 2874 N N . ASN A 1 369 ? 20.991 4.856 -32.522 1.00 90.38 369 ASN A N 1
ATOM 2875 C CA . ASN A 1 369 ? 19.701 5.418 -32.932 1.00 90.38 369 ASN A CA 1
ATOM 2876 C C . ASN A 1 369 ? 18.811 5.844 -31.755 1.00 90.38 369 ASN A C 1
ATOM 2878 O O . ASN A 1 369 ? 17.743 6.410 -31.975 1.00 90.38 369 ASN A O 1
ATOM 2882 N N . TYR A 1 370 ? 19.219 5.544 -30.523 1.00 93.12 370 TYR A N 1
ATOM 2883 C CA . TYR A 1 370 ? 18.427 5.759 -29.316 1.00 93.12 370 TYR A CA 1
ATOM 2884 C C . TYR A 1 370 ? 19.146 6.729 -28.384 1.00 93.12 370 TYR A C 1
ATOM 2886 O O . TYR A 1 370 ? 20.370 6.789 -28.380 1.00 93.12 370 TYR A O 1
ATOM 2894 N N . ALA A 1 371 ? 18.402 7.500 -27.590 1.00 92.38 371 ALA A N 1
ATOM 2895 C CA . ALA A 1 371 ? 18.990 8.429 -26.622 1.00 92.38 371 ALA A CA 1
ATOM 2896 C C . ALA A 1 371 ? 19.434 7.702 -25.345 1.00 92.38 371 ALA A C 1
ATOM 2898 O O . ALA A 1 371 ? 20.461 8.045 -24.752 1.00 92.38 371 ALA A O 1
ATOM 2899 N N . TYR A 1 372 ? 18.669 6.683 -24.951 1.00 95.38 372 TYR A N 1
ATOM 2900 C CA . TYR A 1 372 ? 18.922 5.862 -23.777 1.00 95.38 372 TYR A CA 1
ATOM 2901 C C . TYR A 1 372 ? 18.891 4.379 -24.136 1.00 95.38 372 TYR A C 1
ATOM 2903 O O . TYR A 1 372 ? 17.961 3.902 -24.793 1.00 95.38 372 TYR A O 1
ATOM 2911 N N . VAL A 1 373 ? 19.907 3.644 -23.690 1.00 96.88 373 VAL A N 1
ATOM 2912 C CA . VAL A 1 373 ? 20.007 2.204 -23.919 1.00 96.88 373 VAL A CA 1
ATOM 2913 C C . VAL A 1 373 ? 20.392 1.448 -22.658 1.00 96.88 373 VAL A C 1
ATOM 2915 O O . VAL A 1 373 ? 21.187 1.917 -21.844 1.00 96.88 373 VAL A O 1
ATOM 2918 N N . VAL A 1 374 ? 19.861 0.232 -22.533 1.00 97.94 374 VAL A N 1
ATOM 2919 C CA . VAL A 1 374 ? 20.246 -0.709 -21.476 1.00 97.94 374 VAL A CA 1
ATOM 2920 C C . VAL A 1 374 ? 20.850 -1.958 -22.100 1.00 97.94 374 VAL A C 1
ATOM 2922 O O . VAL A 1 374 ? 20.169 -2.673 -22.831 1.00 97.94 374 VAL A O 1
ATOM 2925 N N . ILE A 1 375 ? 22.117 -2.247 -21.812 1.00 97.69 375 ILE A N 1
ATOM 2926 C CA . ILE A 1 375 ? 22.801 -3.446 -22.309 1.00 97.69 375 ILE A CA 1
ATOM 2927 C C . ILE A 1 375 ? 22.462 -4.628 -21.400 1.00 97.69 375 ILE A C 1
ATOM 2929 O O . ILE A 1 375 ? 22.799 -4.635 -20.214 1.00 97.69 375 ILE A O 1
ATOM 2933 N N . ALA A 1 376 ? 21.804 -5.641 -21.960 1.00 97.81 376 ALA A N 1
ATOM 2934 C CA . ALA A 1 376 ? 21.327 -6.812 -21.238 1.00 97.81 376 ALA A CA 1
ATOM 2935 C C . ALA A 1 376 ? 21.831 -8.114 -21.879 1.00 97.81 376 ALA A C 1
ATOM 2937 O O . ALA A 1 376 ? 21.496 -8.446 -23.014 1.00 97.81 376 ALA A O 1
ATOM 2938 N N . GLY A 1 377 ? 22.611 -8.874 -21.115 1.00 96.31 377 GLY A N 1
ATOM 2939 C CA . GLY A 1 377 ? 23.195 -10.159 -21.507 1.00 96.31 377 GLY A CA 1
ATOM 2940 C C . GLY A 1 377 ? 23.958 -10.780 -20.345 1.00 96.31 377 GLY A C 1
ATOM 2941 O O . GLY A 1 377 ? 23.848 -10.289 -19.222 1.00 96.31 377 GLY A O 1
ATOM 2942 N N . THR A 1 378 ? 24.728 -11.840 -20.581 1.00 95.56 378 THR A N 1
ATOM 2943 C CA . THR A 1 378 ? 25.627 -12.376 -19.541 1.00 95.56 378 THR A CA 1
ATOM 2944 C C . THR A 1 378 ? 26.701 -11.348 -19.160 1.00 95.56 378 THR A C 1
ATOM 2946 O O . THR A 1 378 ? 26.908 -10.373 -19.879 1.00 95.56 378 THR A O 1
ATOM 2949 N N . ASP A 1 379 ? 27.383 -11.528 -18.027 1.00 95.19 379 ASP A N 1
ATOM 2950 C CA . ASP A 1 379 ? 28.453 -10.601 -17.611 1.00 95.19 379 ASP A CA 1
ATOM 2951 C C . ASP A 1 379 ? 29.590 -10.540 -18.650 1.00 95.19 379 ASP A C 1
ATOM 2953 O O . ASP A 1 379 ? 30.094 -9.465 -18.979 1.00 95.19 379 ASP A O 1
ATOM 2957 N N . GLU A 1 380 ? 29.913 -11.682 -19.261 1.00 94.75 380 GLU A N 1
ATOM 2958 C CA . GLU A 1 380 ? 30.873 -11.770 -20.364 1.00 94.75 380 GLU A CA 1
ATOM 2959 C C . GLU A 1 380 ? 30.380 -11.021 -21.613 1.00 94.75 380 GLU A C 1
ATOM 2961 O O . GLU A 1 380 ? 31.108 -10.205 -22.180 1.00 94.75 380 GLU A O 1
ATOM 2966 N N . ASP A 1 381 ? 29.122 -11.225 -22.014 1.00 95.56 381 ASP A N 1
ATOM 2967 C CA . ASP A 1 381 ? 28.553 -10.553 -23.188 1.00 95.56 381 ASP A CA 1
ATOM 2968 C C . ASP A 1 381 ? 28.450 -9.034 -22.997 1.00 95.56 381 ASP A C 1
ATOM 2970 O O . ASP A 1 381 ? 28.736 -8.271 -23.922 1.00 95.56 381 ASP A O 1
ATOM 2974 N N . ILE A 1 382 ? 28.078 -8.578 -21.796 1.00 95.94 382 ILE A N 1
ATOM 2975 C CA . ILE A 1 382 ? 28.067 -7.151 -21.449 1.00 95.94 382 ILE A CA 1
ATOM 2976 C C . ILE A 1 382 ? 29.484 -6.586 -21.565 1.00 95.94 382 ILE A C 1
ATOM 2978 O O . ILE A 1 382 ? 29.669 -5.553 -22.208 1.00 95.94 382 ILE A O 1
ATOM 2982 N N . SER A 1 383 ? 30.484 -7.278 -21.011 1.00 95.56 383 SER A N 1
ATOM 2983 C CA . SER A 1 383 ? 31.891 -6.867 -21.098 1.00 95.56 383 SER A CA 1
ATOM 2984 C C . SER A 1 383 ? 32.360 -6.725 -22.548 1.00 95.56 383 SER A C 1
ATOM 2986 O O . SER A 1 383 ? 33.032 -5.750 -22.889 1.00 95.56 383 SER A O 1
ATOM 2988 N N . ASN A 1 384 ? 31.955 -7.652 -23.420 1.00 94.12 384 ASN A N 1
ATOM 2989 C CA . ASN A 1 384 ? 32.274 -7.618 -24.845 1.00 94.12 384 ASN A CA 1
ATOM 2990 C C . ASN A 1 384 ? 31.627 -6.424 -25.559 1.00 94.12 384 ASN A C 1
ATOM 2992 O O . ASN A 1 384 ? 32.293 -5.738 -26.335 1.00 94.12 384 ASN A O 1
ATOM 2996 N N . VAL A 1 385 ? 30.347 -6.141 -25.300 1.00 94.19 385 VAL A N 1
ATOM 2997 C CA . VAL A 1 385 ? 29.665 -4.987 -25.911 1.00 94.19 385 VAL A CA 1
ATOM 2998 C C . VAL A 1 385 ? 30.274 -3.677 -25.415 1.00 94.19 385 VAL A C 1
ATOM 3000 O O . VAL A 1 385 ? 30.637 -2.837 -26.235 1.00 94.19 385 VAL A O 1
ATOM 3003 N N . VAL A 1 386 ? 30.461 -3.525 -24.100 1.00 93.94 386 VAL A N 1
ATOM 3004 C CA . VAL A 1 386 ? 31.047 -2.316 -23.498 1.00 93.94 386 VAL A CA 1
ATOM 3005 C C . VAL A 1 386 ? 32.491 -2.105 -23.954 1.00 93.94 386 VAL A C 1
ATOM 3007 O O . VAL A 1 386 ? 32.918 -0.976 -24.187 1.00 93.94 386 VAL A O 1
ATOM 3010 N N . GLY A 1 387 ? 33.251 -3.187 -24.135 1.00 91.25 387 GLY A N 1
ATOM 3011 C CA . GLY A 1 387 ? 34.619 -3.140 -24.642 1.00 91.25 387 GLY A CA 1
ATOM 3012 C C . GLY A 1 387 ? 34.757 -2.526 -26.036 1.00 91.25 387 GLY A C 1
ATOM 3013 O O . GLY A 1 387 ? 35.815 -1.976 -26.328 1.00 91.25 387 GLY A O 1
ATOM 3014 N N . ASN A 1 388 ? 33.696 -2.582 -26.844 1.00 89.94 388 ASN A N 1
ATOM 3015 C CA . ASN A 1 388 ? 33.654 -2.089 -28.220 1.00 89.94 388 ASN A CA 1
ATOM 3016 C C . ASN A 1 388 ? 33.011 -0.698 -28.361 1.00 89.94 388 ASN A C 1
ATOM 3018 O O . ASN A 1 388 ? 32.876 -0.208 -29.482 1.00 89.94 388 ASN A O 1
ATOM 3022 N N . ILE A 1 389 ? 32.597 -0.062 -27.259 1.00 88.19 389 ILE A N 1
ATOM 3023 C CA . ILE A 1 389 ? 32.061 1.303 -27.290 1.00 88.19 389 ILE A CA 1
ATOM 3024 C C . ILE A 1 389 ? 33.212 2.275 -27.564 1.00 88.19 389 ILE A C 1
ATOM 3026 O O . ILE A 1 389 ? 34.202 2.306 -26.833 1.00 88.19 389 ILE A O 1
ATOM 3030 N N . ILE A 1 390 ? 33.067 3.079 -28.616 1.00 76.50 390 ILE A N 1
ATOM 3031 C CA . ILE A 1 390 ? 33.986 4.161 -28.979 1.00 76.50 390 ILE A CA 1
ATOM 3032 C C . ILE A 1 390 ? 33.142 5.433 -29.059 1.00 76.50 390 ILE A C 1
ATOM 3034 O O . ILE A 1 390 ? 32.226 5.483 -29.874 1.00 76.50 390 ILE A O 1
ATOM 3038 N N . ASP A 1 391 ? 33.427 6.419 -28.204 1.00 70.06 391 ASP A N 1
ATOM 3039 C CA . ASP A 1 391 ? 32.797 7.750 -28.192 1.00 70.06 391 ASP A CA 1
ATOM 3040 C C . ASP A 1 391 ? 31.260 7.735 -28.340 1.00 70.06 391 ASP A C 1
ATOM 3042 O O . ASP A 1 391 ? 30.691 8.155 -29.347 1.00 70.06 391 ASP A O 1
ATOM 3046 N N . SER A 1 392 ? 30.570 7.245 -27.303 1.00 78.31 392 SER A N 1
ATOM 3047 C CA . SER A 1 392 ? 29.103 7.217 -27.246 1.00 78.31 392 SER A CA 1
ATOM 3048 C C . SER A 1 392 ? 28.510 8.565 -26.830 1.00 78.31 392 SER A C 1
ATOM 3050 O O . SER A 1 392 ? 28.895 9.145 -25.814 1.00 78.31 392 SER A O 1
ATOM 3052 N N . THR A 1 393 ? 27.492 9.022 -27.562 1.00 84.06 393 THR A N 1
ATOM 3053 C CA . THR A 1 393 ? 26.633 10.150 -27.158 1.00 84.06 393 THR A CA 1
ATOM 3054 C C . THR A 1 393 ? 25.408 9.704 -26.357 1.00 84.06 393 THR A C 1
ATOM 3056 O O . THR A 1 393 ? 24.736 10.536 -25.740 1.00 84.06 393 THR A O 1
ATOM 3059 N N . GLN A 1 394 ? 25.102 8.404 -26.383 1.00 89.75 394 GLN A N 1
ATOM 3060 C CA . GLN A 1 394 ? 23.957 7.799 -25.711 1.00 89.75 394 GLN A CA 1
ATOM 3061 C C . GLN A 1 394 ? 24.176 7.754 -24.203 1.00 89.75 394 GLN A C 1
ATOM 3063 O O . GLN A 1 394 ? 25.307 7.632 -23.733 1.00 89.75 394 GLN A O 1
ATOM 3068 N N . TYR A 1 395 ? 23.083 7.812 -23.448 1.00 93.69 395 TYR A N 1
ATOM 3069 C CA . TYR A 1 395 ? 23.110 7.445 -22.040 1.00 93.69 395 TYR A CA 1
ATOM 3070 C C . TYR A 1 395 ? 22.997 5.918 -21.939 1.00 93.69 395 TYR A C 1
ATOM 3072 O O . TYR A 1 395 ? 22.030 5.334 -22.432 1.00 93.69 395 TYR A O 1
ATOM 3080 N N . ILE A 1 396 ? 23.991 5.265 -21.342 1.00 95.75 396 ILE A N 1
ATOM 3081 C CA . ILE A 1 396 ? 24.130 3.805 -21.351 1.00 95.75 396 ILE A CA 1
ATOM 3082 C C . ILE A 1 396 ? 24.057 3.265 -19.928 1.00 95.75 396 ILE A C 1
ATOM 3084 O O . ILE A 1 396 ? 24.902 3.583 -19.096 1.00 95.75 396 ILE A O 1
ATOM 3088 N N . ASP A 1 397 ? 23.110 2.368 -19.676 1.00 97.50 397 ASP A N 1
ATOM 3089 C CA . ASP A 1 397 ? 23.111 1.524 -18.483 1.00 97.50 397 ASP A CA 1
ATOM 3090 C C . ASP A 1 397 ? 23.399 0.062 -18.830 1.00 97.50 397 ASP A C 1
ATOM 3092 O O . ASP A 1 397 ? 23.182 -0.394 -19.953 1.00 97.50 397 ASP A O 1
ATOM 3096 N N . ILE A 1 398 ? 23.825 -0.711 -17.833 1.00 97.62 398 ILE A N 1
ATOM 3097 C CA . ILE A 1 398 ? 23.935 -2.172 -17.933 1.00 97.62 398 ILE A CA 1
ATOM 3098 C C . ILE A 1 398 ? 22.924 -2.886 -17.025 1.00 97.62 398 ILE A C 1
ATOM 3100 O O . ILE A 1 398 ? 22.545 -2.389 -15.961 1.00 97.62 398 ILE A O 1
ATOM 3104 N N . ALA A 1 399 ? 22.496 -4.081 -17.426 1.00 97.00 399 ALA A N 1
ATOM 3105 C CA . ALA A 1 399 ? 21.590 -4.913 -16.643 1.00 97.00 399 ALA A CA 1
ATOM 3106 C C . ALA A 1 399 ? 22.350 -5.751 -15.599 1.00 97.00 399 ALA A C 1
ATOM 3108 O O . ALA A 1 399 ? 23.095 -6.668 -15.941 1.00 97.00 399 ALA A O 1
ATOM 3109 N N . GLY A 1 400 ? 22.086 -5.498 -14.318 1.00 94.44 400 GLY A N 1
ATOM 3110 C CA . GLY A 1 400 ? 22.685 -6.201 -13.184 1.00 94.44 400 GLY A CA 1
ATOM 3111 C C . GLY A 1 400 ? 23.820 -5.432 -12.504 1.00 94.44 400 GLY A C 1
ATOM 3112 O O . GLY A 1 400 ? 24.199 -4.337 -12.910 1.00 94.44 400 GLY A O 1
ATOM 3113 N N . LYS A 1 401 ? 24.345 -6.010 -11.417 1.00 93.38 401 LYS A N 1
ATOM 3114 C CA . LYS A 1 401 ? 25.555 -5.515 -10.750 1.00 93.38 401 LYS A CA 1
ATOM 3115 C C . LYS A 1 401 ? 26.755 -6.224 -11.363 1.00 93.38 401 LYS A C 1
ATOM 3117 O O . LYS A 1 401 ? 26.881 -7.432 -11.182 1.00 93.38 401 LYS A O 1
ATOM 3122 N N . HIS A 1 402 ? 27.602 -5.485 -12.071 1.00 92.25 402 HIS A N 1
ATOM 3123 C CA . HIS A 1 402 ? 28.796 -6.035 -12.707 1.00 92.25 402 HIS A CA 1
ATOM 3124 C C . HIS A 1 402 ? 30.049 -5.727 -11.870 1.00 92.25 402 HIS A C 1
ATOM 3126 O O . HIS A 1 402 ? 30.192 -4.580 -11.440 1.00 92.25 402 HIS A O 1
ATOM 3132 N N . PRO A 1 403 ? 30.963 -6.692 -11.647 1.00 89.94 403 PRO A N 1
ATOM 3133 C CA . PRO A 1 403 ? 32.197 -6.457 -10.890 1.00 89.94 403 PRO A CA 1
ATOM 3134 C C . PRO A 1 403 ? 33.063 -5.334 -11.478 1.00 89.94 403 PRO A C 1
ATOM 3136 O O . PRO A 1 403 ? 33.557 -4.490 -10.741 1.00 89.94 403 PRO A O 1
ATOM 3139 N N . ASP A 1 404 ? 33.166 -5.273 -12.808 1.00 91.25 404 ASP A N 1
ATOM 3140 C CA . ASP A 1 404 ? 33.998 -4.287 -13.519 1.00 91.25 404 ASP A CA 1
ATOM 3141 C C . ASP A 1 404 ? 33.287 -2.955 -13.823 1.00 91.25 404 ASP A C 1
ATOM 3143 O O . ASP A 1 404 ? 33.707 -2.212 -14.713 1.00 91.25 404 ASP A O 1
ATOM 3147 N N . PHE A 1 405 ? 32.194 -2.635 -13.121 1.00 92.06 405 PHE A N 1
ATOM 3148 C CA . PHE A 1 405 ? 31.400 -1.434 -13.409 1.00 92.06 405 PHE A CA 1
ATOM 3149 C C . PHE A 1 405 ? 32.226 -0.136 -13.348 1.00 92.06 405 PHE A C 1
ATOM 3151 O O . PHE A 1 405 ? 32.071 0.718 -14.217 1.00 92.06 405 PHE A O 1
ATOM 3158 N N . GLU A 1 406 ? 33.158 -0.009 -12.398 1.00 91.00 406 GLU A N 1
ATOM 3159 C CA . GLU A 1 406 ? 34.040 1.168 -12.294 1.00 91.00 406 GLU A CA 1
ATOM 3160 C C . GLU A 1 406 ? 34.886 1.378 -13.561 1.00 91.00 406 GLU A C 1
ATOM 3162 O O . GLU A 1 406 ? 35.066 2.501 -14.029 1.00 91.00 406 GLU A O 1
ATOM 3167 N N . ASN A 1 407 ? 35.358 0.291 -14.179 1.00 90.69 407 ASN A N 1
ATOM 3168 C CA . ASN A 1 407 ? 36.089 0.361 -15.441 1.00 90.69 407 ASN A CA 1
ATOM 3169 C C . ASN A 1 407 ? 35.151 0.743 -16.598 1.00 90.69 407 ASN A C 1
ATOM 3171 O O . ASN A 1 407 ? 35.510 1.538 -17.465 1.00 90.69 407 ASN A O 1
ATOM 3175 N N . PHE A 1 408 ? 33.916 0.240 -16.594 1.00 93.06 408 PHE A N 1
ATOM 3176 C CA . PHE A 1 408 ? 32.924 0.567 -17.620 1.00 93.06 408 PHE A CA 1
ATOM 3177 C C . PHE A 1 408 ? 32.526 2.045 -17.625 1.00 93.06 408 PHE A C 1
ATOM 3179 O O . PHE A 1 408 ? 32.254 2.591 -18.695 1.00 93.06 408 PHE A O 1
ATOM 3186 N N . GLN A 1 409 ? 32.575 2.722 -16.475 1.00 90.94 409 GLN A N 1
ATOM 3187 C CA . GLN A 1 409 ? 32.338 4.166 -16.410 1.00 90.94 409 GLN A CA 1
ATOM 3188 C C . GLN A 1 409 ? 33.361 4.958 -17.230 1.00 90.94 409 GLN A C 1
ATOM 3190 O O . GLN A 1 409 ? 32.994 5.899 -17.932 1.00 90.94 409 GLN A O 1
ATOM 3195 N N . SER A 1 410 ? 34.628 4.527 -17.240 1.00 87.25 410 SER A N 1
ATOM 3196 C CA . SER A 1 410 ? 35.664 5.149 -18.081 1.00 87.25 410 SER A CA 1
ATOM 3197 C C . SER A 1 410 ? 35.414 4.981 -19.587 1.00 87.25 410 SER A C 1
ATOM 3199 O O . SER A 1 410 ? 35.966 5.729 -20.390 1.00 87.25 410 SER A O 1
ATOM 3201 N N . LYS A 1 411 ? 34.550 4.030 -19.968 1.00 87.12 411 LYS A N 1
ATOM 3202 C CA . LYS A 1 411 ? 34.145 3.737 -21.350 1.00 87.12 411 LYS A CA 1
ATOM 3203 C C . LYS A 1 411 ? 32.782 4.329 -21.729 1.00 87.12 411 LYS A C 1
ATOM 3205 O O . LYS A 1 411 ? 32.263 4.022 -22.798 1.00 87.12 411 LYS A O 1
ATOM 3210 N N . GLY A 1 412 ? 32.199 5.167 -20.869 1.00 88.19 412 GLY A N 1
ATOM 3211 C CA . GLY A 1 412 ? 30.946 5.870 -21.150 1.00 88.19 412 GLY A CA 1
ATOM 3212 C C . GLY A 1 412 ? 29.673 5.174 -20.662 1.00 88.19 412 GLY A C 1
ATOM 3213 O O . GLY A 1 412 ? 28.587 5.615 -21.024 1.00 88.19 412 GLY A O 1
ATOM 3214 N N . VAL A 1 413 ? 29.767 4.125 -19.833 1.00 93.50 413 VAL A N 1
ATOM 3215 C CA . VAL A 1 413 ? 28.591 3.585 -19.125 1.00 93.50 413 VAL A CA 1
ATOM 3216 C C . VAL A 1 413 ? 28.221 4.515 -17.968 1.00 93.50 413 VAL A C 1
ATOM 3218 O O . VAL A 1 413 ? 29.053 4.840 -17.125 1.00 93.50 413 VAL A O 1
ATOM 3221 N N . ASN A 1 414 ? 26.964 4.943 -17.915 1.00 95.00 414 ASN A N 1
ATOM 3222 C CA . ASN A 1 414 ? 26.463 5.911 -16.945 1.00 95.00 414 ASN A CA 1
ATOM 3223 C C . ASN A 1 414 ? 25.948 5.254 -15.661 1.00 95.00 414 ASN A C 1
ATOM 3225 O O . ASN A 1 414 ? 26.168 5.791 -14.577 1.00 95.00 414 ASN A O 1
ATOM 3229 N N . GLY A 1 415 ? 25.307 4.088 -15.760 1.00 95.38 415 GLY A N 1
ATOM 3230 C CA . GLY A 1 415 ? 24.638 3.478 -14.617 1.00 95.38 415 GLY A CA 1
ATOM 3231 C C . GLY A 1 415 ? 24.287 2.003 -14.795 1.00 95.38 415 GLY A C 1
ATOM 3232 O O . GLY A 1 415 ? 24.803 1.286 -15.656 1.00 95.38 415 GLY A O 1
ATOM 3233 N N . THR A 1 416 ? 23.408 1.523 -13.917 1.00 96.44 416 THR A N 1
ATOM 3234 C CA . THR A 1 416 ? 22.940 0.132 -13.913 1.00 96.44 416 THR A CA 1
ATOM 3235 C C . THR A 1 416 ? 21.439 0.059 -13.657 1.00 96.44 416 THR A C 1
ATOM 3237 O O . THR A 1 416 ? 20.872 0.935 -13.000 1.00 96.44 416 THR A O 1
ATOM 3240 N N . ILE A 1 417 ? 20.821 -1.028 -14.122 1.00 96.56 417 ILE A N 1
ATOM 3241 C CA . ILE A 1 417 ? 19.483 -1.471 -13.719 1.00 96.56 417 ILE A CA 1
ATOM 3242 C C . ILE A 1 417 ? 19.616 -2.811 -13.001 1.00 96.56 417 ILE A C 1
ATOM 3244 O O . ILE A 1 417 ? 19.982 -3.814 -13.614 1.00 96.56 417 ILE A O 1
ATOM 3248 N N . HIS A 1 418 ? 19.309 -2.868 -11.704 1.00 95.00 418 HIS A N 1
ATOM 3249 C CA . HIS A 1 418 ? 19.480 -4.094 -10.915 1.00 95.00 418 HIS A CA 1
ATOM 3250 C C . HIS A 1 418 ? 18.403 -4.307 -9.838 1.00 95.00 418 HIS A C 1
ATOM 3252 O O . HIS A 1 418 ? 17.592 -3.435 -9.524 1.00 95.00 418 HIS A O 1
ATOM 3258 N N . LEU A 1 419 ? 18.353 -5.519 -9.274 1.00 93.12 419 LEU A N 1
ATOM 3259 C CA . LEU A 1 419 ? 17.362 -5.891 -8.260 1.00 93.12 419 LEU A CA 1
ATOM 3260 C C . LEU A 1 419 ? 17.578 -5.113 -6.950 1.00 93.12 419 LEU A C 1
ATOM 3262 O O . LEU A 1 419 ? 18.691 -5.060 -6.431 1.00 93.12 419 LEU A O 1
ATOM 3266 N N 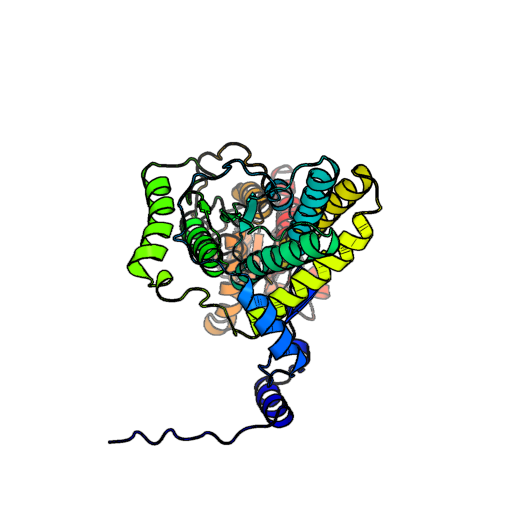. GLY A 1 420 ? 16.499 -4.551 -6.398 1.00 92.19 420 GLY A N 1
ATOM 3267 C CA . GLY A 1 420 ? 16.518 -3.772 -5.153 1.00 92.19 420 GLY A CA 1
ATOM 3268 C C . GLY A 1 420 ? 16.907 -2.297 -5.310 1.00 92.19 420 GLY A C 1
ATOM 3269 O O . GLY A 1 420 ? 16.905 -1.571 -4.314 1.00 92.19 420 GLY A O 1
ATOM 3270 N N . GLN A 1 421 ? 17.212 -1.846 -6.531 1.00 95.19 421 GLN A N 1
ATOM 3271 C CA . GLN A 1 421 ? 17.378 -0.430 -6.857 1.00 95.19 421 GLN A CA 1
ATOM 3272 C C . GLN A 1 421 ? 16.037 0.307 -6.744 1.00 95.19 421 GLN A C 1
ATOM 3274 O O . GLN A 1 421 ? 14.990 -0.253 -7.079 1.00 95.19 421 GLN A O 1
ATOM 3279 N N . SER A 1 422 ? 16.072 1.553 -6.267 1.00 97.38 422 SER A N 1
ATOM 3280 C CA . SER A 1 422 ? 14.889 2.410 -6.195 1.00 97.38 422 SER A CA 1
ATOM 3281 C C . SER A 1 422 ? 14.506 2.902 -7.591 1.00 97.38 422 SER A C 1
ATOM 3283 O O . SER A 1 422 ? 15.298 3.566 -8.260 1.00 97.38 422 SER A O 1
ATOM 3285 N N . LEU A 1 423 ? 13.283 2.596 -8.023 1.00 96.62 423 LEU A N 1
ATOM 3286 C CA . LEU A 1 423 ? 12.747 3.060 -9.303 1.00 96.62 423 LEU A CA 1
ATOM 3287 C C . LEU A 1 423 ? 12.559 4.578 -9.336 1.00 96.62 423 LEU A C 1
ATOM 3289 O O . LEU A 1 423 ? 12.761 5.178 -10.384 1.00 96.62 423 LEU A O 1
ATOM 3293 N N . LEU A 1 424 ? 12.223 5.199 -8.201 1.00 96.75 424 LEU A N 1
ATOM 3294 C CA . LEU A 1 424 ? 12.064 6.654 -8.108 1.00 96.75 424 LEU A CA 1
ATOM 3295 C C . LEU A 1 424 ? 13.404 7.382 -8.234 1.00 96.75 424 LEU A C 1
ATOM 3297 O O . LEU A 1 424 ? 13.496 8.381 -8.943 1.00 96.75 424 LEU A O 1
ATOM 3301 N N . GLU A 1 425 ? 14.454 6.855 -7.597 1.00 96.38 425 GLU A N 1
ATOM 3302 C CA . GLU A 1 425 ? 15.808 7.409 -7.730 1.00 96.38 425 GLU A CA 1
ATOM 3303 C C . GLU A 1 425 ? 16.300 7.247 -9.171 1.00 96.38 425 GLU A C 1
ATOM 3305 O O . GLU A 1 425 ? 16.760 8.215 -9.772 1.00 96.38 425 GLU A O 1
ATOM 3310 N N . LYS A 1 426 ? 16.127 6.050 -9.757 1.00 96.12 426 LYS A N 1
ATOM 3311 C CA . LYS A 1 426 ? 16.551 5.789 -11.137 1.00 96.12 426 LYS A CA 1
ATOM 3312 C C . LYS A 1 426 ? 15.775 6.628 -12.150 1.00 96.12 426 LYS A C 1
ATOM 3314 O O . LYS A 1 426 ? 16.365 7.197 -13.059 1.00 96.12 426 LYS A O 1
ATOM 3319 N N . GLY A 1 427 ? 14.463 6.737 -11.998 1.00 94.75 427 GLY A N 1
ATOM 3320 C CA . GLY A 1 427 ? 13.650 7.569 -12.874 1.00 94.75 427 GLY A CA 1
ATOM 3321 C C . GLY A 1 427 ? 14.030 9.045 -12.799 1.00 94.75 427 GLY A C 1
ATOM 3322 O O . GLY A 1 427 ? 14.215 9.673 -13.835 1.00 94.75 427 GLY A O 1
ATOM 3323 N N . THR A 1 428 ? 14.218 9.586 -11.591 1.00 94.38 428 THR A N 1
ATOM 3324 C CA . THR A 1 428 ? 14.652 10.981 -11.391 1.00 94.38 428 THR A CA 1
ATOM 3325 C C . THR A 1 428 ? 16.036 11.242 -11.999 1.00 94.38 428 THR A C 1
ATOM 3327 O O . THR A 1 428 ? 16.258 12.285 -12.622 1.00 94.38 428 THR A O 1
ATOM 3330 N N . GLU A 1 429 ? 16.962 10.287 -11.862 1.00 94.50 429 GLU A N 1
ATOM 3331 C CA . GLU A 1 429 ? 18.272 10.320 -12.524 1.00 94.50 429 GLU A CA 1
ATOM 3332 C C . GLU A 1 429 ? 18.126 10.383 -14.053 1.00 94.50 429 GLU A C 1
ATOM 3334 O O . GLU A 1 429 ? 18.783 11.201 -14.700 1.00 94.50 429 GLU A O 1
ATOM 3339 N N . LEU A 1 430 ? 17.258 9.552 -14.638 1.00 93.06 430 LEU A N 1
ATOM 3340 C CA . LEU A 1 430 ? 17.012 9.537 -16.081 1.00 93.06 430 LEU A CA 1
ATOM 3341 C C . LEU A 1 430 ? 16.349 10.836 -16.556 1.00 93.06 430 LEU A C 1
ATOM 3343 O O . LEU A 1 430 ? 16.826 11.413 -17.531 1.00 93.06 430 LEU A O 1
ATOM 3347 N N . CYS A 1 431 ? 15.339 11.349 -15.843 1.00 90.00 431 CYS A N 1
ATOM 3348 C CA . CYS A 1 431 ? 14.727 12.654 -16.123 1.00 90.00 431 CYS A CA 1
ATOM 3349 C C . CYS A 1 431 ? 15.791 13.752 -16.206 1.00 90.00 431 CYS A C 1
ATOM 3351 O O . CYS A 1 431 ? 15.885 14.460 -17.205 1.00 90.00 431 CYS A O 1
ATOM 3353 N N . SER A 1 432 ? 16.624 13.860 -15.168 1.00 89.44 432 SER A N 1
ATOM 3354 C CA . SER A 1 432 ? 17.603 14.944 -15.040 1.00 89.44 432 SER A CA 1
ATOM 3355 C C . SER A 1 432 ? 18.675 14.900 -16.130 1.00 89.44 432 SER A C 1
ATOM 3357 O O . SER A 1 432 ? 19.111 15.942 -16.605 1.00 89.44 432 SER A O 1
ATOM 3359 N N . ASN A 1 433 ? 19.106 13.704 -16.539 1.00 89.12 433 ASN A N 1
ATOM 3360 C CA . ASN A 1 433 ? 20.201 13.546 -17.497 1.00 89.12 433 ASN A CA 1
ATOM 3361 C C . ASN A 1 433 ? 19.754 13.515 -18.965 1.00 89.12 433 ASN A C 1
ATOM 3363 O O . ASN A 1 433 ? 20.548 13.859 -19.842 1.00 89.12 433 ASN A O 1
ATOM 3367 N N . LEU A 1 434 ? 18.528 13.066 -19.244 1.00 86.38 434 LEU A N 1
ATOM 3368 C CA . LEU A 1 434 ? 18.023 12.922 -20.611 1.00 86.38 434 LEU A CA 1
ATOM 3369 C C . LEU A 1 434 ? 17.249 14.156 -21.077 1.00 86.38 434 LEU A C 1
ATOM 3371 O O . LEU A 1 434 ? 17.479 14.602 -22.196 1.00 86.38 434 LEU A O 1
ATOM 3375 N N . LEU A 1 435 ? 16.405 14.750 -20.226 1.00 78.88 435 LEU A N 1
ATOM 3376 C CA . LEU A 1 435 ? 15.621 15.935 -20.604 1.00 78.88 435 LEU A CA 1
ATOM 3377 C C . LEU A 1 435 ? 16.492 17.198 -20.669 1.00 78.88 435 LEU A C 1
ATOM 3379 O O . LEU A 1 435 ? 16.376 17.976 -21.608 1.00 78.88 435 LEU A O 1
ATOM 3383 N N . ALA A 1 436 ? 17.461 17.352 -19.758 1.00 65.50 436 ALA A N 1
ATOM 3384 C CA . ALA A 1 436 ? 18.395 18.485 -19.789 1.00 65.50 436 ALA A CA 1
ATOM 3385 C C . ALA A 1 436 ? 19.283 18.524 -21.051 1.00 65.50 436 ALA A C 1
ATOM 3387 O O . ALA A 1 436 ? 19.849 19.566 -21.377 1.00 65.50 436 ALA A O 1
ATOM 3388 N N . LYS A 1 437 ? 19.429 17.394 -21.760 1.00 58.81 437 LYS A N 1
ATOM 3389 C CA . LYS A 1 437 ? 20.144 17.329 -23.042 1.00 58.81 437 LYS A CA 1
ATOM 3390 C C . LYS A 1 437 ? 19.276 17.744 -24.232 1.00 58.81 437 LYS A C 1
ATOM 3392 O O . LYS A 1 437 ? 19.846 18.190 -25.222 1.00 58.81 437 LYS A O 1
ATOM 3397 N N . GLU A 1 438 ? 17.950 17.611 -24.148 1.00 54.38 438 GLU A N 1
ATOM 3398 C CA . GLU A 1 438 ? 17.034 18.062 -25.206 1.00 54.38 438 GLU A CA 1
ATOM 3399 C C . GLU A 1 438 ? 16.834 19.583 -25.182 1.00 54.38 438 GLU A C 1
ATOM 3401 O O . GLU A 1 438 ? 16.757 20.178 -26.246 1.00 54.38 438 GLU A O 1
ATOM 3406 N N . ASP A 1 439 ? 16.859 20.229 -24.009 1.00 48.50 439 ASP A N 1
ATOM 3407 C CA . ASP A 1 439 ? 16.761 21.700 -23.902 1.00 48.50 439 ASP A CA 1
ATOM 3408 C C . ASP A 1 439 ? 18.052 22.444 -24.315 1.00 48.50 439 ASP A C 1
ATOM 3410 O O . ASP A 1 439 ? 18.050 23.663 -24.499 1.00 48.50 439 ASP A O 1
ATOM 3414 N N . ALA A 1 440 ? 19.176 21.728 -24.425 1.00 44.22 440 ALA A N 1
ATOM 3415 C CA . ALA A 1 440 ? 20.491 22.279 -24.765 1.00 44.22 440 ALA A CA 1
ATOM 3416 C C . ALA A 1 440 ? 20.888 22.092 -26.247 1.00 44.22 440 ALA A C 1
ATOM 3418 O O . ALA A 1 440 ? 21.956 22.571 -26.647 1.00 44.22 440 ALA A O 1
ATOM 3419 N N . GLN A 1 441 ? 20.065 21.392 -27.037 1.00 40.44 441 GLN A N 1
ATOM 3420 C CA . GLN A 1 441 ? 20.199 21.210 -28.490 1.00 40.44 441 GLN A CA 1
ATOM 3421 C C . GLN A 1 441 ? 19.146 22.032 -29.229 1.00 40.44 441 GLN A C 1
ATOM 3423 O O . GLN A 1 441 ? 19.493 22.549 -30.317 1.00 40.44 441 GLN A O 1
#

Mean predicted aligned error: 8.03 Å

pLDDT: mean 88.17, std 12.58, range [36.72, 98.75]

Solvent-accessible surface area (backbone atoms only — not comparable to full-atom values): 24197 Å² total; per-residue (Å²): 133,84,78,79,76,80,77,72,84,86,72,54,71,67,58,51,51,52,55,52,47,68,69,43,81,87,51,62,74,72,76,57,49,44,68,46,95,84,69,45,78,42,74,79,67,92,66,85,71,50,70,68,54,49,57,48,50,60,60,60,64,73,73,73,77,80,63,82,66,39,81,50,64,72,85,67,87,63,70,36,76,27,40,70,45,45,24,54,22,30,46,68,44,54,34,47,25,49,45,51,54,51,50,48,54,37,44,76,72,73,40,84,76,49,33,37,35,42,60,26,54,70,55,46,63,59,43,22,16,45,47,46,18,50,53,53,46,48,51,52,49,29,55,77,69,72,44,81,89,70,79,75,40,34,34,30,26,35,46,64,35,81,39,44,75,47,56,32,71,54,27,45,55,43,32,46,46,13,48,49,21,34,56,62,21,60,30,42,29,43,16,52,62,32,36,39,57,61,49,54,73,45,78,66,34,48,49,52,29,54,46,47,54,51,42,44,59,73,71,65,54,57,77,79,43,82,59,82,54,68,87,38,62,70,42,50,55,46,16,51,54,42,32,52,52,20,50,55,52,35,65,68,41,71,83,47,53,73,65,59,42,51,53,48,54,53,51,48,8,45,52,43,34,52,53,51,43,53,31,38,35,28,58,76,39,80,42,76,35,46,70,36,74,22,59,37,85,62,72,74,69,61,74,43,79,92,82,71,50,59,37,69,38,50,70,50,52,56,48,20,61,71,40,49,89,49,34,89,30,35,32,33,27,51,23,69,58,66,83,71,11,42,68,45,42,54,51,50,47,44,54,41,12,33,40,40,20,74,55,47,80,40,52,72,89,58,54,86,79,29,55,35,38,34,41,12,25,44,75,67,33,40,49,56,56,55,71,70,53,71,90,73,88,43,50,29,28,33,50,42,89,59,92,63,47,76,63,40,41,82,54,55,40,74,53,65,50,50,91,69,51,44,50,62,61,52,49,53,52,47,47,60,63,54,54,60,54,61,81,73,108

Radius of gyration: 25.97 Å; Cα contacts (8 Å, |Δi|>4): 704; chains: 1; bounding box: 61×70×69 Å

Secondary structure (DSSP, 8-state):
-------PPPPPHHHHHHHHHHHTTT--GGGG-EE-TT-PEEPSS-PPPPHHHHHHHHHHHTT----PPEE--TT---SEE-HHHHHTT--HHHHHHHHHHHHHHHHHTT----EEEEEE-S-HHHHHHHHHHHHHHHHHHHHHTT----PPEEEEEE-STT--SSSTHHHHHHHHHHHHHHHHTT-SEEE---TTTTT---HHHHHHHHHHHHHHHHHS-GGGSS-TTTT-HHHHHHHHHHHHHHHHHHHHHTTS-HHHHHHHHHHHHHHHHHHHHHHHHTTSS--BTTTBS--TT----PPPPP-S---SSHHHHHHHHHHGGGGGGEEEEE-S-HHHHHHHHHHHHHHHHHTT--PEEE-GGGGGG-SEEEEES-HHHHHHHHHT--S--SEEEEES--TTHHHHHHTT--EEE-TT--HHHHHHHHHHHHHHHHTT-

InterPro domains:
  IPR006099 Methylmalonyl-CoA mutase, alpha/beta chain, catalytic [PF01642] (86-320)
  IPR016176 Cobalamin (vitamin B12)-dependent enzyme, catalytic [SSF51703] (5-298)
  IPR036724 Cobalamin-binding domain superfamily [SSF52242] (298-430)

Foldseek 3Di:
DDDPDPDDPDDDPVRVLVVVCVVPVPDDLCVQFDQDLVRDTFHNDDDDDDPVLVVLLVVLVVQFDDDQAAEDAPPDDFQAELVLLVLLQADLLLSLLSRLLSQLVCVVVVHHGQEYEDEFWLPQLLLLLSLSLSSVLLQVSCVVVVHDDHRHAYEYEYDCQLADLFPLVVLLVGQLSRQLSCVLSRHNYYHGDFSCNFQDDDPVSVVSRVVSSVCSRPPVCSSVDRRPCRPVVRSSSSNVVSNVSSVVVSVVPNPDDPVVSVVVSSVNSNSSNVSVLLCCLLVVDDSPCALFPPALPTDGHHGDDDPSHNHSRVLLVVLLVLCVVQQVQEAEAEFDDCVQQVVLRVLVCRLVSNSSHNHYYDHLVCNLRHQEYEYTGPLVRSCVSLVPQDDDNHAYEYRADHPCVVVSVVSRHDYYDYRRDGSSVVSVVCSVPRVVVVVVD

Sequence (441 aa):
MAHSTSSFESKTLEQWKELVTSSLRGKDWSSLTTATPEMITIEPLYTELTKEQEDQILKLQQVWVAEGVKAIEPGTQVDLDTREWHKRGADAVTELVAFLLEAHNKVEAGTTPEKVAFSLDTQFFMEIAKLRAARVLWNAFLHARKLDIVPLKVVAETSLRSYSLYDPMVNLLRSANSAFSAVLGGANEVAVYPFDQLTGETELSKRLAANILEIIEHETFVSAVQDPAAGAYAIESLTDQLAEKAWTVFSELSEKTQQQQNEWLQLQSTNSFEVQLKAVAKRKQALIGTTVYANPADAVAVVSQDNGYKRLAEPFEELRASLQPLSEKVAIVQAGDYKASKPRVDFCKGILSTFGWDAAVISPAQMSNYAYVVIAGTDEDISNVVGNIIDSTQYIDIAGKHPDFENFQSKGVNGTIHLGQSLLEKGTELCSNLLAKEDAQ

Nearest PDB structures (foldseek):
  2xiq-assembly1_A  TM=5.653E-01  e=2.584E-19  Homo sapiens
  8dyl-assembly1_B  TM=5.356E-01  e=1.386E-19  Homo sapiens
  6oxd-assembly1_A  TM=5.855E-01  e=1.206E-17  Mycobacterium tuberculosis
  5req-assembly1_A  TM=6.019E-01  e=1.892E-16  Propionibacterium freudenreichii subsp. shermanii
  1e1c-assembly1_A  TM=5.972E-01  e=9.145E-17  Propionibacterium freudenreichii subsp. shermanii